Protein 7SAX (pdb70)

Radius of gyration: 29.43 Å; Cα contacts (8 Å, |Δi|>4): 1071; chains: 7; bounding box: 48×44×116 Å

Sequence (689 aa):
GKKETPRQRMIGILYLVLLGLVALNVSDSILDAFKNLGNSLNTSTQNTQAGIDNMFLAFRETKLKENPERAQPILQKAEQAQALVQQLTSKVGELTTLLEGEGGGLDEETGDVKYRSSTDISARLMINEGRAKELREVITKTKAELLTLTNNEINLTLEAEDPAPRGGIKKTWEQANFGDGIPLTAAITALEKINADAKNAESAVVKHIFGKMKETPRQRMIGILYLVLLGLVALNVSDSILDAFKNLGNSLNTSTQNTQAGIDNMFLAFRETKLKENPERAQPILQKAEQAQALVQQLTSKVGELTTLLEGEGGGLDEETGDVKYRSSTDISARLMINEGRAKELREVITKTKAELLTLTNNEINLTLEAEDPAPRGGIKKTWEQANFGDGIPLTAAITALEKINADAKNAESAVVKHIFGKMFGINTLINWGATVVIIGLMFKILHLKGGEWMIGVGLAVEALLFFIMGFMQAEQEPDWTRVKFKFGINTLINWGATVVIIGLMFKILHLKGGEWMIGVGLAVEALLFFIMGFMQAEKFGINTLINWGATVVIIGLMFKILHLKGGEWMIGVGLAVEALLFFIMGFMKFGINTLINWGATVVIIGLMFKILHLKGGEWMIGVGLAVEALLFFIMGFMFGINTLINWGATVVIIGLMFKILHLKGGEWMIGVGLAVEALLFFIMGFMQ

Solvent-accessible surface area: 30410 Å² total; per-residue (Å²): 52,120,150,71,68,49,50,50,38,0,8,20,7,0,0,6,0,0,8,0,4,14,4,19,46,29,16,72,8,20,3,25,23,0,60,61,2,10,77,6,0,62,42,1,10,111,38,5,46,50,17,0,69,77,40,12,118,54,11,107,101,95,87,31,116,125,25,55,146,135,0,93,81,25,17,99,69,0,84,80,0,44,52,23,0,101,93,0,26,59,32,1,36,95,2,38,91,56,0,68,63,61,0,37,46,133,36,149,119,23,52,7,10,93,89,24,19,22,6,8,7,1,2,14,7,0,47,55,92,25,61,0,122,83,0,51,92,29,3,68,82,1,31,46,64,0,44,106,27,22,105,90,56,114,2,124,46,3,76,4,112,65,47,60,80,44,19,64,11,146,22,53,19,27,36,11,20,0,0,23,3,2,0,1,6,3,0,25,4,8,0,33,30,6,29,1,12,0,27,5,0,0,3,40,0,0,135,41,0,22,61,110,26,250,76,53,17,13,35,41,0,18,23,9,0,3,0,2,2,0,0,8,0,0,15,32,24,9,8,1,10,2,31,19,0,66,55,3,8,68,5,0,58,36,1,10,108,38,5,44,49,21,1,61,88,43,13,95,56,9,91,87,74,73,24,145,122,44,58,139,129,0,93,73,18,18,120,64,0,83,92,0,41,46,21,0,95,97,0,31,45,43,4,31,108,3,26,94,63,0,80,63,65,0,34,49,131,41,161,76,33,42,5,18,109,124,18,30,27,34,80,15,0,21,103,9,0,51,115,104,21,67,0,113,86,0,53,101,38,4,65,103,5,42,52,66,0,43,109,40,17,124,114,35,127,4,127,22,2,78,9,115,60,36,52,90,58,79,76,116,174,62,58,14,20,50,15,20,0,0,43,35,2,7,0,3,4,0,24,4,9,0,34,18,6,27,1,17,0,28,4,1,1,9,39,0,0,133,37,2,23,56,107,51,191,52,66,65,12,68,8,4,78,4,0,13,57,7,0,57,1,1,26,51,18,2,15,18,61,135,12,3,50,138,40,8,0,66,3,4,39,30,0,4,84,0,14,82,29,37,0,60,57,33,4,64,87,66,96,87,194,110,204,168,177,97,102,117,50,44,49,4,87,14,22,65,8,1,11,57,1,0,61,0,0,36,53,36,26,55,94,84,198,35,1,90,177,28,0,13,62,2,0,47,65,1,6,106,13,9,91,62,14,2,119,102,159,85,178,215,117,44,47,62,8,82,0,4,75,3,0,10,60,0,0,64,1,0,29,50,31,3,43,80,75,164,12,4,43,155,38,0,6,72,0,0,39,45,0,2,103,6,0,80,50,12,2,102,118,214,118,41,85,95,7,75,23,6,71,3,0,10,46,0,0,47,0,0,27,59,11,7,42,47,76,112,19,0,5,142,44,0,4,60,0,0,41,43,5,4,109,6,19,94,64,61,4,93,178,182,50,58,87,12,86,3,27,69,6,3,15,49,1,1,58,0,0,26,58,30,2,35,51,90,200,42,3,76,170,28,0,13,61,1,0,49,61,0,7,107,9,0,91,68,11,1,100,118,225

Organism: NCBI:txid683125

Foldseek 3Di:
DDDDDPVVVVVVVVVVVVVVCVVDFDDPVVLVVLLVLLVVLVVVLVVLVVVLVVLLVCCVPPVCPVPVVVCVVLSVLLVVLVVLLVVLLVLLVVVLVVLQVVQDDQDPVDGHGHQQGVQPSLQCVPPVVPVVVVSQVSLVVSLVVLCVSPVPDDLPLRHQAWPDDDPNDTGHSSCVQRHGNQGSSSNSSSSSSNNSSSSVSSSVSSVVSSVVD/DDDPVVVVCVVCVVVVVVVVVVVDDPVVLVVLLVLLVVLLVVLVVLVVVVVVLLVCLVPPPCVPCVVVCVVLNVLLVVLVVLLVVLLVLLVVVLVVLQVVQDDADVVSGGGHQQFVQPSLQVPCVVVVSVVVSLVSLVVSLVVLCVSPVPDDQVQRDLQFDDDDPPDGDGSSCVQRNGRQGSSSNSSSSSSNSSSSSSSSSVSSVVSSVVD/DDVVVLVVVLVVLCVVLVVCCVVVHDPNVCSNVVSVVSVVVVVVVVVVVVPDDDDDPPVD/DDDDDLVVVLVVLVVQLVVLVVCVVVVHDRRVVSNVVSVVVNVVSVVVCVVDDDD/DCDLVVLVVVLVVQCVVLVVCCVVVHDPNPCSNVVSVVSVVVSVVVVVVD/DCDLVVLLVVLVVQLVVLVVCVVVVHDCSVVSVVVSVVSNVVSVVVVVVD/DDLVVLLVVLVVLLVVLVVCVVVVHDPSVVSNVVSVVSNVVSVVVCVPDD

Secondary structure (DSSP, 8-state):
-----HHHHHHHHHHHHHHHHHS----HHHHHHHHHHHHHHHHHHHHHHHHHHHHHHHIIIIIHHH-HHHHHHHHHHHHHHHHHHHHHHHHHHHHHHHHHHTTTSB-SSSSSBTTTT-SSSHIIIIIITTHHHHHHHHHHHHHHHHHHHH-SS--TTS---PPP--SS----HHHHHHSTT--HHHHHHHHHHHHHHHHHHHHHHHHHHHHH-/---HHHHHHHHHHHHHHHHHHHH--THHHHHHHHHHHHHHHHHHHHHHHHHHHHHHHHTTTTTT-HHHHHHHHHHHHHHHHHHHHHHHHHHHHHHHHHHTTTSB-TTTSSBTTTT-SSHHIIIIISS-HHHHHHHHHHHHHHHHHHHHSSS--SS---PPPPPBTTB---HHHHHSSTT--HHHHHHHHHHHHHHHHHHHHHHHHHHHHT-/--HHHHHHHHHHHHHHHHHHHHTT-TTHHHHHHHHHHHHHHHHHHHHHHTTBPP------/-B---HHHHHHHHHHHHHHHHHHHHTT-SSHHHHHHHHHHHHHHHHHHHTT----/---HHHHHHHHHHHHHHHHHHHHTT-TTHHHHHHHHHHHHHHHHHHGGG-/---HHHHHHHHHHHHHHHHHHHHTT-TTHHHHHHHHHHHHHHHHHHHT--/--HHHHHHHHHHHHHHHHHHHHTT-SSHHHHHHHHHHHHHHHHHHHTS--

Structure (mmCIF, N/CA/C/O backbone):
data_7SAX
#
_entry.id   7SAX
#
_cell.length_a   1.00
_cell.length_b   1.00
_cell.length_c   1.00
_cell.angle_alpha   90.00
_cell.angle_beta   90.00
_cell.angle_gamma   90.00
#
_symmetry.space_group_name_H-M   'P 1'
#
loop_
_entity.id
_entity.type
_entity.pdbx_description
1 polymer GldM
2 polymer GldL
#
loop_
_atom_site.group_PDB
_atom_site.id
_atom_site.type_symbol
_atom_site.label_atom_id
_atom_site.label_alt_id
_atom_site.label_comp_id
_atom_site.label_asym_id
_atom_site.label_entity_id
_atom_site.label_seq_id
_atom_site.pdbx_PDB_ins_code
_atom_site.Cartn_x
_atom_site.Cartn_y
_atom_site.Cartn_z
_atom_site.occupancy
_atom_site.B_iso_or_equiv
_atom_site.auth_seq_id
_atom_site.auth_comp_id
_atom_site.auth_asym_id
_atom_site.auth_atom_id
_atom_site.pdbx_PDB_model_num
ATOM 1 N N . GLY A 1 3 ? 117.015 106.986 132.670 1.00 96.41 3 GLY A N 1
ATOM 2 C CA . GLY A 1 3 ? 116.069 108.018 132.293 1.00 96.41 3 GLY A CA 1
ATOM 3 C C . GLY A 1 3 ? 114.649 107.506 132.171 1.00 96.41 3 GLY A C 1
ATOM 4 O O . GLY A 1 3 ? 114.265 106.556 132.851 1.00 96.41 3 GLY A O 1
ATOM 5 N N . LYS A 1 4 ? 113.867 108.141 131.302 1.00 96.67 4 LYS A N 1
ATOM 6 C CA . LYS A 1 4 ? 112.491 107.717 131.089 1.00 96.67 4 LYS A CA 1
ATOM 7 C C . LYS A 1 4 ? 112.452 106.324 130.474 1.00 96.67 4 LYS A C 1
ATOM 8 O O . LYS A 1 4 ? 113.271 105.980 129.618 1.00 96.67 4 LYS A O 1
ATOM 14 N N . LYS A 1 5 ? 111.489 105.522 130.913 1.00 90.20 5 LYS A N 1
ATOM 15 C CA . LYS A 1 5 ? 111.339 104.150 130.454 1.00 90.20 5 LYS A CA 1
ATOM 16 C C . LYS A 1 5 ? 110.196 104.067 129.454 1.00 90.20 5 LYS A C 1
ATOM 17 O O . LYS A 1 5 ? 109.105 104.586 129.709 1.00 90.20 5 LYS A O 1
ATOM 23 N N . GLU A 1 6 ? 110.449 103.420 128.320 1.00 75.64 6 GLU A N 1
ATOM 24 C CA . GLU A 1 6 ? 109.425 103.177 127.317 1.00 75.64 6 GLU A CA 1
ATOM 25 C C . GLU A 1 6 ? 109.376 101.694 126.994 1.00 75.64 6 GLU A C 1
ATOM 26 O O . GLU A 1 6 ? 110.411 101.026 126.939 1.00 75.64 6 GLU A O 1
ATOM 32 N N . THR A 1 7 ? 108.167 101.188 126.783 1.00 66.85 7 THR A N 1
ATOM 33 C CA . THR A 1 7 ? 107.982 99.778 126.499 1.00 66.85 7 THR A CA 1
ATOM 34 C C . THR A 1 7 ? 108.571 99.424 125.133 1.00 66.85 7 THR A C 1
ATOM 35 O O . THR A 1 7 ? 108.671 100.280 124.254 1.00 66.85 7 THR A O 1
ATOM 39 N N . PRO A 1 8 ? 108.977 98.166 124.935 1.00 62.38 8 PRO A N 1
ATOM 40 C CA . PRO A 1 8 ? 109.543 97.775 123.635 1.00 62.38 8 PRO A CA 1
ATOM 41 C C . PRO A 1 8 ? 108.608 98.034 122.470 1.00 62.38 8 PRO A C 1
ATOM 42 O O . PRO A 1 8 ? 109.062 98.351 121.363 1.00 62.38 8 PRO A O 1
ATOM 46 N N . ARG A 1 9 ? 107.304 97.894 122.701 1.00 59.31 9 ARG A N 1
ATOM 47 C CA . ARG A 1 9 ? 106.311 98.220 121.687 1.00 59.31 9 ARG A CA 1
ATOM 48 C C . ARG A 1 9 ? 106.521 99.642 121.182 1.00 59.31 9 ARG A C 1
ATOM 49 O O . ARG A 1 9 ? 106.702 99.871 119.981 1.00 59.31 9 ARG A O 1
ATOM 57 N N . GLN A 1 10 ? 106.570 100.606 122.107 1.00 61.18 10 GLN A N 1
ATOM 58 C CA . GLN A 1 10 ? 106.748 102.004 121.732 1.00 61.18 10 GLN A CA 1
ATOM 59 C C . GLN A 1 10 ? 108.144 102.266 121.199 1.00 61.18 10 GLN A C 1
ATOM 60 O O . GLN A 1 10 ? 108.332 103.118 120.327 1.00 61.18 10 GLN A O 1
ATOM 66 N N . ARG A 1 11 ? 109.136 101.551 121.716 1.00 57.90 11 ARG A N 1
ATOM 67 C CA . ARG A 1 11 ? 110.505 101.760 121.269 1.00 57.90 11 ARG A CA 1
ATOM 68 C C . ARG A 1 11 ? 110.651 101.417 119.795 1.00 57.90 11 ARG A C 1
ATOM 69 O O . ARG A 1 11 ? 111.234 102.180 119.011 1.00 57.90 11 ARG A O 1
ATOM 77 N N . MET A 1 12 ? 110.092 100.286 119.377 1.00 53.03 12 MET A N 1
ATOM 78 C CA . MET A 1 12 ? 110.244 99.976 117.968 1.00 53.03 12 MET A CA 1
ATOM 79 C C . MET A 1 12 ? 109.170 100.613 117.096 1.00 53.03 12 MET A C 1
ATOM 80 O O . MET A 1 12 ? 109.382 100.717 115.888 1.00 53.03 12 MET A O 1
ATOM 85 N N . ILE A 1 13 ? 108.067 101.113 117.661 1.00 50.73 13 ILE A N 1
ATOM 86 C CA . ILE A 1 13 ? 107.261 102.058 116.888 1.00 50.73 13 ILE A CA 1
ATOM 87 C C . ILE A 1 13 ? 108.057 103.315 116.589 1.00 50.73 13 ILE A C 1
ATOM 88 O O . ILE A 1 13 ? 107.978 103.857 115.486 1.00 50.73 13 ILE A O 1
ATOM 93 N N . GLY A 1 14 ? 108.832 103.805 117.554 1.00 49.18 14 GLY A N 1
ATOM 94 C CA . GLY A 1 14 ? 109.684 104.949 117.281 1.00 49.18 14 GLY A CA 1
ATOM 95 C C . GLY A 1 14 ? 110.722 104.660 116.215 1.00 49.18 14 GLY A C 1
ATOM 96 O O . GLY A 1 14 ? 110.949 105.477 115.315 1.00 49.18 14 GLY A O 1
ATOM 97 N N . ILE A 1 15 ? 111.360 103.493 116.294 1.00 48.26 15 ILE A N 1
ATOM 98 C CA . ILE A 1 15 ? 112.345 103.126 115.278 1.00 48.26 15 ILE A CA 1
ATOM 99 C C . ILE A 1 15 ? 111.693 103.043 113.903 1.00 48.26 15 ILE A C 1
ATOM 100 O O . ILE A 1 15 ? 112.200 103.602 112.923 1.00 48.26 15 ILE A O 1
ATOM 105 N N . LEU A 1 16 ? 110.559 102.345 113.806 1.00 44.47 16 LEU A N 1
ATOM 106 C CA . LEU A 1 16 ? 109.879 102.206 112.526 1.00 44.47 16 LEU A CA 1
ATOM 107 C C . LEU A 1 16 ? 109.351 103.539 112.028 1.00 44.47 16 LEU A C 1
ATOM 108 O O . LEU A 1 16 ? 109.252 103.754 110.821 1.00 44.47 16 LEU A O 1
ATOM 113 N N . TYR A 1 17 ? 109.022 104.452 112.935 1.00 44.24 17 TYR A N 1
ATOM 114 C CA . TYR A 1 17 ? 108.559 105.768 112.528 1.00 44.24 17 TYR A CA 1
ATOM 115 C C . TYR A 1 17 ? 109.693 106.562 111.900 1.00 44.24 17 TYR A C 1
ATOM 116 O O . TYR A 1 17 ? 109.504 107.232 110.880 1.00 44.24 17 TYR A O 1
ATOM 125 N N . LEU A 1 18 ? 110.884 106.485 112.493 1.00 42.80 18 LEU A N 1
ATOM 126 C CA . LEU A 1 18 ? 112.055 107.120 111.894 1.00 42.80 18 LEU A CA 1
ATOM 127 C C . LEU A 1 18 ? 112.403 106.493 110.550 1.00 42.80 18 LEU A C 1
ATOM 128 O O . LEU A 1 18 ? 112.839 107.190 109.630 1.00 42.80 18 LEU A O 1
ATOM 133 N N . VAL A 1 19 ? 112.239 105.177 110.422 1.00 40.11 19 VAL A N 1
ATOM 134 C CA . VAL A 1 19 ? 112.480 104.521 109.138 1.00 40.11 19 VAL A CA 1
ATOM 135 C C . VAL A 1 19 ? 111.467 104.976 108.094 1.00 40.11 19 VAL A C 1
ATOM 136 O O . VAL A 1 19 ? 111.821 105.230 106.940 1.00 40.11 19 VAL A O 1
ATOM 140 N N . LEU A 1 20 ? 110.192 105.078 108.477 1.00 40.24 20 LEU A N 1
ATOM 141 C CA . LEU A 1 20 ? 109.149 105.498 107.546 1.00 40.24 20 LEU A CA 1
ATOM 142 C C . LEU A 1 20 ? 109.296 106.955 107.149 1.00 40.24 20 LEU A C 1
ATOM 143 O O . LEU A 1 20 ? 108.882 107.338 106.052 1.00 40.24 20 LEU A O 1
ATOM 148 N N . LEU A 1 21 ? 109.851 107.786 108.026 1.00 39.74 21 LEU A N 1
ATOM 149 C CA . LEU A 1 21 ? 110.181 109.146 107.622 1.00 39.74 21 LEU A CA 1
ATOM 150 C C . LEU A 1 21 ? 111.220 109.143 106.514 1.00 39.74 21 LEU A C 1
ATOM 151 O O . LEU A 1 21 ? 111.150 109.954 105.587 1.00 39.74 21 LEU A O 1
ATOM 156 N N . GLY A 1 22 ? 112.198 108.245 106.600 1.00 37.16 22 GLY A N 1
ATOM 157 C CA . GLY A 1 22 ? 113.206 108.163 105.560 1.00 37.16 22 GLY A CA 1
ATOM 158 C C . GLY A 1 22 ? 112.639 107.731 104.225 1.00 37.16 22 GLY A C 1
ATOM 159 O O . GLY A 1 22 ? 113.031 108.248 103.181 1.00 37.16 22 GLY A O 1
ATOM 160 N N . LEU A 1 23 ? 111.711 106.779 104.239 1.00 35.27 23 LEU A N 1
ATOM 161 C CA . LEU A 1 23 ? 111.112 106.300 103.001 1.00 35.27 23 LEU A CA 1
ATOM 162 C C . LEU A 1 23 ? 110.204 107.329 102.346 1.00 35.27 23 LEU A C 1
ATOM 163 O O . LEU A 1 23 ? 109.824 107.144 101.189 1.00 35.27 23 LEU A O 1
ATOM 168 N N . VAL A 1 24 ? 109.824 108.387 103.059 1.00 36.65 24 VAL A N 1
ATOM 169 C CA . VAL A 1 24 ? 109.131 109.502 102.429 1.00 36.65 24 VAL A CA 1
ATOM 170 C C . VAL A 1 24 ? 110.060 110.214 101.462 1.00 36.65 24 VAL A C 1
ATOM 171 O O . VAL A 1 24 ? 109.628 110.704 100.414 1.00 36.65 24 VAL A O 1
ATOM 175 N N . ALA A 1 25 ? 111.345 110.269 101.782 1.00 39.91 25 ALA A N 1
ATOM 176 C CA . ALA A 1 25 ? 112.349 110.815 100.887 1.00 39.91 25 ALA A CA 1
ATOM 177 C C . ALA A 1 25 ? 112.776 109.837 99.806 1.00 39.91 25 ALA A C 1
ATOM 178 O O . ALA A 1 25 ? 113.562 110.210 98.936 1.00 39.91 25 ALA A O 1
ATOM 180 N N . LEU A 1 26 ? 112.301 108.599 99.844 1.00 39.84 26 LEU A N 1
ATOM 181 C CA . LEU A 1 26 ? 112.561 107.664 98.760 1.00 39.84 26 LEU A CA 1
ATOM 182 C C . LEU A 1 26 ? 111.864 108.137 97.499 1.00 39.84 26 LEU A C 1
ATOM 183 O O . LEU A 1 26 ? 110.645 108.325 97.490 1.00 39.84 26 LEU A O 1
ATOM 188 N N . ASN A 1 27 ? 112.629 108.320 96.432 1.00 42.78 27 ASN A N 1
ATOM 189 C CA . ASN A 1 27 ? 112.056 108.630 95.137 1.00 42.78 27 ASN A CA 1
ATOM 190 C C . ASN A 1 27 ? 112.835 107.892 94.059 1.00 42.78 27 ASN A C 1
ATOM 191 O O . ASN A 1 27 ? 113.886 107.308 94.315 1.00 42.78 27 ASN A O 1
ATOM 196 N N . VAL A 1 28 ? 112.280 107.900 92.847 1.00 43.21 28 VAL A N 1
ATOM 197 C CA . VAL A 1 28 ? 112.788 107.055 91.775 1.00 43.21 28 VAL A CA 1
ATOM 198 C C . VAL A 1 28 ? 114.237 107.403 91.475 1.00 43.21 28 VAL A C 1
ATOM 199 O O . VAL A 1 28 ? 114.653 108.563 91.570 1.00 43.21 28 VAL A O 1
ATOM 203 N N . SER A 1 29 ? 115.021 106.388 91.128 1.00 45.78 29 SER A N 1
ATOM 204 C CA . SER A 1 29 ? 116.445 106.582 90.917 1.00 45.78 29 SER A CA 1
ATOM 205 C C . SER A 1 29 ? 116.692 107.467 89.709 1.00 45.78 29 SER A C 1
ATOM 206 O O . SER A 1 29 ? 115.875 107.543 88.794 1.00 45.78 29 SER A O 1
ATOM 209 N N . ASP A 1 30 ? 117.837 108.150 89.716 1.00 52.87 30 ASP A N 1
ATOM 210 C CA . ASP A 1 30 ? 118.138 109.085 88.639 1.00 52.87 30 ASP A CA 1
ATOM 211 C C . ASP A 1 30 ? 118.258 108.369 87.307 1.00 52.87 30 ASP A C 1
ATOM 212 O O . ASP A 1 30 ? 117.919 108.929 86.260 1.00 52.87 30 ASP A O 1
ATOM 217 N N . SER A 1 31 ? 118.760 107.136 87.323 1.00 48.40 31 SER A N 1
ATOM 218 C CA . SER A 1 31 ? 118.919 106.391 86.081 1.00 48.40 31 SER A CA 1
ATOM 219 C C . SER A 1 31 ? 117.572 106.065 85.453 1.00 48.40 31 SER A C 1
ATOM 220 O O . SER A 1 31 ? 117.424 106.107 84.229 1.00 48.40 31 SER A O 1
ATOM 223 N N . ILE A 1 32 ? 116.570 105.752 86.274 1.00 43.49 32 ILE A N 1
ATOM 224 C CA . ILE A 1 32 ? 115.245 105.454 85.741 1.00 43.49 32 ILE A CA 1
ATOM 225 C C . ILE A 1 32 ? 114.611 106.698 85.134 1.00 43.49 32 ILE A C 1
ATOM 226 O O . ILE A 1 32 ? 113.956 106.629 84.090 1.00 43.49 32 ILE A O 1
ATOM 231 N N . LEU A 1 33 ? 114.780 107.853 85.774 1.00 43.96 33 LEU A N 1
ATOM 232 C CA . LEU A 1 33 ? 114.235 109.078 85.205 1.00 43.96 33 LEU A CA 1
ATOM 233 C C . LEU A 1 33 ? 114.958 109.453 83.922 1.00 43.96 33 LEU A C 1
ATOM 234 O O . LEU A 1 33 ? 114.343 109.967 82.980 1.00 43.96 33 LEU A O 1
ATOM 239 N N . ASP A 1 34 ? 116.266 109.204 83.862 1.00 48.86 34 ASP A N 1
ATOM 240 C CA . ASP A 1 34 ? 116.985 109.369 82.605 1.00 48.86 34 ASP A CA 1
ATOM 241 C C . ASP A 1 34 ? 116.445 108.443 81.531 1.00 48.86 34 ASP A C 1
ATOM 242 O O . ASP A 1 34 ? 116.336 108.841 80.369 1.00 48.86 34 ASP A O 1
ATOM 247 N N . ALA A 1 35 ? 116.120 107.206 81.899 1.00 42.43 35 ALA A N 1
ATOM 248 C CA . ALA A 1 35 ? 115.532 106.274 80.949 1.00 42.43 35 ALA A CA 1
ATOM 249 C C . ALA A 1 35 ? 114.205 106.791 80.426 1.00 42.43 35 ALA A C 1
ATOM 250 O O . ALA A 1 35 ? 113.928 106.701 79.229 1.00 42.43 35 ALA A O 1
ATOM 252 N N . PHE A 1 36 ? 113.371 107.335 81.311 1.00 37.80 36 PHE A N 1
ATOM 253 C CA . PHE A 1 36 ? 112.091 107.890 80.882 1.00 37.80 36 PHE A CA 1
ATOM 254 C C . PHE A 1 36 ? 112.284 109.062 79.932 1.00 37.80 36 PHE A C 1
ATOM 255 O O . PHE A 1 36 ? 111.604 109.156 78.904 1.00 37.80 36 PHE A O 1
ATOM 263 N N . LYS A 1 37 ? 113.207 109.965 80.253 1.00 43.70 37 LYS A N 1
ATOM 264 C CA . LYS A 1 37 ? 113.459 111.100 79.371 1.00 43.70 37 LYS A CA 1
ATOM 265 C C . LYS A 1 37 ? 113.961 110.643 78.011 1.00 43.70 37 LYS A C 1
ATOM 266 O O . LYS A 1 37 ? 113.549 111.177 76.976 1.00 43.70 37 LYS A O 1
ATOM 272 N N . ASN A 1 38 ? 114.852 109.652 77.992 1.00 44.00 38 ASN A N 1
ATOM 273 C CA . ASN A 1 38 ? 115.390 109.160 76.729 1.00 44.00 38 ASN A CA 1
ATOM 274 C C . ASN A 1 38 ? 114.323 108.464 75.897 1.00 44.00 38 ASN A C 1
ATOM 275 O O . ASN A 1 38 ? 114.278 108.626 74.673 1.00 44.00 38 ASN A O 1
ATOM 280 N N . LEU A 1 39 ? 113.460 107.679 76.541 1.00 40.74 39 LEU A N 1
ATOM 281 C CA . LEU A 1 39 ? 112.356 107.060 75.823 1.00 40.74 39 LEU A CA 1
ATOM 282 C C . LEU A 1 39 ? 111.423 108.111 75.247 1.00 40.74 39 LEU A C 1
ATOM 283 O O . LEU A 1 39 ? 110.921 107.957 74.132 1.00 40.74 39 LEU A O 1
ATOM 288 N N . GLY A 1 40 ? 111.169 109.182 75.994 1.00 41.70 40 GLY A N 1
ATOM 289 C CA . GLY A 1 40 ? 110.357 110.261 75.459 1.00 41.70 40 GLY A CA 1
ATOM 290 C C . GLY A 1 40 ? 110.984 110.919 74.247 1.00 41.70 40 GLY A C 1
ATOM 291 O O . GLY A 1 40 ? 110.297 111.228 73.273 1.00 41.70 40 GLY A O 1
ATOM 292 N N . ASN A 1 41 ? 112.297 111.146 74.290 1.00 43.39 41 ASN A N 1
ATOM 293 C CA . ASN A 1 41 ? 112.979 111.721 73.133 1.00 43.39 41 ASN A CA 1
ATOM 294 C C . ASN A 1 41 ? 112.892 110.804 71.919 1.00 43.39 41 ASN A C 1
ATOM 295 O O . ASN A 1 41 ? 112.626 111.260 70.797 1.00 43.39 41 ASN A O 1
ATOM 300 N N . SER A 1 42 ? 113.112 109.504 72.124 1.00 45.11 42 SER A N 1
ATOM 301 C CA . SER A 1 42 ? 113.028 108.556 71.019 1.00 45.11 42 SER A CA 1
ATOM 302 C C . SER A 1 42 ? 111.615 108.475 70.462 1.00 45.11 42 SER A C 1
ATOM 303 O O . SER A 1 42 ? 111.425 108.381 69.245 1.00 45.11 42 SER A O 1
ATOM 306 N N . LEU A 1 43 ? 110.611 108.497 71.337 1.00 44.62 43 LEU A N 1
ATOM 307 C CA . LEU A 1 43 ? 109.229 108.488 70.881 1.00 44.62 43 LEU A CA 1
ATOM 308 C C . LEU A 1 43 ? 108.913 109.730 70.075 1.00 44.62 43 LEU A C 1
ATOM 309 O O . LEU A 1 43 ? 108.210 109.655 69.067 1.00 44.62 43 LEU A O 1
ATOM 314 N N . ASN A 1 44 ? 109.413 110.886 70.507 1.00 48.14 44 ASN A N 1
ATOM 315 C CA . ASN A 1 44 ? 109.175 112.113 69.757 1.00 48.14 44 ASN A CA 1
ATOM 316 C C . ASN A 1 44 ? 109.780 112.027 68.364 1.00 48.14 44 ASN A C 1
ATOM 317 O O . ASN A 1 44 ? 109.135 112.382 67.370 1.00 48.14 44 ASN A O 1
ATOM 322 N N . THR A 1 45 ? 111.019 111.545 68.268 1.00 49.85 45 THR A N 1
ATOM 323 C CA . THR A 1 45 ? 111.658 111.451 66.959 1.00 49.85 45 THR A CA 1
ATOM 324 C C . THR A 1 45 ? 110.952 110.442 66.060 1.00 49.85 45 THR A C 1
ATOM 325 O O . THR A 1 45 ? 110.738 110.700 64.867 1.00 49.85 45 THR A O 1
ATOM 329 N N . SER A 1 46 ? 110.574 109.288 66.612 1.00 53.01 46 SER A N 1
ATOM 330 C CA . SER A 1 46 ? 109.862 108.296 65.817 1.00 53.01 46 SER A CA 1
ATOM 331 C C . SER A 1 46 ? 108.495 108.802 65.393 1.00 53.01 46 SER A C 1
ATOM 332 O O . SER A 1 46 ? 108.021 108.468 64.306 1.00 53.01 46 SER A O 1
ATOM 335 N N . THR A 1 47 ? 107.849 109.606 66.236 1.00 52.42 47 THR A N 1
ATOM 336 C CA . THR A 1 47 ? 106.569 110.199 65.879 1.00 52.42 47 THR A CA 1
ATOM 337 C C . THR A 1 47 ? 106.728 111.209 64.755 1.00 52.42 47 THR A C 1
ATOM 338 O O . THR A 1 47 ? 105.859 111.319 63.887 1.00 52.42 47 THR A O 1
ATOM 342 N N . GLN A 1 48 ? 107.826 111.962 64.755 1.00 55.88 48 GLN A N 1
ATOM 343 C CA . GLN A 1 48 ? 108.093 112.845 63.624 1.00 55.88 48 GLN A CA 1
ATOM 344 C C . GLN A 1 48 ? 108.300 112.045 62.349 1.00 55.88 48 GLN A C 1
ATOM 345 O O . GLN A 1 48 ? 107.833 112.441 61.275 1.00 55.88 48 GLN A O 1
ATOM 351 N N . ASN A 1 49 ? 108.996 110.912 62.445 1.00 57.66 49 ASN A N 1
ATOM 352 C CA . ASN A 1 49 ? 109.151 110.048 61.275 1.00 57.66 49 ASN A CA 1
ATOM 353 C C . ASN A 1 49 ? 107.807 109.507 60.798 1.00 57.66 49 ASN A C 1
ATOM 354 O O . ASN A 1 49 ? 107.552 109.426 59.592 1.00 57.66 49 ASN A O 1
ATOM 359 N N . THR A 1 50 ? 106.938 109.119 61.734 1.00 59.38 50 THR A N 1
ATOM 360 C CA . THR A 1 50 ? 105.607 108.641 61.373 1.00 59.38 50 THR A CA 1
ATOM 361 C C . THR A 1 50 ? 104.795 109.727 60.687 1.00 59.38 50 THR A C 1
ATOM 362 O O . THR A 1 50 ? 104.102 109.466 59.699 1.00 59.38 50 THR A O 1
ATOM 366 N N . GLN A 1 51 ? 104.845 110.948 61.214 1.00 65.33 51 GLN A N 1
ATOM 367 C CA . GLN A 1 51 ? 104.117 112.048 60.596 1.00 65.33 51 GLN A CA 1
ATOM 368 C C . GLN A 1 51 ? 104.648 112.330 59.202 1.00 65.33 51 GLN A C 1
ATOM 369 O O . GLN A 1 51 ? 103.874 112.613 58.281 1.00 65.33 51 GLN A O 1
ATOM 375 N N . ALA A 1 52 ? 105.967 112.254 59.023 1.00 66.02 52 ALA A N 1
ATOM 376 C CA . ALA A 1 52 ? 106.535 112.413 57.690 1.00 66.02 52 ALA A CA 1
ATOM 377 C C . ALA A 1 52 ? 106.054 111.314 56.755 1.00 66.02 52 ALA A C 1
ATOM 378 O O . ALA A 1 52 ? 105.772 111.567 55.580 1.00 66.02 52 ALA A O 1
ATOM 380 N N . GLY A 1 53 ? 105.956 110.086 57.258 1.00 69.06 53 GLY A N 1
ATOM 381 C CA . GLY A 1 53 ? 105.427 109.006 56.442 1.00 69.06 53 GLY A CA 1
ATOM 382 C C . GLY A 1 53 ? 103.986 109.240 56.032 1.00 69.06 53 GLY A C 1
ATOM 383 O O . GLY A 1 53 ? 103.602 108.968 54.894 1.00 69.06 53 GLY A O 1
ATOM 384 N N . ILE A 1 54 ? 103.170 109.747 56.956 1.00 69.73 54 ILE A N 1
ATOM 385 C CA . ILE A 1 54 ? 101.777 110.049 56.632 1.00 69.73 54 ILE A CA 1
ATOM 386 C C . ILE A 1 54 ? 101.701 111.138 55.571 1.00 69.73 54 ILE A C 1
ATOM 387 O O . ILE A 1 54 ? 100.903 111.055 54.627 1.00 69.73 54 ILE A O 1
ATOM 392 N N . ASP A 1 55 ? 102.515 112.184 55.716 1.00 74.37 55 ASP A N 1
ATOM 393 C CA . ASP A 1 55 ? 102.540 113.235 54.705 1.00 74.37 55 ASP A CA 1
ATOM 394 C C . ASP A 1 55 ? 102.969 112.685 53.355 1.00 74.37 55 ASP A C 1
ATOM 395 O O . ASP A 1 55 ? 102.451 113.102 52.314 1.00 74.37 55 ASP A O 1
ATOM 400 N N . ASN A 1 56 ? 103.923 111.756 53.351 1.00 78.18 56 ASN A N 1
ATOM 401 C CA . ASN A 1 56 ? 104.349 111.148 52.097 1.00 78.18 56 ASN A CA 1
ATOM 402 C C . ASN A 1 56 ? 103.231 110.326 51.472 1.00 78.18 56 ASN A C 1
ATOM 403 O O . ASN A 1 56 ? 103.054 110.346 50.251 1.00 78.18 56 ASN A O 1
ATOM 408 N N . MET A 1 57 ? 102.470 109.595 52.289 1.00 80.60 57 MET A N 1
ATOM 409 C CA . MET A 1 57 ? 101.318 108.869 51.759 1.00 80.60 57 MET A CA 1
ATOM 410 C C . MET A 1 57 ? 100.317 109.826 51.131 1.00 80.60 57 MET A C 1
ATOM 411 O O . MET A 1 57 ? 99.808 109.579 50.032 1.00 80.60 57 MET A O 1
ATOM 416 N N . PHE A 1 58 ? 100.024 110.929 51.820 1.00 84.37 58 PHE A N 1
ATOM 417 C CA . PHE A 1 58 ? 99.079 111.904 51.285 1.00 84.37 58 PHE A CA 1
ATOM 418 C C . PHE A 1 58 ? 99.576 112.476 49.968 1.00 84.37 58 PHE A C 1
ATOM 419 O O . PHE A 1 58 ? 98.817 112.588 49.000 1.00 84.37 58 PHE A O 1
ATOM 427 N N . LEU A 1 59 ? 100.856 112.842 49.914 1.00 90.50 59 LEU A N 1
ATOM 428 C CA . LEU A 1 59 ? 101.403 113.444 48.706 1.00 90.50 59 LEU A CA 1
ATOM 429 C C . LEU A 1 59 ? 101.404 112.452 47.553 1.00 90.50 59 LEU A C 1
ATOM 430 O O . LEU A 1 59 ? 101.090 112.817 46.416 1.00 90.50 59 LEU A O 1
ATOM 435 N N . ALA A 1 60 ? 101.751 111.193 47.821 1.00 95.20 60 ALA A N 1
ATOM 436 C CA . ALA A 1 60 ? 101.753 110.190 46.764 1.00 95.20 60 ALA A CA 1
ATOM 437 C C . ALA A 1 60 ? 100.346 109.922 46.250 1.00 95.20 60 ALA A C 1
ATOM 438 O O . ALA A 1 60 ? 100.133 109.824 45.037 1.00 95.20 60 ALA A O 1
ATOM 440 N N . PHE A 1 61 ? 99.371 109.801 47.153 1.00 98.74 61 PHE A N 1
ATOM 441 C CA . PHE A 1 61 ? 98.003 109.532 46.725 1.00 98.74 61 PHE A CA 1
ATOM 442 C C . PHE A 1 61 ? 97.441 110.684 45.906 1.00 98.74 61 PHE A C 1
ATOM 443 O O . PHE A 1 61 ? 96.875 110.476 44.827 1.00 98.74 61 PHE A O 1
ATOM 451 N N . ARG A 1 62 ? 97.587 111.911 46.404 1.00 101.10 62 ARG A N 1
ATOM 452 C CA . ARG A 1 62 ? 96.986 113.055 45.737 1.00 101.10 62 ARG A CA 1
ATOM 453 C C . ARG A 1 62 ? 97.744 113.471 44.486 1.00 101.10 62 ARG A C 1
ATOM 454 O O . ARG A 1 62 ? 97.269 114.351 43.762 1.00 101.10 62 ARG A O 1
ATOM 462 N N . GLU A 1 63 ? 98.902 112.868 44.215 1.00 107.30 63 GLU A N 1
ATOM 463 C CA . GLU A 1 63 ? 99.672 113.193 43.026 1.00 107.30 63 GLU A CA 1
ATOM 464 C C . GLU A 1 63 ? 99.747 112.048 42.026 1.00 107.30 63 GLU A C 1
ATOM 465 O O . GLU A 1 63 ? 100.007 112.297 40.845 1.00 107.30 63 GLU A O 1
ATOM 471 N N . THR A 1 64 ? 99.491 110.811 42.453 1.00 109.73 64 THR A N 1
ATOM 472 C CA . THR A 1 64 ? 99.583 109.654 41.573 1.00 109.73 64 THR A CA 1
ATOM 473 C C . THR A 1 64 ? 98.224 109.024 41.296 1.00 109.73 64 THR A C 1
ATOM 474 O O . THR A 1 64 ? 97.821 108.911 40.136 1.00 109.73 64 THR A O 1
ATOM 478 N N . LYS A 1 65 ? 97.498 108.615 42.334 1.00 110.81 65 LYS A N 1
ATOM 479 C CA . LYS A 1 65 ? 96.278 107.844 42.137 1.00 110.81 65 LYS A CA 1
ATOM 480 C C . LYS A 1 65 ? 95.035 108.709 42.001 1.00 110.81 65 LYS A C 1
ATOM 481 O O . LYS A 1 65 ? 94.020 108.231 41.486 1.00 110.81 65 LYS A O 1
ATOM 487 N N . LEU A 1 66 ? 95.087 109.963 42.446 1.00 113.10 66 LEU A N 1
ATOM 488 C CA . LEU A 1 66 ? 93.937 110.846 42.299 1.00 113.10 66 LEU A CA 1
ATOM 489 C C . LEU A 1 66 ? 93.787 111.364 40.876 1.00 113.10 66 LEU A C 1
ATOM 490 O O . LEU A 1 66 ? 92.659 111.566 40.414 1.00 113.10 66 LEU A O 1
ATOM 495 N N . LYS A 1 67 ? 94.898 111.584 40.171 1.00 116.18 67 LYS A N 1
ATOM 496 C CA . LYS A 1 67 ? 94.832 112.247 38.873 1.00 116.18 67 LYS A CA 1
ATOM 497 C C . LYS A 1 67 ? 94.047 111.428 37.856 1.00 116.18 67 LYS A C 1
ATOM 498 O O . LYS A 1 67 ? 93.260 111.982 37.079 1.00 116.18 67 LYS A O 1
ATOM 504 N N . GLU A 1 68 ? 94.242 110.110 37.843 1.00 119.21 68 GLU A N 1
ATOM 505 C CA . GLU A 1 68 ? 93.671 109.299 36.774 1.00 119.21 68 GLU A CA 1
ATOM 506 C C . GLU A 1 68 ? 92.172 109.063 36.942 1.00 119.21 68 GLU A C 1
ATOM 507 O O . GLU A 1 68 ? 91.453 109.001 35.939 1.00 119.21 68 GLU A O 1
ATOM 513 N N . ASN A 1 69 ? 91.677 108.931 38.171 1.00 119.21 69 ASN A N 1
ATOM 514 C CA . ASN A 1 69 ? 90.237 108.821 38.427 1.00 119.21 69 ASN A CA 1
ATOM 515 C C . ASN A 1 69 ? 89.851 109.724 39.592 1.00 119.21 69 ASN A C 1
ATOM 516 O O . ASN A 1 69 ? 89.544 109.254 40.694 1.00 119.21 69 ASN A O 1
ATOM 521 N N . PRO A 1 70 ? 89.845 111.041 39.376 1.00 118.50 70 PRO A N 1
ATOM 522 C CA . PRO A 1 70 ? 89.465 111.954 40.467 1.00 118.50 70 PRO A CA 1
ATOM 523 C C . PRO A 1 70 ? 88.053 111.731 40.975 1.00 118.50 70 PRO A C 1
ATOM 524 O O . PRO A 1 70 ? 87.776 112.005 42.149 1.00 118.50 70 PRO A O 1
ATOM 528 N N . GLU A 1 71 ? 87.147 111.248 40.123 1.00 118.64 71 GLU A N 1
ATOM 529 C CA . GLU A 1 71 ? 85.784 110.981 40.569 1.00 118.64 71 GLU A CA 1
ATOM 530 C C . GLU A 1 71 ? 85.753 109.876 41.617 1.00 118.64 71 GLU A C 1
ATOM 531 O O . GLU A 1 71 ? 85.040 109.982 42.622 1.00 118.64 71 GLU A O 1
ATOM 537 N N . ARG A 1 72 ? 86.519 108.807 41.401 1.00 116.47 72 ARG A N 1
ATOM 538 C CA . ARG A 1 72 ? 86.541 107.691 42.335 1.00 116.47 72 ARG A CA 1
ATOM 539 C C . ARG A 1 72 ? 87.482 107.918 43.510 1.00 116.47 72 ARG A C 1
ATOM 540 O O . ARG A 1 72 ? 87.392 107.193 44.507 1.00 116.47 72 ARG A O 1
ATOM 548 N N . ALA A 1 73 ? 88.367 108.907 43.425 1.00 111.89 73 ALA A N 1
ATOM 549 C CA . ALA A 1 73 ? 89.381 109.118 44.448 1.00 111.89 73 ALA A CA 1
ATOM 550 C C . ALA A 1 73 ? 89.051 110.249 45.407 1.00 111.89 73 ALA A C 1
ATOM 551 O O . ALA A 1 73 ? 89.484 110.206 46.563 1.00 111.89 73 ALA A O 1
ATOM 553 N N . GLN A 1 74 ? 88.303 111.256 44.959 1.00 107.77 74 GLN A N 1
ATOM 554 C CA . GLN A 1 74 ? 88.018 112.406 45.816 1.00 107.77 74 GLN A CA 1
ATOM 555 C C . GLN A 1 74 ? 87.303 112.027 47.107 1.00 107.77 74 GLN A C 1
ATOM 556 O O . GLN A 1 74 ? 87.714 112.515 48.175 1.00 107.77 74 GLN A O 1
ATOM 562 N N . PRO A 1 75 ? 86.246 111.205 47.102 1.00 105.94 75 PRO A N 1
ATOM 563 C CA . PRO A 1 75 ? 85.669 110.791 48.391 1.00 105.94 75 PRO A CA 1
ATOM 564 C C . PRO A 1 75 ? 86.652 110.042 49.271 1.00 105.94 75 PRO A C 1
ATOM 565 O O . PRO A 1 75 ? 86.629 110.201 50.497 1.00 105.94 75 PRO A O 1
ATOM 569 N N . ILE A 1 76 ? 87.530 109.235 48.674 1.00 101.53 76 ILE A N 1
ATOM 570 C CA . ILE A 1 76 ? 88.510 108.492 49.460 1.00 101.53 76 ILE A CA 1
ATOM 571 C C . ILE A 1 76 ? 89.462 109.454 50.156 1.00 101.53 76 ILE A C 1
ATOM 572 O O . ILE A 1 76 ? 89.766 109.309 51.347 1.00 101.53 76 ILE A O 1
ATOM 577 N N . LEU A 1 77 ? 89.939 110.461 49.425 1.00 101.05 77 LEU A N 1
ATOM 578 C CA . LEU A 1 77 ? 90.842 111.434 50.028 1.00 101.05 77 LEU A CA 1
ATOM 579 C C . LEU A 1 77 ? 90.126 112.261 51.083 1.00 101.05 77 LEU A C 1
ATOM 580 O O . LEU A 1 77 ? 90.722 112.621 52.101 1.00 101.05 77 LEU A O 1
ATOM 585 N N . GLN A 1 78 ? 88.854 112.590 50.855 1.00 98.22 78 GLN A N 1
ATOM 586 C CA . GLN A 1 78 ? 88.115 113.337 51.867 1.00 98.22 78 GLN A CA 1
ATOM 587 C C . GLN A 1 78 ? 87.965 112.517 53.140 1.00 98.22 78 GLN A C 1
ATOM 588 O O . GLN A 1 78 ? 88.101 113.046 54.249 1.00 98.22 78 GLN A O 1
ATOM 594 N N . LYS A 1 79 ? 87.684 111.222 53.001 1.00 92.69 79 LYS A N 1
ATOM 595 C CA . LYS A 1 79 ? 87.599 110.357 54.171 1.00 92.69 79 LYS A CA 1
ATOM 596 C C . LYS A 1 79 ? 88.939 110.271 54.884 1.00 92.69 79 LYS A C 1
ATOM 597 O O . LYS A 1 79 ? 88.997 110.281 56.119 1.00 92.69 79 LYS A O 1
ATOM 603 N N . ALA A 1 80 ? 90.030 110.181 54.121 1.00 89.02 80 ALA A N 1
ATOM 604 C CA . ALA A 1 80 ? 91.354 110.136 54.732 1.00 89.02 80 ALA A CA 1
ATOM 605 C C . ALA A 1 80 ? 91.653 111.419 55.493 1.00 89.02 80 ALA A C 1
ATOM 606 O O . ALA A 1 80 ? 92.202 111.381 56.600 1.00 89.02 80 ALA A O 1
ATOM 608 N N . GLU A 1 81 ? 91.303 112.565 54.912 1.00 88.49 81 GLU A N 1
ATOM 609 C CA . GLU A 1 81 ? 91.504 113.837 55.595 1.00 88.49 81 GLU A CA 1
ATOM 610 C C . GLU A 1 81 ? 90.662 113.916 56.859 1.00 88.49 81 GLU A C 1
ATOM 611 O O . GLU A 1 81 ? 91.109 114.447 57.880 1.00 88.49 81 GLU A O 1
ATOM 617 N N . GLN A 1 82 ? 89.435 113.396 56.808 1.00 84.33 82 GLN A N 1
ATOM 618 C CA . GLN A 1 82 ? 88.610 113.348 58.009 1.00 84.33 82 GLN A CA 1
ATOM 619 C C . GLN A 1 82 ? 89.258 112.485 59.079 1.00 84.33 82 GLN A C 1
ATOM 620 O O . GLN A 1 82 ? 89.211 112.817 60.268 1.00 84.33 82 GLN A O 1
ATOM 626 N N . ALA A 1 83 ? 89.868 111.369 58.678 1.00 79.52 83 ALA A N 1
ATOM 627 C CA . ALA A 1 83 ? 90.641 110.574 59.626 1.00 79.52 83 ALA A CA 1
ATOM 628 C C . ALA A 1 83 ? 91.824 111.358 60.169 1.00 79.52 83 ALA A C 1
ATOM 629 O O . ALA A 1 83 ? 92.196 111.194 61.334 1.00 79.52 83 ALA A O 1
ATOM 631 N N . GLN A 1 84 ? 92.430 112.205 59.339 1.00 77.81 84 GLN A N 1
ATOM 632 C CA . GLN A 1 84 ? 93.519 113.054 59.796 1.00 77.81 84 GLN A CA 1
ATOM 633 C C . GLN A 1 84 ? 93.037 114.162 60.717 1.00 77.81 84 GLN A C 1
ATOM 634 O O . GLN A 1 84 ? 93.836 114.697 61.491 1.00 77.81 84 GLN A O 1
ATOM 640 N N . ALA A 1 85 ? 91.758 114.526 60.645 1.00 72.75 85 ALA A N 1
ATOM 641 C CA . ALA A 1 85 ? 91.236 115.579 61.505 1.00 72.75 85 ALA A CA 1
ATOM 642 C C . ALA A 1 85 ? 90.753 115.038 62.841 1.00 72.75 85 ALA A C 1
ATOM 643 O O . ALA A 1 85 ? 90.779 115.761 63.840 1.00 72.75 85 ALA A O 1
ATOM 645 N N . LEU A 1 86 ? 90.300 113.785 62.879 1.00 70.67 86 LEU A N 1
ATOM 646 C CA . LEU A 1 86 ? 89.880 113.197 64.145 1.00 70.67 86 LEU A CA 1
ATOM 647 C C . LEU A 1 86 ? 91.050 113.088 65.105 1.00 70.67 86 LEU A C 1
ATOM 648 O O . LEU A 1 86 ? 90.905 113.340 66.304 1.00 70.67 86 LEU A O 1
ATOM 653 N N . VAL A 1 87 ? 92.218 112.702 64.594 1.00 67.08 87 VAL A N 1
ATOM 654 C CA . VAL A 1 87 ? 93.380 112.506 65.445 1.00 67.08 87 VAL A CA 1
ATOM 655 C C . VAL A 1 87 ? 94.024 113.825 65.844 1.00 67.08 87 VAL A C 1
ATOM 656 O O . VAL A 1 87 ? 94.674 113.894 66.892 1.00 67.08 87 VAL A O 1
ATOM 660 N N . GLN A 1 88 ? 93.852 114.882 65.048 1.00 65.58 88 GLN A N 1
ATOM 661 C CA . GLN A 1 88 ? 94.349 116.193 65.450 1.00 65.58 88 GLN A CA 1
ATOM 662 C C . GLN A 1 88 ? 93.640 116.687 66.702 1.00 65.58 88 GLN A C 1
ATOM 663 O O . GLN A 1 88 ? 94.215 117.458 67.476 1.00 65.58 88 GLN A O 1
ATOM 669 N N . GLN A 1 89 ? 92.400 116.254 66.920 1.00 65.84 89 GLN A N 1
ATOM 670 C CA . GLN A 1 89 ? 91.723 116.565 68.172 1.00 65.84 89 GLN A CA 1
ATOM 671 C C . GLN A 1 89 ? 92.443 115.933 69.354 1.00 65.84 89 GLN A C 1
ATOM 672 O O . GLN A 1 89 ? 92.581 116.555 70.411 1.00 65.84 89 GLN A O 1
ATOM 678 N N . LEU A 1 90 ? 92.901 114.691 69.197 1.00 58.32 90 LEU A N 1
ATOM 679 C CA . LEU A 1 90 ? 93.664 114.052 70.261 1.00 58.32 90 LEU A CA 1
ATOM 680 C C . LEU A 1 90 ? 95.071 114.622 70.345 1.00 58.32 90 LEU A C 1
ATOM 681 O O . LEU A 1 90 ? 95.591 114.841 71.442 1.00 58.32 90 LEU A O 1
ATOM 686 N N . THR A 1 91 ? 95.702 114.868 69.197 1.00 59.48 91 THR A N 1
ATOM 687 C CA . THR A 1 91 ? 97.063 115.392 69.194 1.00 59.48 91 THR A CA 1
ATOM 688 C C . THR A 1 91 ? 97.129 116.770 69.837 1.00 59.48 91 THR A C 1
ATOM 689 O O . THR A 1 91 ? 98.037 117.050 70.627 1.00 59.48 91 THR A O 1
ATOM 693 N N . SER A 1 92 ? 96.171 117.641 69.522 1.00 60.53 92 SER A N 1
ATOM 694 C CA . SER A 1 92 ? 96.166 118.976 70.107 1.00 60.53 92 SER A CA 1
ATOM 695 C C . SER A 1 92 ? 95.780 118.948 71.578 1.00 60.53 92 SER A C 1
ATOM 696 O O . SER A 1 92 ? 96.235 119.796 72.349 1.00 60.53 92 SER A O 1
ATOM 699 N N . LYS A 1 93 ? 94.935 118.000 71.982 1.00 57.10 93 LYS A N 1
ATOM 700 C CA . LYS A 1 93 ? 94.640 117.835 73.401 1.00 57.10 93 LYS A CA 1
ATOM 701 C C . LYS A 1 93 ? 95.868 117.374 74.169 1.00 57.10 93 LYS A C 1
ATOM 702 O O . LYS A 1 93 ? 96.117 117.841 75.284 1.00 57.10 93 LYS A O 1
ATOM 708 N N . VAL A 1 94 ? 96.637 116.445 73.600 1.00 54.20 94 VAL A N 1
ATOM 709 C CA . VAL A 1 94 ? 97.846 115.977 74.269 1.00 54.20 94 VAL A CA 1
ATOM 710 C C . VAL A 1 94 ? 98.890 117.081 74.329 1.00 54.20 94 VAL A C 1
ATOM 711 O O . VAL A 1 94 ? 99.641 117.180 75.305 1.00 54.20 94 VAL A O 1
ATOM 715 N N . GLY A 1 95 ? 98.960 117.926 73.299 1.00 56.03 95 GLY A N 1
ATOM 716 C CA . GLY A 1 95 ? 99.923 119.016 73.313 1.00 56.03 95 GLY A CA 1
ATOM 717 C C . GLY A 1 95 ? 99.671 120.017 74.424 1.00 56.03 95 GLY A C 1
ATOM 718 O O . GLY A 1 95 ? 100.608 120.493 75.069 1.00 56.03 95 GLY A O 1
ATOM 719 N N . GLU A 1 96 ? 98.403 120.353 74.661 1.00 58.36 96 GLU A N 1
ATOM 720 C CA . GLU A 1 96 ? 98.086 121.291 75.730 1.00 58.36 96 GLU A CA 1
ATOM 721 C C . GLU A 1 96 ? 98.401 120.696 77.096 1.00 58.36 96 GLU A C 1
ATOM 722 O O . GLU A 1 96 ? 98.908 121.393 77.978 1.00 58.36 96 GLU A O 1
ATOM 728 N N . LEU A 1 97 ? 98.139 119.403 77.285 1.00 52.15 97 LEU A N 1
ATOM 729 C CA . LEU A 1 97 ? 98.502 118.762 78.542 1.00 52.15 97 LEU A CA 1
ATOM 730 C C . LEU A 1 97 ? 100.010 118.677 78.694 1.00 52.15 97 LEU A C 1
ATOM 731 O O . LEU A 1 97 ? 100.538 118.829 79.801 1.00 52.15 97 LEU A O 1
ATOM 736 N N . THR A 1 98 ? 100.720 118.425 77.595 1.00 52.41 98 THR A N 1
ATOM 737 C CA . THR A 1 98 ? 102.174 118.386 77.653 1.00 52.41 98 THR A CA 1
ATOM 738 C C . THR A 1 98 ? 102.735 119.729 78.089 1.00 52.41 98 THR A C 1
ATOM 739 O O . THR A 1 98 ? 103.592 119.794 78.975 1.00 52.41 98 THR A O 1
ATOM 743 N N . THR A 1 99 ? 102.254 120.819 77.485 1.00 53.26 99 THR A N 1
ATOM 744 C CA . THR A 1 99 ? 102.761 122.128 77.877 1.00 53.26 99 THR A CA 1
ATOM 745 C C . THR A 1 99 ? 102.320 122.497 79.287 1.00 53.26 99 THR A C 1
ATOM 746 O O . THR A 1 99 ? 103.044 123.204 79.992 1.00 53.26 99 THR A O 1
ATOM 750 N N . LEU A 1 100 ? 101.160 122.009 79.728 1.00 51.18 100 LEU A N 1
ATOM 751 C CA . LEU A 1 100 ? 100.739 122.245 81.102 1.00 51.18 100 LEU A CA 1
ATOM 752 C C . LEU A 1 100 ? 101.660 121.545 82.089 1.00 51.18 100 LEU A C 1
ATOM 753 O O . LEU A 1 100 ? 101.993 122.100 83.140 1.00 51.18 100 LEU A O 1
ATOM 758 N N . LEU A 1 101 ? 102.069 120.315 81.777 1.00 49.45 101 LEU A N 1
ATOM 759 C CA . LEU A 1 101 ? 102.950 119.583 82.682 1.00 49.45 101 LEU A CA 1
ATOM 760 C C . LEU A 1 101 ? 104.362 120.150 82.661 1.00 49.45 101 LEU A C 1
ATOM 761 O O . LEU A 1 101 ? 105.036 120.185 83.694 1.00 49.45 101 LEU A O 1
ATOM 766 N N . GLU A 1 102 ? 104.833 120.588 81.492 1.00 53.86 102 GLU A N 1
ATOM 767 C CA . GLU A 1 102 ? 106.129 121.258 81.422 1.00 53.86 102 GLU A CA 1
ATOM 768 C C . GLU A 1 102 ? 106.117 122.572 82.193 1.00 53.86 102 GLU A C 1
ATOM 769 O O . GLU A 1 102 ? 107.090 122.901 82.878 1.00 53.86 102 GLU A O 1
ATOM 775 N N . GLY A 1 103 ? 105.035 123.344 82.079 1.00 53.51 103 GLY A N 1
ATOM 776 C CA . GLY A 1 103 ? 104.967 124.617 82.776 1.00 53.51 103 GLY A CA 1
ATOM 777 C C . GLY A 1 103 ? 104.987 124.462 84.283 1.00 53.51 103 GLY A C 1
ATOM 778 O O . GLY A 1 103 ? 105.691 125.193 84.981 1.00 53.51 103 GLY A O 1
ATOM 779 N N . GLU A 1 104 ? 104.220 123.512 84.805 1.00 54.10 104 GLU A N 1
ATOM 780 C CA . GLU A 1 104 ? 104.342 123.164 86.212 1.00 54.10 104 GLU A CA 1
ATOM 781 C C . GLU A 1 104 ? 105.594 122.362 86.490 1.00 54.10 104 GLU A C 1
ATOM 782 O O . GLU A 1 104 ? 105.857 122.033 87.649 1.00 54.10 104 GLU A O 1
ATOM 788 N N . GLY A 1 105 ? 106.358 122.034 85.449 1.00 55.31 105 GLY A N 1
ATOM 789 C CA . GLY A 1 105 ? 107.590 121.298 85.654 1.00 55.31 105 GLY A CA 1
ATOM 790 C C . GLY A 1 105 ? 108.571 122.047 86.528 1.00 55.31 105 GLY A C 1
ATOM 791 O O . GLY A 1 105 ? 109.098 121.500 87.492 1.00 55.31 105 GLY A O 1
ATOM 792 N N . GLY A 1 106 ? 108.810 123.316 86.220 1.00 61.43 106 GLY A N 1
ATOM 793 C CA . GLY A 1 106 ? 109.704 124.110 87.037 1.00 61.43 106 GLY A CA 1
ATOM 794 C C . GLY A 1 106 ? 110.965 124.540 86.321 1.00 61.43 106 GLY A C 1
ATOM 795 O O . GLY A 1 106 ? 112.012 124.722 86.948 1.00 61.43 106 GLY A O 1
ATOM 796 N N . GLY A 1 107 ? 110.881 124.700 85.012 1.00 66.66 107 GLY A N 1
ATOM 797 C CA . GLY A 1 107 ? 112.030 125.162 84.253 1.00 66.66 107 GLY A CA 1
ATOM 798 C C . GLY A 1 107 ? 112.908 124.023 83.781 1.00 66.66 107 GLY A C 1
ATOM 799 O O . GLY A 1 107 ? 113.032 122.982 84.421 1.00 66.66 107 GLY A O 1
ATOM 800 N N . LEU A 1 108 ? 113.548 124.241 82.637 1.00 71.10 108 LEU A N 1
ATOM 801 C CA . LEU A 1 108 ? 114.406 123.238 82.013 1.00 71.10 108 LEU A CA 1
ATOM 802 C C . LEU A 1 108 ? 115.763 123.256 82.699 1.00 71.10 108 LEU A C 1
ATOM 803 O O . LEU A 1 108 ? 116.589 124.133 82.444 1.00 71.10 108 LEU A O 1
ATOM 808 N N . ASP A 1 109 ? 115.997 122.287 83.577 1.00 77.45 109 ASP A N 1
ATOM 809 C CA . ASP A 1 109 ? 117.286 122.183 84.242 1.00 77.45 109 ASP A CA 1
ATOM 810 C C . ASP A 1 109 ? 118.382 121.921 83.217 1.00 77.45 109 ASP A C 1
ATOM 811 O O . ASP A 1 109 ? 118.220 121.096 82.316 1.00 77.45 109 ASP A O 1
ATOM 816 N N . GLU A 1 110 ? 119.499 122.636 83.349 1.00 81.33 110 GLU A N 1
ATOM 817 C CA . GLU A 1 110 ? 120.561 122.520 82.357 1.00 81.33 110 GLU A CA 1
ATOM 818 C C . GLU A 1 110 ? 121.473 121.333 82.624 1.00 81.33 110 GLU A C 1
ATOM 819 O O . GLU A 1 110 ? 122.073 120.801 81.684 1.00 81.33 110 GLU A O 1
ATOM 825 N N . GLU A 1 111 ? 121.598 120.908 83.883 1.00 79.84 111 GLU A N 1
ATOM 826 C CA . GLU A 1 111 ? 122.473 119.784 84.198 1.00 79.84 111 GLU A CA 1
ATOM 827 C C . GLU A 1 111 ? 121.995 118.516 83.506 1.00 79.84 111 GLU A C 1
ATOM 828 O O . GLU A 1 111 ? 122.790 117.773 82.921 1.00 79.84 111 GLU A O 1
ATOM 834 N N . THR A 1 112 ? 120.696 118.252 83.567 1.00 73.12 112 THR A N 1
ATOM 835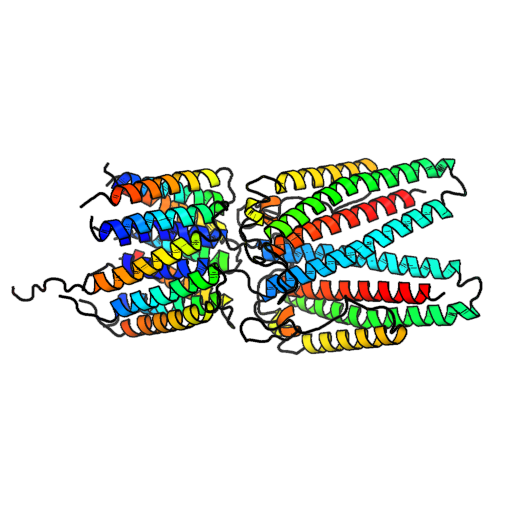 C CA . THR A 1 112 ? 120.071 117.220 82.760 1.00 73.12 112 THR A CA 1
ATOM 836 C C . THR A 1 112 ? 119.430 117.879 81.541 1.00 73.12 112 THR A C 1
ATOM 837 O O . THR A 1 112 ? 119.641 119.062 81.267 1.00 73.12 112 T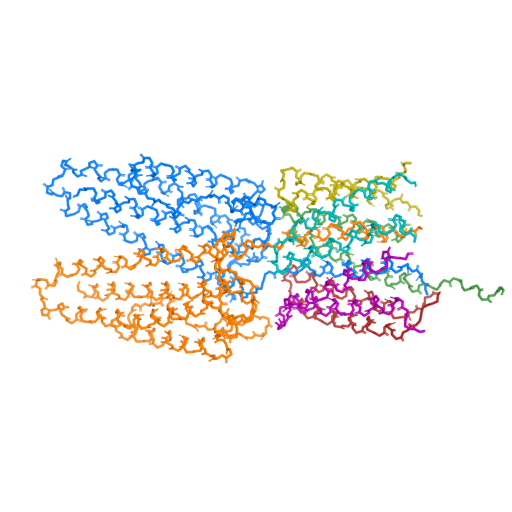HR A O 1
ATOM 841 N N . GLY A 1 113 ? 118.646 117.118 80.788 1.00 67.26 113 GLY A N 1
ATOM 842 C CA . GLY A 1 113 ? 117.941 117.654 79.648 1.00 67.26 113 GLY A CA 1
ATOM 843 C C . GLY A 1 113 ? 116.476 117.934 79.866 1.00 67.26 113 GLY A C 1
ATOM 844 O O . GLY A 1 113 ? 115.781 118.285 78.909 1.00 67.26 113 GLY A O 1
ATOM 845 N N . ASP A 1 114 ? 115.977 117.795 81.092 1.00 64.61 114 ASP A N 1
ATOM 846 C CA . ASP A 1 114 ? 114.545 117.903 81.335 1.00 64.61 114 ASP A CA 1
ATOM 847 C C . ASP A 1 114 ? 114.232 118.892 82.446 1.00 64.61 114 ASP A C 1
ATOM 848 O O . ASP A 1 114 ? 115.106 119.641 82.887 1.00 64.61 114 ASP A O 1
ATOM 853 N N . VAL A 1 115 ? 112.983 118.894 82.907 1.00 59.39 115 VAL A N 1
ATOM 854 C CA . VAL A 1 115 ? 112.551 119.890 83.868 1.00 59.39 115 VAL A CA 1
ATOM 855 C C . VAL A 1 115 ? 113.135 119.596 85.244 1.00 59.39 115 VAL A C 1
ATOM 856 O O . VAL A 1 115 ? 113.544 118.476 85.560 1.00 59.39 115 VAL A O 1
ATOM 860 N N . LYS A 1 116 ? 113.186 120.633 86.070 1.00 58.03 116 LYS A N 1
ATOM 861 C CA . LYS A 1 116 ? 113.331 120.416 87.495 1.00 58.03 116 LYS A CA 1
ATOM 862 C C . LYS A 1 116 ? 112.036 119.814 88.027 1.00 58.03 116 LYS A C 1
ATOM 863 O O . LYS A 1 116 ? 111.015 119.789 87.341 1.00 58.03 116 LYS A O 1
ATOM 869 N N . TYR A 1 117 ? 112.078 119.305 89.253 1.00 53.18 117 TYR A N 1
ATOM 870 C CA . TYR A 1 117 ? 110.954 118.546 89.800 1.00 53.18 117 TYR A CA 1
ATOM 871 C C . TYR A 1 117 ? 110.524 117.438 88.851 1.00 53.18 117 TYR A C 1
ATOM 872 O O . TYR A 1 117 ? 109.350 117.086 88.779 1.00 53.18 117 TYR A O 1
ATOM 881 N N . ARG A 1 118 ? 111.481 116.879 88.115 1.00 49.71 118 ARG A N 1
ATOM 882 C CA . ARG A 1 118 ? 111.203 115.793 87.191 1.00 49.71 118 ARG A CA 1
ATOM 883 C C . ARG A 1 118 ? 110.895 114.489 87.898 1.00 49.71 118 ARG A C 1
ATOM 884 O O . ARG A 1 118 ? 110.498 113.530 87.237 1.00 49.71 118 ARG A O 1
ATOM 892 N N . SER A 1 119 ? 111.093 114.418 89.202 1.00 44.11 119 SER A N 1
ATOM 893 C CA . SER A 1 119 ? 110.823 113.221 89.978 1.00 44.11 119 SER A CA 1
ATOM 894 C C . SER A 1 119 ? 109.767 113.496 91.031 1.00 44.11 119 SER A C 1
ATOM 895 O O . SER A 1 119 ? 109.818 112.961 92.136 1.00 44.11 119 SER A O 1
ATOM 898 N N . SER A 1 120 ? 108.789 114.336 90.692 1.00 42.53 120 SER A N 1
ATOM 899 C CA . SER A 1 120 ? 107.908 114.890 91.711 1.00 42.53 120 SER A CA 1
ATOM 900 C C . SER A 1 120 ? 106.976 113.836 92.293 1.00 42.53 120 SER A C 1
ATOM 901 O O . SER A 1 120 ? 106.871 113.697 93.516 1.00 42.53 120 SER A O 1
ATOM 904 N N . THR A 1 121 ? 106.305 113.075 91.437 1.00 41.33 121 THR A N 1
ATOM 905 C CA . THR A 1 121 ? 105.257 112.128 91.810 1.00 41.33 121 THR A CA 1
ATOM 906 C C . THR A 1 121 ? 104.066 112.793 92.478 1.00 41.33 121 THR A C 1
ATOM 907 O O . THR A 1 121 ? 103.259 112.107 93.112 1.00 41.33 121 THR A O 1
ATOM 911 N N . ASP A 1 122 ? 103.940 114.111 92.382 1.00 43.84 122 ASP A N 1
ATOM 912 C CA . ASP A 1 122 ? 102.740 114.777 92.859 1.00 43.84 122 ASP A CA 1
ATOM 913 C C . ASP A 1 122 ? 102.296 115.930 91.980 1.00 43.84 122 ASP A C 1
ATOM 914 O O . ASP A 1 122 ? 101.307 116.579 92.316 1.00 43.84 122 ASP A O 1
ATOM 919 N N . ILE A 1 123 ? 102.981 116.210 90.876 1.00 40.00 123 ILE A N 1
ATOM 920 C CA . ILE A 1 123 ? 102.511 117.242 89.963 1.00 40.00 123 ILE A CA 1
ATOM 921 C C . ILE A 1 123 ? 101.457 116.682 89.027 1.00 40.00 123 ILE A C 1
ATOM 922 O O . ILE A 1 123 ? 100.361 117.235 88.904 1.00 40.00 123 ILE A O 1
ATOM 927 N N . SER A 1 124 ? 101.764 115.576 88.355 1.00 40.45 124 SER A N 1
ATOM 928 C CA . SER A 1 124 ? 100.789 114.969 87.464 1.00 40.45 124 SER A CA 1
ATOM 929 C C . SER A 1 124 ? 99.693 114.244 88.219 1.00 40.45 124 SER A C 1
ATOM 930 O O . SER A 1 124 ? 98.628 113.995 87.653 1.00 40.45 124 SER A O 1
ATOM 933 N N . ALA A 1 125 ? 99.922 113.892 89.478 1.00 41.29 125 ALA A N 1
ATOM 934 C CA . ALA A 1 125 ? 98.883 113.215 90.235 1.00 41.29 125 ALA A CA 1
ATOM 935 C C . ALA A 1 125 ? 97.788 114.165 90.672 1.00 41.29 125 ALA A C 1
ATOM 936 O O . ALA A 1 125 ? 96.711 113.707 91.055 1.00 41.29 125 ALA A O 1
ATOM 938 N N . ARG A 1 126 ? 98.041 115.472 90.646 1.00 43.77 126 ARG A N 1
ATOM 939 C CA . ARG A 1 126 ? 97.020 116.456 90.958 1.00 43.77 126 ARG A CA 1
ATOM 940 C C . ARG A 1 126 ? 96.627 117.310 89.776 1.00 43.77 126 ARG A C 1
ATOM 941 O O . ARG A 1 126 ? 95.561 117.922 89.810 1.00 43.77 126 ARG A O 1
ATOM 949 N N . LEU A 1 127 ? 97.457 117.388 88.756 1.00 44.26 127 LEU A N 1
ATOM 950 C CA . LEU A 1 127 ? 97.106 118.167 87.587 1.00 44.26 127 LEU A CA 1
ATOM 951 C C . LEU A 1 127 ? 96.303 117.357 86.584 1.00 44.26 127 LEU A C 1
ATOM 952 O O . LEU A 1 127 ? 95.714 117.939 85.672 1.00 44.26 127 LEU A O 1
ATOM 957 N N . MET A 1 128 ? 96.243 116.040 86.753 1.00 43.06 128 MET A N 1
ATOM 958 C CA . MET A 1 128 ? 95.541 115.148 85.846 1.00 43.06 128 MET A CA 1
ATOM 959 C C . MET A 1 128 ? 94.454 114.323 86.511 1.00 43.06 128 MET A C 1
ATOM 960 O O . MET A 1 128 ? 93.451 114.030 85.864 1.00 43.06 128 MET A O 1
ATOM 965 N N . ILE A 1 129 ? 94.620 113.927 87.766 1.00 41.26 129 ILE A N 1
ATOM 966 C CA . ILE A 1 129 ? 93.603 113.169 88.486 1.00 41.26 129 ILE A CA 1
ATOM 967 C C . ILE A 1 129 ? 92.762 114.057 89.386 1.00 41.26 129 ILE A C 1
ATOM 968 O O . ILE A 1 129 ? 91.535 114.028 89.315 1.00 41.26 129 ILE A O 1
ATOM 973 N N . ASN A 1 130 ? 93.396 114.854 90.245 1.00 42.18 130 ASN A N 1
ATOM 974 C CA . ASN A 1 130 ? 92.627 115.708 91.144 1.00 42.18 130 ASN A CA 1
ATOM 975 C C . ASN A 1 130 ? 91.749 116.668 90.364 1.00 42.18 130 ASN A C 1
ATOM 976 O O . ASN A 1 130 ? 90.574 116.858 90.694 1.00 42.18 130 ASN A O 1
ATOM 981 N N . GLU A 1 131 ? 92.293 117.271 89.319 1.00 48.60 131 GLU A N 1
ATOM 982 C CA . GLU A 1 131 ? 91.548 118.196 88.486 1.00 48.60 131 GLU A CA 1
ATOM 983 C C . GLU A 1 131 ? 90.910 117.515 87.287 1.00 48.60 131 GLU A C 1
ATOM 984 O O . GLU A 1 131 ? 90.358 118.198 86.421 1.00 48.60 131 GLU A O 1
ATOM 990 N N . GLY A 1 132 ? 90.982 116.192 87.218 1.00 48.58 132 GLY A N 1
ATOM 991 C CA . GLY A 1 132 ? 90.208 115.429 86.255 1.00 48.58 132 GLY A CA 1
ATOM 992 C C . GLY A 1 132 ? 90.547 115.676 84.804 1.00 48.58 132 GLY A C 1
ATOM 993 O O . GLY A 1 132 ? 89.651 115.653 83.952 1.00 48.58 132 GLY A O 1
ATOM 994 N N . ARG A 1 133 ? 91.819 115.902 84.495 1.00 47.61 133 ARG A N 1
ATOM 995 C CA . ARG A 1 133 ? 92.233 116.045 83.106 1.00 47.61 133 ARG A CA 1
ATOM 996 C C . ARG A 1 133 ? 92.547 114.711 82.454 1.00 47.61 133 ARG A C 1
ATOM 997 O O . ARG A 1 133 ? 92.385 114.568 81.237 1.00 47.61 133 ARG A O 1
ATOM 1005 N N . ALA A 1 134 ? 92.989 113.730 83.242 1.00 48.88 134 ALA A N 1
ATOM 1006 C CA . ALA A 1 134 ? 93.257 112.405 82.702 1.00 48.88 134 ALA A CA 1
ATOM 1007 C C . ALA A 1 134 ? 91.977 111.724 82.253 1.00 48.88 134 ALA A C 1
ATOM 1008 O O . ALA A 1 134 ? 91.971 111.011 81.247 1.00 48.88 134 ALA A O 1
ATOM 1010 N N . LYS A 1 135 ? 90.881 111.925 82.984 1.00 52.71 135 LYS A N 1
ATOM 1011 C CA . LYS A 1 135 ? 89.611 111.337 82.573 1.00 52.71 135 LYS A CA 1
ATOM 1012 C C . LYS A 1 135 ? 89.097 111.972 81.288 1.00 52.71 135 LYS A C 1
ATOM 1013 O O . LYS A 1 135 ? 88.568 111.277 80.415 1.00 52.71 135 LYS A O 1
ATOM 1019 N N . GLU A 1 136 ? 89.251 113.289 81.147 1.00 53.34 136 GLU A N 1
ATOM 1020 C CA . GLU A 1 136 ? 88.902 113.939 79.889 1.00 53.34 136 GLU A CA 1
ATOM 1021 C C . GLU A 1 136 ? 89.754 113.409 78.748 1.00 53.34 136 GLU A C 1
ATOM 1022 O O . GLU A 1 136 ? 89.250 113.151 77.647 1.00 53.34 136 GLU A O 1
ATOM 1028 N N . LEU A 1 137 ? 91.053 113.246 78.993 1.00 49.36 137 LEU A N 1
ATOM 1029 C CA . LEU A 1 137 ? 91.940 112.724 77.963 1.00 49.36 137 LEU A CA 1
ATOM 1030 C C . LEU A 1 137 ? 91.545 111.314 77.562 1.00 49.36 137 LEU A C 1
ATOM 1031 O O . LEU A 1 137 ? 91.563 110.972 76.378 1.00 49.36 137 LEU A O 1
ATOM 1036 N N . ARG A 1 138 ? 91.191 110.479 78.535 1.00 48.23 138 ARG A N 1
ATOM 1037 C CA . ARG A 1 138 ? 90.775 109.116 78.231 1.00 48.23 138 ARG A CA 1
ATOM 1038 C C . ARG A 1 138 ? 89.472 109.099 77.450 1.00 48.23 138 ARG A C 1
ATOM 1039 O O . ARG A 1 138 ? 89.293 108.272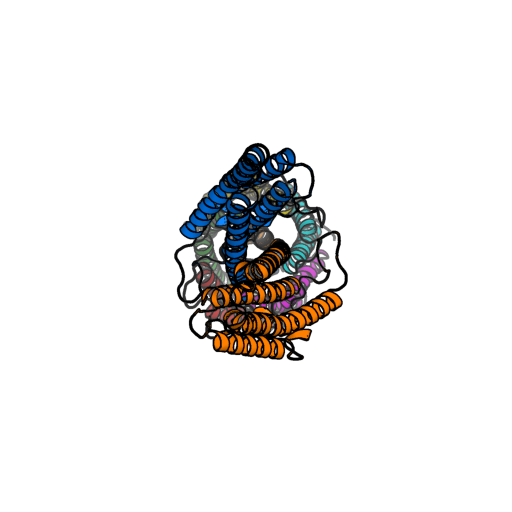 76.551 1.00 48.23 138 ARG A O 1
ATOM 1047 N N . GLU A 1 139 ? 88.550 110.003 77.777 1.00 55.30 139 GLU A N 1
ATOM 1048 C CA . GLU A 1 139 ? 87.325 110.107 76.995 1.00 55.30 139 GLU A CA 1
ATOM 1049 C C . GLU A 1 139 ? 87.629 110.485 75.554 1.00 55.30 139 GLU A C 1
ATOM 1050 O O . GLU A 1 139 ? 87.039 109.927 74.623 1.00 55.30 139 GLU A O 1
ATOM 1056 N N . VAL A 1 140 ? 88.556 111.421 75.348 1.00 53.90 140 VAL A N 1
ATOM 1057 C CA . VAL A 1 140 ? 88.924 111.802 73.986 1.00 53.90 140 VAL A CA 1
ATOM 1058 C C . VAL A 1 140 ? 89.594 110.641 73.262 1.00 53.90 140 VAL A C 1
ATOM 1059 O O . VAL A 1 140 ? 89.350 110.413 72.072 1.00 53.90 140 VAL A O 1
ATOM 1063 N N . ILE A 1 141 ? 90.454 109.897 73.959 1.00 52.85 141 ILE A N 1
ATOM 1064 C CA . ILE A 1 141 ? 91.139 108.766 73.338 1.00 52.85 141 ILE A CA 1
ATOM 1065 C C . ILE A 1 141 ? 90.129 107.720 72.896 1.00 52.85 141 ILE A C 1
ATOM 1066 O O . ILE A 1 141 ? 90.189 107.204 71.775 1.00 52.85 141 ILE A O 1
ATOM 1071 N N . THR A 1 142 ? 89.186 107.389 73.775 1.00 57.14 142 THR A N 1
ATOM 1072 C CA . THR A 1 142 ? 88.175 106.398 73.435 1.00 57.14 142 THR A CA 1
ATOM 1073 C C . THR A 1 142 ? 87.286 106.883 72.299 1.00 57.14 142 THR A C 1
ATOM 1074 O O . THR A 1 142 ? 86.952 106.112 71.393 1.00 57.14 142 THR A O 1
ATOM 1078 N N . LYS A 1 143 ? 86.900 108.160 72.322 1.00 61.74 143 LYS A N 1
ATOM 1079 C CA . LYS A 1 143 ? 86.045 108.690 71.269 1.00 61.74 143 LYS A CA 1
ATOM 1080 C C . LYS A 1 143 ? 86.746 108.663 69.919 1.00 61.74 143 LYS A C 1
ATOM 1081 O O . LYS A 1 143 ? 86.139 108.294 68.908 1.00 61.74 143 LYS A O 1
ATOM 1087 N N . THR A 1 144 ? 88.023 109.048 69.875 1.00 63.26 144 THR A N 1
ATOM 1088 C CA . THR A 1 144 ? 88.727 109.034 68.598 1.00 63.26 144 THR A CA 1
ATOM 1089 C C . THR A 1 144 ? 89.019 107.613 68.134 1.00 63.26 144 THR A C 1
ATOM 1090 O O . THR A 1 144 ? 88.999 107.347 66.930 1.00 63.26 144 THR A O 1
ATOM 1094 N N . LYS A 1 145 ? 89.255 106.683 69.061 1.00 65.92 145 LYS A N 1
ATOM 1095 C CA . LYS A 1 145 ? 89.376 105.281 68.681 1.00 65.92 145 LYS A CA 1
ATOM 1096 C C . LYS A 1 145 ? 88.092 104.783 68.039 1.00 65.92 145 LYS A C 1
ATOM 1097 O O . LYS A 1 145 ? 88.118 104.136 66.985 1.00 65.92 145 LYS A O 1
ATOM 1103 N N . ALA A 1 146 ? 86.951 105.095 68.654 1.00 69.17 146 ALA A N 1
ATOM 1104 C CA . ALA A 1 146 ? 85.674 104.662 68.101 1.00 69.17 146 ALA A CA 1
ATOM 1105 C C . ALA A 1 146 ? 85.417 105.290 66.741 1.00 69.17 146 ALA A C 1
ATOM 1106 O O . ALA A 1 146 ? 84.997 104.605 65.804 1.00 69.17 146 ALA A O 1
ATOM 1108 N N . GLU A 1 147 ? 85.672 106.589 66.605 1.00 71.10 147 GLU A N 1
ATOM 1109 C CA . GLU A 1 147 ? 85.386 107.264 65.349 1.00 71.10 147 GLU A CA 1
ATOM 1110 C C . GLU A 1 147 ? 86.361 106.891 64.245 1.00 71.10 147 GLU A C 1
ATOM 1111 O O . GLU A 1 147 ? 86.027 107.045 63.068 1.00 71.10 147 GLU A O 1
ATOM 1117 N N . LEU A 1 148 ? 87.559 106.419 64.590 1.00 72.69 148 LEU A N 1
ATOM 1118 C CA . LEU A 1 148 ? 88.437 105.852 63.576 1.00 72.69 148 LEU A CA 1
ATOM 1119 C C . LEU A 1 148 ? 87.984 104.453 63.186 1.00 72.69 148 LEU A C 1
ATOM 1120 O O . LEU A 1 148 ? 88.073 104.069 62.016 1.00 72.69 148 LEU A O 1
ATOM 1125 N N . LEU A 1 149 ? 87.504 103.670 64.156 1.00 75.23 149 LEU A N 1
ATOM 1126 C CA . LEU A 1 149 ? 86.987 102.344 63.839 1.00 75.23 149 LEU A CA 1
ATOM 1127 C C . LEU A 1 149 ? 85.715 102.435 63.006 1.00 75.23 149 LEU A C 1
ATOM 1128 O O . LEU A 1 149 ? 85.617 101.825 61.937 1.00 75.23 149 LEU A O 1
ATOM 1133 N N . THR A 1 150 ? 84.737 103.219 63.464 1.00 78.92 150 THR A N 1
ATOM 1134 C CA . THR A 1 150 ? 83.487 103.342 62.721 1.00 78.92 150 THR A CA 1
ATOM 1135 C C . THR A 1 150 ? 83.683 104.007 61.373 1.00 78.92 150 THR A C 1
ATOM 1136 O O . THR A 1 150 ? 82.776 103.955 60.537 1.00 78.92 150 THR A O 1
ATOM 1140 N N . LEU A 1 151 ? 84.828 104.644 61.150 1.00 80.73 151 LEU A N 1
ATOM 1141 C CA . LEU A 1 151 ? 85.134 105.184 59.836 1.00 80.73 151 LEU A CA 1
ATOM 1142 C C . LEU A 1 151 ? 85.551 104.088 58.865 1.00 80.73 151 LEU A C 1
ATOM 1143 O O . LEU A 1 151 ? 85.312 104.213 57.660 1.00 80.73 151 LEU A O 1
ATOM 1148 N N . THR A 1 152 ? 86.193 103.026 59.356 1.00 82.31 152 THR A N 1
ATOM 1149 C CA . THR A 1 152 ? 86.506 101.866 58.527 1.00 82.31 152 THR A CA 1
ATOM 1150 C C . THR A 1 152 ? 85.899 100.578 59.071 1.00 82.31 152 THR A C 1
ATOM 1151 O O . THR A 1 152 ? 85.113 99.930 58.372 1.00 82.31 152 THR A O 1
ATOM 1155 N N . ASN A 1 153 ? 86.222 100.203 60.310 1.00 85.26 153 ASN A N 1
ATOM 1156 C CA . ASN A 1 153 ? 85.845 98.909 60.886 1.00 85.26 153 ASN A CA 1
ATOM 1157 C C . ASN A 1 153 ? 86.262 97.752 59.985 1.00 85.26 153 ASN A C 1
ATOM 1158 O O . ASN A 1 153 ? 85.493 96.823 59.733 1.00 85.26 153 ASN A O 1
ATOM 1163 N N . ASN A 1 154 ? 87.500 97.811 59.496 1.00 85.57 154 ASN A N 1
ATOM 1164 C CA . ASN A 1 154 ? 88.064 96.747 58.676 1.00 85.57 154 ASN A CA 1
ATOM 1165 C C . ASN A 1 154 ? 89.464 96.354 59.127 1.00 85.57 154 ASN A C 1
ATOM 1166 O O . ASN A 1 154 ? 90.174 95.673 58.378 1.00 85.57 154 ASN A O 1
ATOM 1171 N N . GLU A 1 155 ? 89.877 96.765 60.321 1.00 84.13 155 GLU A N 1
ATOM 1172 C CA . GLU A 1 155 ? 91.203 96.463 60.841 1.00 84.13 155 GLU A CA 1
ATOM 1173 C C . GLU A 1 155 ? 91.207 96.745 62.334 1.00 84.13 155 GLU A C 1
ATOM 1174 O O . GLU A 1 155 ? 90.183 97.099 62.924 1.00 84.13 155 GLU A O 1
ATOM 1180 N N . ILE A 1 156 ? 92.379 96.603 62.940 1.00 81.24 156 ILE A N 1
ATOM 1181 C CA . ILE A 1 156 ? 92.561 96.828 64.365 1.00 81.24 156 ILE A CA 1
ATOM 1182 C C . ILE A 1 156 ? 93.470 98.034 64.552 1.00 81.24 156 ILE A C 1
ATOM 1183 O O . ILE A 1 156 ? 94.485 98.173 63.859 1.00 81.24 156 ILE A O 1
ATOM 1188 N N . ASN A 1 157 ? 93.081 98.922 65.461 1.00 74.27 157 ASN A N 1
ATOM 1189 C CA . ASN A 1 157 ? 93.873 100.080 65.853 1.00 74.27 157 ASN A CA 1
ATOM 1190 C C . ASN A 1 157 ? 94.396 99.892 67.269 1.00 74.27 157 ASN A C 1
ATOM 1191 O O . ASN A 1 157 ? 94.470 100.835 68.055 1.00 74.27 157 ASN A O 1
ATOM 1196 N N . LEU A 1 158 ? 94.778 98.652 67.590 1.00 77.53 158 LEU A N 1
ATOM 1197 C CA . LEU A 1 158 ? 95.074 98.244 68.960 1.00 77.53 158 LEU A CA 1
ATOM 1198 C C . LEU A 1 158 ? 96.099 99.140 69.635 1.00 77.53 158 LEU A C 1
ATOM 1199 O O . LEU A 1 158 ? 96.230 99.102 70.863 1.00 77.53 158 LEU A O 1
ATOM 1204 N N . THR A 1 159 ? 96.842 99.931 68.865 1.00 69.88 159 THR A N 1
ATOM 1205 C CA . THR A 1 159 ? 97.762 100.883 69.469 1.00 69.88 159 THR A CA 1
ATOM 1206 C C . THR A 1 159 ? 97.011 101.917 70.297 1.00 69.88 159 THR A C 1
ATOM 1207 O O . THR A 1 159 ? 97.404 102.226 71.428 1.00 69.88 159 THR A O 1
ATOM 1211 N N . LEU A 1 160 ? 95.908 102.438 69.761 1.00 64.11 160 LEU A N 1
ATOM 1212 C CA . LEU A 1 160 ? 95.199 103.568 70.356 1.00 64.11 160 LEU A CA 1
ATOM 1213 C C . LEU A 1 160 ? 94.050 103.040 71.207 1.00 64.11 160 LEU A C 1
ATOM 1214 O O . LEU A 1 160 ? 92.905 102.961 70.776 1.00 64.11 160 LEU A O 1
ATOM 1219 N N . GLU A 1 161 ? 94.365 102.684 72.446 1.00 64.62 161 GLU A N 1
ATOM 1220 C CA . GLU A 1 161 ? 93.345 102.156 73.343 1.00 64.62 161 GLU A CA 1
ATOM 1221 C C . GLU A 1 161 ? 93.717 102.465 74.784 1.00 64.62 161 GLU A C 1
ATOM 1222 O O . GLU A 1 161 ? 94.768 102.043 75.272 1.00 64.62 161 GLU A O 1
ATOM 1228 N N . ALA A 1 162 ? 92.875 103.261 75.435 1.00 54.48 162 ALA A N 1
ATOM 1229 C CA . ALA A 1 162 ? 93.083 103.676 76.817 1.00 54.48 162 ALA A CA 1
ATOM 1230 C C . ALA A 1 162 ? 92.208 102.841 77.749 1.00 54.48 162 ALA A C 1
ATOM 1231 O O . ALA A 1 162 ? 91.210 103.301 78.297 1.00 54.48 162 ALA A O 1
ATOM 1233 N N . GLU A 1 163 ? 92.605 101.587 77.925 1.00 59.43 163 GLU A N 1
ATOM 1234 C CA . GLU A 1 163 ? 91.870 100.653 78.761 1.00 59.43 163 GLU A CA 1
ATOM 1235 C C . GLU A 1 163 ? 92.631 100.385 80.050 1.00 59.43 163 GLU A C 1
ATOM 1236 O O . GLU A 1 163 ? 93.856 100.502 80.104 1.00 59.43 163 GLU A O 1
ATOM 1242 N N . ASP A 1 164 ? 91.890 100.015 81.088 1.00 52.34 164 ASP A N 1
ATOM 1243 C CA . ASP A 1 164 ? 92.495 99.757 82.380 1.00 52.34 164 ASP A CA 1
ATOM 1244 C C . ASP A 1 164 ? 93.443 98.565 82.293 1.00 52.34 164 ASP A C 1
ATOM 1245 O O . ASP A 1 164 ? 93.199 97.623 81.537 1.00 52.34 164 ASP A O 1
ATOM 1250 N N . PRO A 1 165 ? 94.537 98.585 83.050 1.00 52.24 165 PRO A N 1
ATOM 1251 C CA . PRO A 1 165 ? 95.383 97.394 83.136 1.00 52.24 165 PRO A CA 1
ATOM 1252 C C . PRO A 1 165 ? 94.627 96.248 83.787 1.00 52.24 165 PRO A C 1
ATOM 1253 O O . PRO A 1 165 ? 93.729 96.454 84.604 1.00 52.24 165 PRO A O 1
ATOM 1257 N N . ALA A 1 166 ? 94.994 95.032 83.405 1.00 56.85 166 ALA A N 1
ATOM 1258 C CA . ALA A 1 166 ? 94.302 93.862 83.917 1.00 56.85 166 ALA A CA 1
ATOM 1259 C C . ALA A 1 166 ? 94.454 93.791 85.433 1.00 56.85 166 ALA A C 1
ATOM 1260 O O . ALA A 1 166 ? 95.521 94.115 85.966 1.00 56.85 166 ALA A O 1
ATOM 1262 N N . PRO A 1 167 ? 93.419 93.386 86.153 1.00 56.18 167 PRO A N 1
ATOM 1263 C CA . PRO A 1 167 ? 93.501 93.374 87.616 1.00 56.18 167 PRO A CA 1
ATOM 1264 C C . PRO A 1 167 ? 94.437 92.302 88.138 1.00 56.18 167 PRO A C 1
ATOM 1265 O O . PRO A 1 167 ? 94.138 91.110 88.041 1.00 56.18 167 PRO A O 1
ATOM 1269 N N . ARG A 1 168 ? 95.571 92.709 88.697 1.00 60.18 168 ARG A N 1
ATOM 1270 C CA . ARG A 1 168 ? 96.543 91.777 89.244 1.00 60.18 168 ARG A CA 1
ATOM 1271 C C . ARG A 1 168 ? 96.712 92.039 90.730 1.00 60.18 168 ARG A C 1
ATOM 1272 O O . ARG A 1 168 ? 96.846 93.191 91.152 1.00 60.18 168 ARG A O 1
ATOM 1280 N N . GLY A 1 169 ? 96.696 90.969 91.515 1.00 56.85 169 GLY A N 1
ATOM 1281 C CA . GLY A 1 169 ? 96.887 91.060 92.942 1.00 56.85 169 GLY A CA 1
ATOM 1282 C C . GLY A 1 169 ? 95.647 91.371 93.742 1.00 56.85 169 GLY A C 1
ATOM 1283 O O . GLY A 1 169 ? 95.754 91.570 94.956 1.00 56.85 169 GLY A O 1
ATOM 1284 N N . GLY A 1 170 ? 94.477 91.408 93.116 1.00 51.44 170 GLY A N 1
ATOM 1285 C CA . GLY A 1 170 ? 93.266 91.766 93.822 1.00 51.44 170 GLY A CA 1
ATOM 1286 C C . GLY A 1 170 ? 92.955 93.242 93.853 1.00 51.44 170 GLY A C 1
ATOM 1287 O O . GLY A 1 170 ? 92.185 93.678 94.713 1.00 51.44 170 GLY A O 1
ATOM 1288 N N . ILE A 1 171 ? 93.541 94.028 92.955 1.00 48.93 171 ILE A N 1
ATOM 1289 C CA . ILE A 1 171 ? 93.272 95.453 92.844 1.00 48.93 171 ILE A CA 1
ATOM 1290 C C . ILE A 1 171 ? 92.946 95.749 91.392 1.00 48.93 171 ILE A C 1
ATOM 1291 O O . ILE A 1 171 ? 93.346 95.012 90.488 1.00 48.93 171 ILE A O 1
ATOM 1296 N N . LYS A 1 172 ? 92.218 96.833 91.167 1.00 47.58 172 LYS A N 1
ATOM 1297 C CA . LYS A 1 172 ? 91.798 97.230 89.827 1.00 47.58 172 LYS A CA 1
ATOM 1298 C C . LYS A 1 172 ? 92.251 98.661 89.581 1.00 47.58 172 LYS A C 1
ATOM 1299 O O . LYS A 1 172 ? 91.526 99.611 89.884 1.00 47.58 172 LYS A O 1
ATOM 1305 N N . LYS A 1 173 ? 93.444 98.808 89.024 1.00 44.68 173 LYS A N 1
ATOM 1306 C CA . LYS A 1 173 ? 93.975 100.118 88.696 1.00 44.68 173 LYS A CA 1
ATOM 1307 C C . LYS A 1 173 ? 93.314 100.645 87.433 1.00 44.68 173 LYS A C 1
ATOM 1308 O O . LYS A 1 173 ? 93.153 99.918 86.452 1.00 44.68 173 LYS A O 1
ATOM 1314 N N . THR A 1 174 ? 92.928 101.912 87.459 1.00 43.39 174 THR A N 1
ATOM 1315 C CA . THR A 1 174 ? 92.352 102.545 86.287 1.00 43.39 174 THR A CA 1
ATOM 1316 C C . THR A 1 174 ? 93.454 103.066 85.371 1.00 43.39 174 THR A C 1
ATOM 1317 O O . THR A 1 174 ? 94.618 103.168 85.752 1.00 43.39 174 THR A O 1
ATOM 1321 N N . TRP A 1 175 ? 93.078 103.374 84.131 1.00 42.92 175 TRP A N 1
ATOM 1322 C CA . TRP A 1 175 ? 94.054 103.872 83.169 1.00 42.92 175 TRP A CA 1
ATOM 1323 C C . TRP A 1 175 ? 94.631 105.207 83.607 1.00 42.92 175 TRP A C 1
ATOM 1324 O O . TRP A 1 175 ? 95.835 105.443 83.477 1.00 42.92 175 TRP A O 1
ATOM 1335 N N . GLU A 1 176 ? 93.785 106.100 84.114 1.00 43.23 176 GLU A N 1
ATOM 1336 C CA . GLU A 1 176 ? 94.270 107.393 84.573 1.00 43.23 176 GLU A CA 1
ATOM 1337 C C . GLU A 1 176 ? 95.199 107.234 85.760 1.00 43.23 176 GLU A C 1
ATOM 1338 O O . GLU A 1 176 ? 96.184 107.963 85.889 1.00 43.23 176 GLU A O 1
ATOM 1344 N N . GLN A 1 177 ? 94.895 106.292 86.640 1.00 40.56 177 GLN A N 1
ATOM 1345 C CA . GLN A 1 177 ? 95.688 106.120 87.843 1.00 40.56 177 GLN A CA 1
ATOM 1346 C C . GLN A 1 177 ? 96.995 105.402 87.548 1.00 40.56 177 GLN A C 1
ATOM 1347 O O . GLN A 1 177 ? 98.004 105.664 88.206 1.00 40.56 177 GLN A O 1
ATOM 1353 N N . ALA A 1 178 ? 97.004 104.505 86.567 1.00 38.91 178 ALA A N 1
ATOM 1354 C CA . ALA A 1 178 ? 98.209 103.772 86.207 1.00 38.91 178 ALA A CA 1
ATOM 1355 C C . ALA A 1 178 ? 99.151 104.563 85.319 1.00 38.91 178 ALA A C 1
ATOM 1356 O O . ALA A 1 178 ? 100.296 104.148 85.136 1.00 38.91 178 ALA A O 1
ATOM 1358 N N . ASN A 1 179 ? 98.702 105.679 84.759 1.00 36.58 179 ASN A N 1
ATOM 1359 C CA . ASN A 1 179 ? 99.504 106.467 83.841 1.00 36.58 179 ASN A CA 1
ATOM 1360 C C . ASN A 1 179 ? 99.930 107.807 84.397 1.00 36.58 179 ASN A C 1
ATOM 1361 O O . ASN A 1 179 ? 100.996 108.293 84.032 1.00 36.58 179 ASN A O 1
ATOM 1366 N N . PHE A 1 180 ? 99.129 108.419 85.261 1.00 37.31 180 PHE A N 1
ATOM 1367 C CA . PHE A 1 180 ? 99.447 109.733 85.787 1.00 37.31 180 PHE A CA 1
ATOM 1368 C C . PHE A 1 180 ? 99.305 109.841 87.291 1.00 37.31 180 PHE A C 1
ATOM 1369 O O . PHE A 1 180 ? 99.490 110.933 87.826 1.00 37.31 180 PHE A O 1
ATOM 1377 N N . GLY A 1 181 ? 99.008 108.756 87.987 1.00 39.29 181 GLY A N 1
ATOM 1378 C CA . GLY A 1 181 ? 98.571 108.858 89.361 1.00 39.29 181 GLY A CA 1
ATOM 1379 C C . GLY A 1 181 ? 99.643 108.843 90.423 1.00 39.29 181 GLY A C 1
ATOM 1380 O O . GLY A 1 181 ? 100.620 109.589 90.344 1.00 39.29 181 GLY A O 1
ATOM 1381 N N . ASP A 1 182 ? 99.457 108.009 91.438 1.00 41.24 182 ASP A N 1
ATOM 1382 C CA . ASP A 1 182 ? 100.360 107.985 92.577 1.00 41.24 182 ASP A CA 1
ATOM 1383 C C . ASP A 1 182 ? 101.606 107.183 92.245 1.00 41.24 182 ASP A C 1
ATOM 1384 O O . ASP A 1 182 ? 101.517 106.069 91.725 1.00 41.24 182 ASP A O 1
ATOM 1389 N N . GLY A 1 183 ? 102.764 107.745 92.559 1.00 39.83 183 GLY A N 1
ATOM 1390 C CA . GLY A 1 183 ? 104.022 107.089 92.307 1.00 39.83 183 GLY A CA 1
ATOM 1391 C C . GLY A 1 183 ? 104.608 107.328 90.939 1.00 39.83 183 GLY A C 1
ATOM 1392 O O . GLY A 1 183 ? 105.714 106.851 90.668 1.00 39.83 183 GLY A O 1
ATOM 1393 N N . ILE A 1 184 ? 103.913 108.046 90.070 1.00 36.27 184 ILE A N 1
ATOM 1394 C CA . ILE A 1 184 ? 104.385 108.313 88.717 1.00 36.27 184 ILE A CA 1
ATOM 1395 C C . ILE A 1 184 ? 105.127 109.645 88.740 1.00 36.27 184 ILE A C 1
ATOM 1396 O O . ILE A 1 184 ? 104.504 110.676 89.022 1.00 36.27 184 ILE A O 1
ATOM 1401 N N . PRO A 1 185 ? 106.427 109.671 88.461 1.00 34.90 185 PRO A N 1
ATOM 1402 C CA . PRO A 1 185 ? 107.142 110.944 88.420 1.00 34.90 185 PRO A CA 1
ATOM 1403 C C . PRO A 1 185 ? 106.659 111.802 87.269 1.00 34.90 185 PRO A C 1
ATOM 1404 O O . PRO A 1 185 ? 105.993 111.339 86.346 1.00 34.90 185 PRO A O 1
ATOM 1408 N N . LEU A 1 186 ? 107.008 113.082 87.336 1.00 35.66 186 LEU A N 1
ATOM 1409 C CA . LEU A 1 186 ? 106.568 114.008 86.305 1.00 35.66 186 LEU A CA 1
ATOM 1410 C C . LEU A 1 186 ? 107.142 113.636 84.948 1.00 35.66 186 LEU A C 1
ATOM 1411 O O . LEU A 1 186 ? 106.463 113.763 83.924 1.00 35.66 186 LEU A O 1
ATOM 1416 N N . THR A 1 187 ? 108.390 113.177 84.913 1.00 34.82 187 THR A N 1
ATOM 1417 C CA . THR A 1 187 ? 108.977 112.787 83.637 1.00 34.82 187 THR A CA 1
ATOM 1418 C C . THR A 1 187 ? 108.303 111.545 83.066 1.00 34.82 187 THR A C 1
ATOM 1419 O O . THR A 1 187 ? 108.120 111.447 81.850 1.00 34.82 187 THR A O 1
ATOM 1423 N N . ALA A 1 188 ? 107.886 110.613 83.925 1.00 34.74 188 ALA A N 1
ATOM 1424 C CA . ALA A 1 188 ? 107.121 109.462 83.462 1.00 34.74 188 ALA A CA 1
ATOM 1425 C C . ALA A 1 188 ? 105.782 109.888 82.880 1.00 34.74 188 ALA A C 1
ATOM 1426 O O . ALA A 1 188 ? 105.318 109.310 81.897 1.00 34.74 188 ALA A O 1
ATOM 1428 N N . ALA A 1 189 ? 105.146 110.901 83.470 1.00 33.58 189 ALA A N 1
ATOM 1429 C CA . ALA A 1 189 ? 103.858 111.366 82.968 1.00 33.58 189 ALA A CA 1
ATOM 1430 C C . ALA A 1 189 ? 104.000 112.105 81.644 1.00 33.58 189 ALA A C 1
ATOM 1431 O O . ALA A 1 189 ? 103.166 111.951 80.744 1.00 33.58 189 ALA A O 1
ATOM 1433 N N . ILE A 1 190 ? 105.046 112.917 81.501 1.00 35.50 190 ILE A N 1
ATOM 1434 C CA . ILE A 1 190 ? 105.295 113.567 80.219 1.00 35.50 190 ILE A CA 1
ATOM 1435 C C . ILE A 1 190 ? 105.616 112.530 79.154 1.00 35.50 190 ILE A C 1
ATOM 1436 O O . ILE A 1 190 ? 105.203 112.656 77.996 1.00 35.50 190 ILE A O 1
ATOM 1441 N N . THR A 1 191 ? 106.336 111.473 79.532 1.00 35.97 191 THR A N 1
ATOM 1442 C CA . THR A 1 191 ? 106.584 110.381 78.600 1.00 35.97 191 THR A CA 1
ATOM 1443 C C . THR A 1 191 ? 105.307 109.627 78.264 1.00 35.97 191 THR A C 1
ATOM 1444 O O . THR A 1 191 ? 105.164 109.132 77.148 1.00 35.97 191 THR A O 1
ATOM 1448 N N . ALA A 1 192 ? 104.379 109.515 79.212 1.00 36.40 192 ALA A N 1
ATOM 1449 C CA . ALA A 1 192 ? 103.091 108.895 78.927 1.00 36.40 192 ALA A CA 1
ATOM 1450 C C . ALA A 1 192 ? 102.300 109.708 77.919 1.00 36.40 192 ALA A C 1
ATOM 1451 O O . ALA A 1 192 ? 101.644 109.151 77.034 1.00 36.40 192 ALA A O 1
ATOM 1453 N N . LEU A 1 193 ? 102.328 111.029 78.047 1.00 38.76 193 LEU A N 1
ATOM 1454 C CA . LEU A 1 193 ? 101.663 111.857 77.047 1.00 38.76 193 LEU A CA 1
ATOM 1455 C C . LEU A 1 193 ? 102.343 111.730 75.693 1.00 38.76 193 LEU A C 1
ATOM 1456 O O . LEU A 1 193 ? 101.674 111.692 74.656 1.00 38.76 193 LEU A O 1
ATOM 1461 N N . GLU A 1 194 ? 103.672 111.647 75.681 1.00 43.52 194 GLU A N 1
ATOM 1462 C CA . GLU A 1 194 ? 104.386 111.422 74.427 1.00 43.52 194 GLU A CA 1
ATOM 1463 C C . GLU A 1 194 ? 104.025 110.073 73.816 1.00 43.52 194 GLU A C 1
ATOM 1464 O O . GLU A 1 194 ? 103.925 109.941 72.592 1.00 43.52 194 GLU A O 1
ATOM 1470 N N . LYS A 1 195 ? 103.838 109.059 74.657 1.00 42.85 195 LYS A N 1
ATOM 1471 C CA . LYS A 1 195 ? 103.423 107.741 74.194 1.00 42.85 195 LYS A CA 1
ATOM 1472 C C . LYS A 1 195 ? 102.023 107.772 73.607 1.00 42.85 195 LYS A C 1
ATOM 1473 O O . LYS A 1 195 ? 101.756 107.119 72.596 1.00 42.85 195 LYS A O 1
ATOM 1479 N N . ILE A 1 196 ? 101.110 108.509 74.239 1.00 44.06 196 ILE A N 1
ATOM 1480 C CA . ILE A 1 196 ? 99.765 108.660 73.691 1.00 44.06 196 ILE A CA 1
ATOM 1481 C C . ILE A 1 196 ? 99.822 109.355 72.344 1.00 44.06 196 ILE A C 1
ATOM 1482 O O . ILE A 1 196 ? 99.103 108.992 71.410 1.00 44.06 196 ILE A O 1
ATOM 1487 N N . ASN A 1 197 ? 100.666 110.373 72.224 1.00 49.14 197 ASN A N 1
ATOM 1488 C CA . ASN A 1 197 ? 100.802 111.061 70.946 1.00 49.14 197 ASN A CA 1
ATOM 1489 C C . ASN A 1 197 ? 101.361 110.137 69.872 1.00 49.14 197 ASN A C 1
ATOM 1490 O O . ASN A 1 197 ? 100.908 110.163 68.720 1.00 49.14 197 ASN A O 1
ATOM 1495 N N . ALA A 1 198 ? 102.346 109.314 70.228 1.00 49.91 198 ALA A N 1
ATOM 1496 C CA . ALA A 1 198 ? 102.881 108.344 69.280 1.00 49.91 198 ALA A CA 1
ATOM 1497 C C . ALA A 1 198 ? 101.823 107.339 68.864 1.00 49.91 198 ALA A C 1
ATOM 1498 O O . ALA A 1 198 ? 101.726 106.984 67.687 1.00 49.91 198 ALA A O 1
ATOM 1500 N N . ASP A 1 199 ? 101.026 106.860 69.820 1.00 54.69 199 ASP A N 1
ATOM 1501 C CA . ASP A 1 199 ? 99.963 105.912 69.509 1.00 54.69 199 ASP A CA 1
ATOM 1502 C C . ASP A 1 199 ? 98.926 106.533 68.588 1.00 54.69 199 ASP A C 1
ATOM 1503 O O . ASP A 1 199 ? 98.429 105.877 67.668 1.00 54.69 199 ASP A O 1
ATOM 1508 N N . ALA A 1 200 ? 98.579 107.795 68.832 1.00 54.13 200 ALA A N 1
ATOM 1509 C CA . ALA A 1 200 ? 97.637 108.487 67.964 1.00 54.13 200 ALA A CA 1
ATOM 1510 C C . ALA A 1 200 ? 98.177 108.604 66.550 1.00 54.13 200 ALA A C 1
ATOM 1511 O O . ALA A 1 200 ? 97.452 108.358 65.582 1.00 54.13 200 ALA A O 1
ATOM 1513 N N . LYS A 1 201 ? 99.449 108.979 66.406 1.00 56.95 201 LYS A N 1
ATOM 1514 C CA . LYS A 1 201 ? 100.019 109.087 65.066 1.00 56.95 201 LYS A CA 1
ATOM 1515 C C . LYS A 1 201 ? 100.108 107.728 64.385 1.00 56.95 201 LYS A C 1
ATOM 1516 O O . LYS A 1 201 ? 99.888 107.621 63.177 1.00 56.95 201 LYS A O 1
ATOM 1522 N N . ASN A 1 202 ? 100.431 106.677 65.137 1.00 57.84 202 ASN A N 1
ATOM 1523 C CA . ASN A 1 202 ? 100.471 105.337 64.562 1.00 57.84 202 ASN A CA 1
ATOM 1524 C C . ASN A 1 202 ? 99.098 104.901 64.078 1.00 57.84 202 ASN A C 1
ATOM 1525 O O . ASN A 1 202 ? 98.967 104.326 62.992 1.00 57.84 202 ASN A O 1
ATOM 1530 N N . ALA A 1 203 ? 98.061 105.148 64.882 1.00 61.04 203 ALA A N 1
ATOM 1531 C CA . ALA A 1 203 ? 96.706 104.797 64.478 1.00 61.04 203 ALA A CA 1
ATOM 1532 C C . ALA A 1 203 ? 96.275 105.588 63.256 1.00 61.04 203 ALA A C 1
ATOM 1533 O O . ALA A 1 203 ? 95.651 105.039 62.345 1.00 61.04 203 ALA A O 1
ATOM 1535 N N . GLU A 1 204 ? 96.599 106.879 63.216 1.00 65.09 204 GLU A N 1
ATOM 1536 C CA . GLU A 1 204 ? 96.272 107.676 62.040 1.00 65.09 204 GLU A CA 1
ATOM 1537 C C . GLU A 1 204 ? 97.000 107.163 60.808 1.00 65.09 204 GLU A C 1
ATOM 1538 O O . GLU A 1 204 ? 96.429 107.124 59.716 1.00 65.09 204 GLU A O 1
ATOM 1544 N N . SER A 1 205 ? 98.262 106.766 60.963 1.00 66.15 205 SER A N 1
ATOM 1545 C CA . SER A 1 205 ? 99.013 106.217 59.841 1.00 66.15 205 SER A CA 1
ATOM 1546 C C . SER A 1 205 ? 98.382 104.930 59.335 1.00 66.15 205 SER A C 1
ATOM 1547 O O . SER A 1 205 ? 98.226 104.736 58.125 1.00 66.15 205 SER A O 1
ATOM 1550 N N . ALA A 1 206 ? 98.009 104.037 60.251 1.00 69.89 206 ALA A N 1
ATOM 1551 C CA . ALA A 1 206 ? 97.382 102.785 59.842 1.00 69.89 206 ALA A CA 1
ATOM 1552 C C . ALA A 1 206 ? 96.063 103.041 59.131 1.00 69.89 206 ALA A C 1
ATOM 1553 O O . ALA A 1 206 ? 95.783 102.439 58.087 1.00 69.89 206 ALA A O 1
ATOM 1555 N N . VAL A 1 207 ? 95.249 103.946 59.671 1.00 71.51 207 VAL A N 1
ATOM 1556 C CA . VAL A 1 207 ? 93.948 104.232 59.078 1.00 71.51 207 VAL A CA 1
ATOM 1557 C C . VAL A 1 207 ? 94.115 104.846 57.697 1.00 71.51 207 VAL A C 1
ATOM 1558 O O . VAL A 1 207 ? 93.422 104.470 56.748 1.00 71.51 207 VAL A O 1
ATOM 1562 N N . VAL A 1 208 ? 95.035 105.801 57.562 1.00 75.13 208 VAL A N 1
ATOM 1563 C CA . VAL A 1 208 ? 95.246 106.453 56.274 1.00 75.13 208 VAL A CA 1
ATOM 1564 C C . VAL A 1 208 ? 95.767 105.455 55.252 1.00 75.13 208 VAL A C 1
ATOM 1565 O O . VAL A 1 208 ? 95.332 105.444 54.093 1.00 75.13 208 VAL A O 1
ATOM 1569 N N . LYS A 1 209 ? 96.708 104.602 55.661 1.00 77.03 209 LYS A N 1
ATOM 1570 C CA . LYS A 1 209 ? 97.236 103.598 54.749 1.00 77.03 209 LYS A CA 1
ATOM 1571 C C . LYS A 1 209 ? 96.139 102.655 54.285 1.00 77.03 209 LYS A C 1
ATOM 1572 O O . LYS A 1 209 ? 96.044 102.340 53.096 1.00 77.03 209 LYS A O 1
ATOM 1578 N N . HIS A 1 210 ? 95.284 102.217 55.206 1.00 83.32 210 HIS A N 1
ATOM 1579 C CA . HIS A 1 210 ? 94.195 101.316 54.851 1.00 83.32 210 HIS A CA 1
ATOM 1580 C C . HIS A 1 210 ? 93.206 101.992 53.905 1.00 83.32 210 HIS A C 1
ATOM 1581 O O . HIS A 1 210 ? 92.772 101.399 52.907 1.00 83.32 210 HIS A O 1
ATOM 1588 N N . ILE A 1 211 ? 92.850 103.244 54.199 1.00 84.67 211 ILE A N 1
ATOM 1589 C CA . ILE A 1 211 ? 91.896 103.968 53.365 1.00 84.67 211 ILE A CA 1
ATOM 1590 C C . ILE A 1 211 ? 92.440 104.121 51.954 1.00 84.67 211 ILE A C 1
ATOM 1591 O O . ILE A 1 211 ? 91.737 103.877 50.968 1.00 84.67 211 ILE A O 1
ATOM 1596 N N . PHE A 1 212 ? 93.704 104.524 51.834 1.00 88.47 212 PHE A N 1
ATOM 1597 C CA . PHE A 1 212 ? 94.297 104.638 50.510 1.00 88.47 212 PHE A CA 1
ATOM 1598 C C . PHE A 1 212 ? 94.448 103.274 49.855 1.00 88.47 212 PHE A C 1
ATOM 1599 O O . PHE A 1 212 ? 94.461 103.176 48.624 1.00 88.47 212 PHE A O 1
ATOM 1607 N N . GLY A 1 213 ? 94.556 102.213 50.657 1.00 91.48 213 GLY A N 1
ATOM 1608 C CA . GLY A 1 213 ? 94.644 100.874 50.112 1.00 91.48 213 GLY A CA 1
ATOM 1609 C C . GLY A 1 213 ? 93.333 100.309 49.626 1.00 91.48 213 GLY A C 1
ATOM 1610 O O . GLY A 1 213 ? 93.337 99.304 48.910 1.00 91.48 213 GLY A O 1
ATOM 1611 N N . LYS A 1 214 ? 92.208 100.919 50.012 1.00 94.09 214 LYS A N 1
ATOM 1612 C CA . LYS A 1 214 ? 90.935 100.551 49.395 1.00 94.09 214 LYS A CA 1
ATOM 1613 C C . LYS A 1 214 ? 91.014 100.599 47.875 1.00 94.09 214 LYS A C 1
ATOM 1614 O O . LYS A 1 214 ? 90.643 99.636 47.194 1.00 94.09 214 LYS A O 1
ATOM 1620 N N . MET A 1 215 ? 91.499 101.701 47.321 1.00 105.96 215 MET A N 1
ATOM 1621 C CA . MET A 1 215 ? 91.479 101.850 45.875 1.00 105.96 215 MET A CA 1
ATOM 1622 C C . MET A 1 215 ? 92.887 101.887 45.301 1.00 105.96 215 MET A C 1
ATOM 1623 O O . MET A 1 215 ? 93.203 101.158 44.361 1.00 105.96 215 MET A O 1
ATOM 1628 N N . LYS B 1 5 ? 99.829 104.674 130.219 1.00 77.21 5 LYS B N 1
ATOM 1629 C CA . LYS B 1 5 ? 99.726 106.054 129.759 1.00 77.21 5 LYS B CA 1
ATOM 1630 C C . LYS B 1 5 ? 100.902 106.395 128.855 1.00 77.21 5 LYS B C 1
ATOM 1631 O O . LYS B 1 5 ? 102.009 105.903 129.057 1.00 77.21 5 LYS B O 1
ATOM 1637 N N . GLU B 1 6 ? 100.663 107.238 127.857 1.00 70.24 6 GLU B N 1
ATOM 1638 C CA . GLU B 1 6 ? 101.689 107.608 126.900 1.00 70.24 6 GLU B CA 1
ATOM 1639 C C . GLU B 1 6 ? 101.802 109.121 126.796 1.00 70.24 6 GLU B C 1
ATOM 1640 O O . GLU B 1 6 ? 100.815 109.847 126.929 1.00 70.24 6 GLU B O 1
ATOM 1646 N N . THR B 1 7 ? 103.023 109.581 126.552 1.00 65.71 7 THR B N 1
ATOM 1647 C CA . THR B 1 7 ? 103.284 110.992 126.365 1.00 65.71 7 THR B CA 1
ATOM 1648 C C . THR B 1 7 ? 102.659 111.462 125.053 1.00 65.71 7 THR B C 1
ATOM 1649 O O . THR B 1 7 ? 102.346 110.648 124.184 1.00 65.71 7 THR B O 1
ATOM 1653 N N . PRO B 1 8 ? 102.439 112.769 124.894 1.00 62.64 8 PRO B N 1
ATOM 1654 C CA . PRO B 1 8 ? 101.858 113.257 123.633 1.00 62.64 8 PRO B CA 1
ATOM 1655 C C . PRO B 1 8 ? 102.682 112.904 122.420 1.00 62.64 8 PRO B C 1
ATOM 1656 O O . PRO B 1 8 ? 102.124 112.663 121.341 1.00 62.64 8 PRO B O 1
ATOM 1660 N N . ARG B 1 9 ? 104.004 112.868 122.566 1.00 58.42 9 ARG B N 1
ATOM 1661 C CA . ARG B 1 9 ? 104.860 112.454 121.466 1.00 58.42 9 ARG B CA 1
ATOM 1662 C C . ARG B 1 9 ? 104.574 111.016 121.061 1.00 58.42 9 ARG B C 1
ATOM 1663 O O . ARG B 1 9 ? 104.598 110.683 119.872 1.00 58.42 9 ARG B O 1
ATOM 1671 N N . GLN B 1 10 ? 104.277 110.153 122.031 1.00 60.74 10 GLN B N 1
ATOM 1672 C CA . GLN B 1 10 ? 103.993 108.764 121.702 1.00 60.74 10 GLN B CA 1
ATOM 1673 C C . GLN B 1 10 ? 102.638 108.603 121.027 1.00 60.74 10 GLN B C 1
ATOM 1674 O O . GLN B 1 10 ? 102.492 107.751 120.150 1.00 60.74 10 GLN B O 1
ATOM 1680 N N . ARG B 1 11 ? 101.629 109.390 121.410 1.00 60.70 11 ARG B N 1
ATOM 1681 C CA . ARG B 1 11 ? 100.382 109.356 120.647 1.00 60.70 11 ARG B CA 1
ATOM 1682 C C . ARG B 1 11 ? 100.592 109.853 119.229 1.00 60.70 11 ARG B C 1
ATOM 1683 O O . ARG B 1 11 ? 100.069 109.266 118.273 1.00 60.70 11 ARG B O 1
ATOM 1691 N N . MET B 1 12 ? 101.348 110.938 119.072 1.00 53.35 12 MET B N 1
ATOM 1692 C CA . MET B 1 12 ? 101.668 111.416 117.735 1.00 53.35 12 MET B CA 1
ATOM 1693 C C . MET B 1 12 ? 102.313 110.317 116.905 1.00 53.35 12 MET B C 1
ATOM 1694 O O . MET B 1 12 ? 101.916 110.072 115.764 1.00 53.35 12 MET B O 1
ATOM 1699 N N . ILE B 1 13 ? 103.313 109.640 117.468 1.00 51.59 13 ILE B N 1
ATOM 1700 C CA . ILE B 1 13 ? 104.029 108.613 116.720 1.00 51.59 13 ILE B CA 1
ATOM 1701 C C . ILE B 1 13 ? 103.112 107.438 116.412 1.00 51.59 13 ILE B C 1
ATOM 1702 O O . ILE B 1 13 ? 103.054 106.958 115.274 1.00 51.59 13 ILE B O 1
ATOM 1707 N N . GLY B 1 14 ? 102.374 106.965 117.413 1.00 49.26 14 GLY B N 1
ATOM 1708 C CA . GLY B 1 14 ? 101.525 105.804 117.269 1.00 49.26 14 GLY B CA 1
ATOM 1709 C C . GLY B 1 14 ? 100.329 106.013 116.381 1.00 49.26 14 GLY B C 1
ATOM 1710 O O . GLY B 1 14 ? 99.709 105.027 115.973 1.00 49.26 14 GLY B O 1
ATOM 1711 N N . ILE B 1 15 ? 99.979 107.257 116.079 1.00 48.34 15 ILE B N 1
ATOM 1712 C CA . ILE B 1 15 ? 98.958 107.538 115.084 1.00 48.34 15 ILE B CA 1
ATOM 1713 C C . ILE B 1 15 ? 99.562 107.813 113.715 1.00 48.34 15 ILE B C 1
ATOM 1714 O O . ILE B 1 15 ? 99.058 107.322 112.707 1.00 48.34 15 ILE B O 1
ATOM 1719 N N . LEU B 1 16 ? 100.652 108.572 113.659 1.00 44.94 16 LEU B N 1
ATOM 1720 C CA . LEU B 1 16 ? 101.210 109.009 112.392 1.00 44.94 16 LEU B CA 1
ATOM 1721 C C . LEU B 1 16 ? 102.064 107.960 111.708 1.00 44.94 16 LEU B C 1
ATOM 1722 O O . LEU B 1 16 ? 102.384 108.141 110.534 1.00 44.94 16 LEU B O 1
ATOM 1727 N N . TYR B 1 17 ? 102.467 106.887 112.389 1.00 44.50 17 TYR B N 1
ATOM 1728 C CA . TYR B 1 17 ? 103.273 105.903 111.680 1.00 44.50 17 TYR B CA 1
ATOM 1729 C C . TYR B 1 17 ? 102.452 105.176 110.627 1.00 44.50 17 TYR B C 1
ATOM 1730 O O . TYR B 1 17 ? 102.967 104.863 109.551 1.00 44.50 17 TYR B O 1
ATOM 1739 N N . LEU B 1 18 ? 101.166 104.956 110.883 1.00 41.85 18 LEU B N 1
ATOM 1740 C CA . LEU B 1 18 ? 100.306 104.361 109.870 1.00 41.85 18 LEU B CA 1
ATOM 1741 C C . LEU B 1 18 ? 100.005 105.327 108.734 1.00 41.85 18 LEU B C 1
ATOM 1742 O O . LEU B 1 18 ? 99.911 104.902 107.582 1.00 41.85 18 LEU B O 1
ATOM 1747 N N . VAL B 1 19 ? 99.872 106.620 109.023 1.00 37.51 19 VAL B N 1
ATOM 1748 C CA . VAL B 1 19 ? 99.691 107.596 107.954 1.00 37.51 19 VAL B CA 1
ATOM 1749 C C . VAL B 1 19 ? 100.942 107.683 107.094 1.00 37.51 19 VAL B C 1
ATOM 1750 O O . VAL B 1 19 ? 100.861 107.777 105.866 1.00 37.51 19 VAL B O 1
ATOM 1754 N N . LEU B 1 20 ? 102.118 107.662 107.720 1.00 38.12 20 LEU B N 1
ATOM 1755 C CA . LEU B 1 20 ? 103.367 107.676 106.967 1.00 38.12 20 LEU B CA 1
ATOM 1756 C C . LEU B 1 20 ? 103.520 106.421 106.130 1.00 38.12 20 LEU B C 1
ATOM 1757 O O . LEU B 1 20 ? 104.000 106.484 104.997 1.00 38.12 20 LEU B O 1
ATOM 1762 N N . LEU B 1 21 ? 103.155 105.267 106.682 1.00 38.68 21 LEU B N 1
ATOM 1763 C CA . LEU B 1 21 ? 103.226 104.039 105.908 1.00 38.68 21 LEU B CA 1
ATOM 1764 C C . LEU B 1 21 ? 102.270 104.091 104.732 1.00 38.68 21 LEU B C 1
ATOM 1765 O O . LEU B 1 21 ? 102.599 103.623 103.642 1.00 38.68 21 LEU B O 1
ATOM 1770 N N . GLY B 1 22 ? 101.076 104.640 104.932 1.00 37.97 22 GLY B N 1
ATOM 1771 C CA . GLY B 1 22 ? 100.167 104.814 103.816 1.00 37.97 22 GLY B CA 1
ATOM 1772 C C . GLY B 1 22 ? 100.728 105.733 102.752 1.00 37.97 22 GLY B C 1
ATOM 1773 O O . GLY B 1 22 ? 100.605 105.462 101.561 1.00 37.97 22 GLY B O 1
ATOM 1774 N N . LEU B 1 23 ? 101.364 106.826 103.168 1.00 37.82 23 LEU B N 1
ATOM 1775 C CA . LEU B 1 23 ? 101.983 107.741 102.214 1.00 37.82 23 LEU B CA 1
ATOM 1776 C C . LEU B 1 23 ? 103.098 107.061 101.425 1.00 37.82 23 LEU B C 1
ATOM 1777 O O . LEU B 1 23 ? 103.188 107.213 100.200 1.00 37.82 23 LEU B O 1
ATOM 1782 N N . VAL B 1 24 ? 103.950 106.294 102.107 1.00 37.03 24 VAL B N 1
ATOM 1783 C CA . VAL B 1 24 ? 105.031 105.584 101.431 1.00 37.03 24 VAL B CA 1
ATOM 1784 C C . VAL B 1 24 ? 104.474 104.539 100.478 1.00 37.03 24 VAL B C 1
ATOM 1785 O O . VAL B 1 24 ? 104.936 104.408 99.341 1.00 37.03 24 VAL B O 1
ATOM 1789 N N . ALA B 1 25 ? 103.476 103.777 100.923 1.00 35.66 25 ALA B N 1
ATOM 1790 C CA . ALA B 1 25 ? 102.891 102.751 100.071 1.00 35.66 25 ALA B CA 1
ATOM 1791 C C . ALA B 1 25 ? 102.245 103.362 98.843 1.00 35.66 25 ALA B C 1
ATOM 1792 O O . ALA B 1 25 ? 102.365 102.827 97.740 1.00 35.66 25 ALA B O 1
ATOM 1794 N N . LEU B 1 26 ? 101.553 104.483 99.010 1.00 37.65 26 LEU B N 1
ATOM 1795 C CA . LEU B 1 26 ? 100.951 105.146 97.866 1.00 37.65 26 LEU B CA 1
ATOM 1796 C C . LEU B 1 26 ? 102.000 105.688 96.916 1.00 37.65 26 LEU B C 1
ATOM 1797 O O . LEU B 1 26 ? 101.773 105.723 95.706 1.00 37.65 26 LEU B O 1
ATOM 1802 N N . ASN B 1 27 ? 103.149 106.106 97.436 1.00 42.32 27 ASN B N 1
ATOM 1803 C CA . ASN B 1 27 ? 104.135 106.794 96.615 1.00 42.32 27 ASN B CA 1
ATOM 1804 C C . ASN B 1 27 ? 104.991 105.857 95.773 1.00 42.32 27 ASN B C 1
ATOM 1805 O O . ASN B 1 27 ? 105.776 106.337 94.954 1.00 42.32 27 ASN B O 1
ATOM 1810 N N . VAL B 1 28 ? 104.883 104.546 95.951 1.00 41.17 28 VAL B N 1
ATOM 1811 C CA . VAL B 1 28 ? 105.622 103.578 95.149 1.00 41.17 28 VAL B CA 1
ATOM 1812 C C . VAL B 1 28 ? 104.614 102.765 94.352 1.00 41.17 28 VAL B C 1
ATOM 1813 O O . VAL B 1 28 ? 103.633 102.261 94.908 1.00 41.17 28 VAL B O 1
ATOM 1817 N N . SER B 1 29 ? 104.832 102.661 93.051 1.00 46.08 29 SER B N 1
ATOM 1818 C CA . SER B 1 29 ? 103.867 102.008 92.188 1.00 46.08 29 SER B CA 1
ATOM 1819 C C . SER B 1 29 ? 104.562 101.056 91.233 1.00 46.08 29 SER B C 1
ATOM 1820 O O . SER B 1 29 ? 105.679 101.305 90.780 1.00 46.08 29 SER B O 1
ATOM 1823 N N . ASP B 1 30 ? 103.872 99.960 90.928 1.00 48.50 30 ASP B N 1
ATOM 1824 C CA . ASP B 1 30 ? 104.290 99.065 89.864 1.00 48.50 30 ASP B CA 1
ATOM 1825 C C . ASP B 1 30 ? 104.109 99.689 88.496 1.00 48.50 30 ASP B C 1
ATOM 1826 O O . ASP B 1 30 ? 104.593 99.131 87.510 1.00 48.50 30 ASP B O 1
ATOM 1831 N N . SER B 1 31 ? 103.414 100.819 88.414 1.00 44.27 31 SER B N 1
ATOM 1832 C CA . SER B 1 31 ? 103.135 101.464 87.145 1.00 44.27 31 SER B CA 1
ATOM 1833 C C . SER B 1 31 ? 104.384 101.982 86.457 1.00 44.27 31 SER B C 1
ATOM 1834 O O . SER B 1 31 ? 104.316 102.324 85.276 1.00 44.27 31 SER B O 1
ATOM 1837 N N . ILE B 1 32 ? 105.510 102.069 87.163 1.00 42.91 32 ILE B N 1
ATOM 1838 C CA . ILE B 1 32 ? 106.768 102.401 86.505 1.00 42.91 32 ILE B CA 1
ATOM 1839 C C . ILE B 1 32 ? 107.134 101.317 85.501 1.00 42.91 32 ILE B C 1
ATOM 1840 O O . ILE B 1 32 ? 107.502 101.602 84.357 1.00 42.91 32 ILE B O 1
ATOM 1845 N N . LEU B 1 33 ? 107.020 100.056 85.911 1.00 44.90 33 LEU B N 1
ATOM 1846 C CA . LEU B 1 33 ? 107.366 98.946 85.034 1.00 44.90 33 LEU B CA 1
ATOM 1847 C C . LEU B 1 33 ? 106.320 98.753 83.951 1.00 44.90 33 LEU B C 1
ATOM 1848 O O . LEU B 1 33 ? 106.649 98.396 82.813 1.00 44.90 33 LEU B O 1
ATOM 1853 N N . ASP B 1 34 ? 105.052 98.973 84.284 1.00 47.44 34 ASP B N 1
ATOM 1854 C CA . ASP B 1 34 ? 104.022 98.967 83.257 1.00 47.44 34 ASP B CA 1
ATOM 1855 C C . ASP B 1 34 ? 104.288 100.052 82.229 1.00 47.44 34 ASP B C 1
ATOM 1856 O O . ASP B 1 34 ? 104.095 99.844 81.027 1.00 47.44 34 ASP B O 1
ATOM 1861 N N . ALA B 1 35 ? 104.739 101.218 82.687 1.00 42.41 35 ALA B N 1
ATOM 1862 C CA . ALA B 1 35 ? 105.094 102.288 81.767 1.00 42.41 35 ALA B CA 1
ATOM 1863 C C . ALA B 1 35 ? 106.258 101.886 80.884 1.00 42.41 35 ALA B C 1
ATOM 1864 O O . ALA B 1 35 ? 106.260 102.181 79.689 1.00 42.41 35 ALA B O 1
ATOM 1866 N N . PHE B 1 36 ? 107.264 101.220 81.450 1.00 39.33 36 PHE B N 1
ATOM 1867 C CA . PHE B 1 36 ? 108.399 100.788 80.640 1.00 39.33 36 PHE B CA 1
ATOM 1868 C C . PHE B 1 36 ? 107.967 99.798 79.568 1.00 39.33 36 PHE B C 1
ATOM 1869 O O . PHE B 1 36 ? 108.392 99.897 78.413 1.00 39.33 36 PHE B O 1
ATOM 1877 N N . LYS B 1 37 ? 107.103 98.849 79.922 1.00 44.34 37 LYS B N 1
ATOM 1878 C CA . LYS B 1 37 ? 106.622 97.890 78.930 1.00 44.34 37 LYS B CA 1
ATOM 1879 C C . LYS B 1 37 ? 105.791 98.567 77.846 1.00 44.34 37 LYS B C 1
ATOM 1880 O O . LYS B 1 37 ? 105.937 98.255 76.658 1.00 44.34 37 LYS B O 1
ATOM 1886 N N . ASN B 1 38 ? 104.906 99.487 78.230 1.00 43.82 38 ASN B N 1
ATOM 1887 C CA . ASN B 1 38 ? 104.078 100.168 77.241 1.00 43.82 38 ASN B CA 1
ATOM 1888 C C . ASN B 1 38 ? 104.918 101.051 76.330 1.00 43.82 38 ASN B C 1
ATOM 1889 O O . ASN B 1 38 ? 104.651 101.147 75.127 1.00 43.82 38 ASN B O 1
ATOM 1894 N N . LEU B 1 39 ? 105.933 101.711 76.885 1.00 40.87 39 LEU B N 1
ATOM 1895 C CA . LEU B 1 39 ? 106.843 102.497 76.067 1.00 40.87 39 LEU B CA 1
ATOM 1896 C C . LEU B 1 39 ? 107.611 101.612 75.104 1.00 40.87 39 LEU B C 1
ATOM 1897 O O . LEU B 1 39 ? 107.857 102.001 73.962 1.00 40.87 39 LEU B O 1
ATOM 1902 N N . GLY B 1 40 ? 108.007 100.421 75.547 1.00 44.24 40 GLY B N 1
ATOM 1903 C CA . GLY B 1 40 ? 108.640 99.487 74.634 1.00 44.24 40 GLY B CA 1
ATOM 1904 C C . GLY B 1 40 ? 107.733 99.093 73.485 1.00 44.24 40 GLY B C 1
ATOM 1905 O O . GLY B 1 40 ? 108.160 99.051 72.329 1.00 44.24 40 GLY B O 1
ATOM 1906 N N . ASN B 1 41 ? 106.466 98.811 73.784 1.00 45.04 41 ASN B N 1
ATOM 1907 C CA . ASN B 1 41 ? 105.528 98.458 72.721 1.00 45.04 41 ASN B CA 1
ATOM 1908 C C . ASN B 1 41 ? 105.343 99.608 71.738 1.00 45.04 41 ASN B C 1
ATOM 1909 O O . ASN B 1 41 ? 105.337 99.400 70.517 1.00 45.04 41 ASN B O 1
ATOM 1914 N N . SER B 1 42 ? 105.184 100.829 72.249 1.00 45.71 42 SER B N 1
ATOM 1915 C CA . SER B 1 42 ? 105.006 101.979 71.368 1.00 45.71 42 SER B CA 1
ATOM 1916 C C . SER B 1 42 ? 106.248 102.234 70.527 1.00 45.71 42 SER B C 1
ATOM 1917 O O . SER B 1 42 ? 106.141 102.578 69.345 1.00 45.71 42 SER B O 1
ATOM 1920 N N . LEU B 1 43 ? 107.432 102.081 71.119 1.00 46.35 43 LEU B N 1
ATOM 1921 C CA . LEU B 1 43 ? 108.665 102.245 70.361 1.00 46.35 43 LEU B CA 1
ATOM 1922 C C . LEU B 1 43 ? 108.762 101.212 69.256 1.00 46.35 43 LEU B C 1
ATOM 1923 O O . LEU B 1 43 ? 109.185 101.527 68.141 1.00 46.35 43 LEU B O 1
ATOM 1928 N N . ASN B 1 44 ? 108.373 99.971 69.544 1.00 51.46 44 ASN B N 1
ATOM 1929 C CA . ASN B 1 44 ? 108.407 98.935 68.518 1.00 51.46 44 ASN B CA 1
ATOM 1930 C C . ASN B 1 44 ? 107.454 99.254 67.375 1.00 51.46 44 ASN B C 1
ATOM 1931 O O . ASN B 1 44 ? 107.805 99.089 66.201 1.00 51.46 44 ASN B O 1
ATOM 1936 N N . THR B 1 45 ? 106.243 99.711 67.695 1.00 51.21 45 THR B N 1
ATOM 1937 C CA . THR B 1 45 ? 105.295 100.052 66.637 1.00 51.21 45 THR B CA 1
ATOM 1938 C C . THR B 1 45 ? 105.793 101.220 65.794 1.00 51.21 45 THR B C 1
ATOM 1939 O O . THR B 1 45 ? 105.692 101.196 64.561 1.00 51.21 45 THR B O 1
ATOM 1943 N N . SER B 1 46 ? 106.332 102.253 66.440 1.00 53.31 46 SER B N 1
ATOM 1944 C CA . SER B 1 46 ? 106.843 103.393 65.691 1.00 53.31 46 SER B CA 1
ATOM 1945 C C . SER B 1 46 ? 108.058 103.012 64.861 1.00 53.31 46 SER B C 1
ATOM 1946 O O . SER B 1 46 ? 108.272 103.576 63.786 1.00 53.31 46 SER B O 1
ATOM 1949 N N . THR B 1 47 ? 108.859 102.061 65.339 1.00 54.68 47 THR B N 1
ATOM 1950 C CA . THR B 1 47 ? 109.981 101.563 64.554 1.00 54.68 47 THR B CA 1
ATOM 1951 C C . THR B 1 47 ? 109.499 100.798 63.331 1.00 54.68 47 THR B C 1
ATOM 1952 O O . THR B 1 47 ? 110.098 100.893 62.256 1.00 54.68 47 THR B O 1
ATOM 1956 N N . GLN B 1 48 ? 108.421 100.030 63.476 1.00 55.75 48 GLN B N 1
ATOM 1957 C CA . GLN B 1 48 ? 107.825 99.384 62.313 1.00 55.75 48 GLN B CA 1
ATOM 1958 C C . GLN B 1 48 ? 107.355 100.417 61.300 1.00 55.75 48 GLN B C 1
ATOM 1959 O O . GLN B 1 48 ? 107.561 100.256 60.091 1.00 55.75 48 GLN B O 1
ATOM 1965 N N . ASN B 1 49 ? 106.730 101.493 61.777 1.00 57.71 49 ASN B N 1
ATOM 1966 C CA . ASN B 1 49 ? 106.313 102.563 60.873 1.00 57.71 49 ASN B CA 1
ATOM 1967 C C . ASN B 1 49 ? 107.510 103.214 60.187 1.00 57.71 49 ASN B C 1
ATOM 1968 O O . ASN B 1 49 ? 107.452 103.535 58.996 1.00 57.71 49 ASN B O 1
ATOM 1973 N N . THR B 1 50 ? 108.599 103.431 60.927 1.00 61.06 50 THR B N 1
ATOM 1974 C CA . THR B 1 50 ? 109.790 104.036 60.338 1.00 61.06 50 THR B CA 1
ATOM 1975 C C . THR B 1 50 ? 110.409 103.129 59.284 1.00 61.06 50 THR B C 1
ATOM 1976 O O . THR B 1 50 ? 110.858 103.600 58.235 1.00 61.06 50 THR B O 1
ATOM 1980 N N . GLN B 1 51 ? 110.457 101.826 59.553 1.00 68.11 51 GLN B N 1
ATOM 1981 C CA . GLN B 1 51 ? 110.961 100.887 58.560 1.00 68.11 51 GLN B CA 1
ATOM 1982 C C . GLN B 1 51 ? 110.085 100.889 57.318 1.00 68.11 51 GLN B C 1
ATOM 1983 O O . GLN B 1 51 ? 110.590 100.814 56.191 1.00 68.11 51 GLN B O 1
ATOM 1989 N N . ALA B 1 52 ? 108.766 100.977 57.501 1.00 70.16 52 ALA B N 1
ATOM 1990 C CA . ALA B 1 52 ? 107.876 101.087 56.352 1.00 70.16 52 ALA B CA 1
ATOM 1991 C C . ALA B 1 52 ? 108.160 102.355 55.565 1.00 70.16 52 ALA B C 1
ATOM 1992 O O . ALA B 1 52 ? 108.127 102.351 54.331 1.00 70.16 52 ALA B O 1
ATOM 1994 N N . GLY B 1 53 ? 108.438 103.452 56.264 1.00 74.13 53 GLY B N 1
ATOM 1995 C CA . GLY B 1 53 ? 108.786 104.686 55.579 1.00 74.13 53 GLY B CA 1
ATOM 1996 C C . GLY B 1 53 ? 110.076 104.574 54.791 1.00 74.13 53 GLY B C 1
ATOM 1997 O O . GLY B 1 53 ? 110.183 105.094 53.680 1.00 74.13 53 GLY B O 1
ATOM 1998 N N . ILE B 1 54 ? 111.077 103.900 55.358 1.00 75.70 54 ILE B N 1
ATOM 1999 C CA . ILE B 1 54 ? 112.332 103.690 54.640 1.00 75.70 54 ILE B CA 1
ATOM 2000 C C . ILE B 1 54 ? 112.093 102.851 53.393 1.00 75.70 54 ILE B C 1
ATOM 2001 O O . ILE B 1 54 ? 112.628 103.140 52.314 1.00 75.70 54 ILE B O 1
ATOM 2006 N N . ASP B 1 55 ? 111.289 101.796 53.521 1.00 79.61 55 ASP B N 1
ATOM 2007 C CA . ASP B 1 55 ? 110.969 100.972 52.362 1.00 79.61 55 ASP B CA 1
ATOM 2008 C C . ASP B 1 55 ? 110.244 101.781 51.295 1.00 79.61 55 ASP B C 1
ATOM 2009 O O . ASP B 1 55 ? 110.515 101.631 50.099 1.00 79.61 55 ASP B O 1
ATOM 2014 N N . ASN B 1 56 ? 109.313 102.638 51.708 1.00 82.46 56 ASN B N 1
ATOM 2015 C CA . ASN B 1 56 ? 108.622 103.493 50.751 1.00 82.46 56 ASN B CA 1
ATOM 2016 C C . ASN B 1 56 ? 109.590 104.449 50.074 1.00 82.46 56 ASN B C 1
ATOM 2017 O O . ASN B 1 56 ? 109.456 104.733 48.882 1.00 82.46 56 ASN B O 1
ATOM 2022 N N . MET B 1 57 ? 110.568 104.963 50.822 1.00 87.47 57 MET B N 1
ATOM 2023 C CA . MET B 1 57 ? 111.599 105.803 50.220 1.00 87.47 57 MET B CA 1
ATOM 2024 C C . MET B 1 57 ? 112.364 105.040 49.150 1.00 87.47 57 MET B C 1
ATOM 2025 O O . MET B 1 57 ? 112.625 105.567 48.061 1.00 87.47 57 MET B O 1
ATOM 2030 N N . PHE B 1 58 ? 112.739 103.798 49.451 1.00 91.22 58 PHE B N 1
ATOM 2031 C CA . PHE B 1 58 ? 113.489 102.999 48.489 1.00 91.22 58 PHE B CA 1
ATOM 2032 C C . PHE B 1 58 ? 112.663 102.730 47.238 1.00 91.22 58 PHE B C 1
ATOM 2033 O O . PHE B 1 58 ? 113.157 102.867 46.114 1.00 91.22 58 PHE B O 1
ATOM 2041 N N . LEU B 1 59 ? 111.395 102.351 47.413 1.00 96.79 59 LEU B N 1
ATOM 2042 C CA . LEU B 1 59 ? 110.534 102.113 46.257 1.00 96.79 59 LEU B CA 1
ATOM 2043 C C . LEU B 1 59 ? 110.317 103.384 45.450 1.00 96.79 59 LEU B C 1
ATOM 2044 O O . LEU B 1 59 ? 110.303 103.345 44.215 1.00 96.79 59 LEU B O 1
ATOM 2049 N N . ALA B 1 60 ? 110.141 104.521 46.123 1.00 100.07 60 ALA B N 1
ATOM 2050 C CA . ALA B 1 60 ? 109.961 105.780 45.412 1.00 100.07 60 ALA B CA 1
ATOM 2051 C C . ALA B 1 60 ? 111.186 106.107 44.574 1.00 100.07 60 ALA B C 1
ATOM 2052 O O . ALA B 1 60 ? 111.079 106.361 43.370 1.00 100.07 60 ALA B O 1
ATOM 2054 N N . PHE B 1 61 ? 112.367 106.077 45.190 1.00 104.92 61 PHE B N 1
ATOM 2055 C CA . PHE B 1 61 ? 113.588 106.384 44.456 1.00 104.92 61 PHE B CA 1
ATOM 2056 C C . PHE B 1 61 ? 113.846 105.376 43.346 1.00 104.92 61 PHE B C 1
ATOM 2057 O O . PHE B 1 61 ? 114.450 105.717 42.324 1.00 104.92 61 PHE B O 1
ATOM 2065 N N . ARG B 1 62 ? 113.399 104.133 43.530 1.00 106.51 62 ARG B N 1
ATOM 2066 C CA . ARG B 1 62 ? 113.720 103.074 42.583 1.00 106.51 62 ARG B CA 1
ATOM 2067 C C . ARG B 1 62 ? 113.043 103.281 41.234 1.00 106.51 62 ARG B C 1
ATOM 2068 O O . ARG B 1 62 ? 113.564 102.826 40.210 1.00 106.51 62 ARG B O 1
ATOM 2076 N N . GLU B 1 63 ? 111.894 103.953 41.201 1.00 109.58 63 GLU B N 1
ATOM 2077 C CA . GLU B 1 63 ? 111.180 104.170 39.945 1.00 109.58 63 GLU B CA 1
ATOM 2078 C C . GLU B 1 63 ? 110.677 105.603 39.838 1.00 109.58 63 GLU B C 1
ATOM 2079 O O . GLU B 1 63 ? 109.592 105.860 39.308 1.00 109.58 63 GLU B O 1
ATOM 2085 N N . THR B 1 64 ? 111.458 106.557 40.337 1.00 112.95 64 THR B N 1
ATOM 2086 C CA . THR B 1 64 ? 111.198 107.972 40.098 1.00 112.95 64 THR B CA 1
ATOM 2087 C C . THR B 1 64 ? 112.342 108.644 39.361 1.00 112.95 64 THR B C 1
ATOM 2088 O O . THR B 1 64 ? 112.108 109.377 38.393 1.00 112.95 64 THR B O 1
ATOM 2092 N N . LYS B 1 65 ? 113.578 108.417 39.795 1.00 113.93 65 LYS B N 1
ATOM 2093 C CA . LYS B 1 65 ? 114.736 108.973 39.116 1.00 113.93 65 LYS B CA 1
ATOM 2094 C C . LYS B 1 65 ? 115.824 107.947 38.847 1.00 113.93 65 LYS B C 1
ATOM 2095 O O . LYS B 1 65 ? 116.787 108.269 38.145 1.00 113.93 65 LYS B O 1
ATOM 2101 N N . LEU B 1 66 ? 115.713 106.730 39.382 1.00 114.82 66 LEU B N 1
ATOM 2102 C CA . LEU B 1 66 ? 116.646 105.677 39.000 1.00 114.82 66 LEU B CA 1
ATOM 2103 C C . LEU B 1 66 ? 116.446 105.276 37.546 1.00 114.82 66 LEU B C 1
ATOM 2104 O O . LEU B 1 66 ? 117.418 105.028 36.824 1.00 114.82 66 LEU B O 1
ATOM 2109 N N . LYS B 1 67 ? 115.192 105.217 37.097 1.00 116.94 67 LYS B N 1
ATOM 2110 C CA . LYS B 1 67 ? 114.888 104.812 35.732 1.00 116.94 67 LYS B CA 1
ATOM 2111 C C . LYS B 1 67 ? 115.260 105.866 34.698 1.00 116.94 67 LYS B C 1
ATOM 2112 O O . LYS B 1 67 ? 115.242 105.564 33.501 1.00 116.94 67 LYS B O 1
ATOM 2118 N N . GLU B 1 68 ? 115.591 107.085 35.122 1.00 118.72 68 GLU B N 1
ATOM 2119 C CA . GLU B 1 68 ? 115.902 108.165 34.191 1.00 118.72 68 GLU B CA 1
ATOM 2120 C C . GLU B 1 68 ? 117.401 108.271 33.926 1.00 118.72 68 GLU B C 1
ATOM 2121 O O . GLU B 1 68 ? 117.844 108.189 32.776 1.00 118.72 68 GLU B O 1
ATOM 2127 N N . ASN B 1 69 ? 118.191 108.452 34.981 1.00 118.95 69 ASN B N 1
ATOM 2128 C CA . ASN B 1 69 ? 119.642 108.606 34.876 1.00 118.95 69 ASN B CA 1
ATOM 2129 C C . ASN B 1 69 ? 120.324 107.628 35.824 1.00 118.95 69 ASN B C 1
ATOM 2130 O O . ASN B 1 69 ? 120.841 108.017 36.880 1.00 118.95 69 ASN B O 1
ATOM 2135 N N . PRO B 1 70 ? 120.354 106.341 35.469 1.00 118.07 70 PRO B N 1
ATOM 2136 C CA . PRO B 1 70 ? 121.014 105.359 36.343 1.00 118.07 70 PRO B CA 1
ATOM 2137 C C . PRO B 1 70 ? 122.482 105.657 36.581 1.00 118.07 70 PRO B C 1
ATOM 2138 O O . PRO B 1 70 ? 122.995 105.352 37.664 1.00 118.07 70 PRO B O 1
ATOM 2142 N N . GLU B 1 71 ? 123.172 106.260 35.610 1.00 119.76 71 GLU B N 1
ATOM 2143 C CA . GLU B 1 71 ? 124.576 106.606 35.802 1.00 119.76 71 GLU B CA 1
ATOM 2144 C C . GLU B 1 71 ? 124.777 107.563 36.970 1.00 119.76 71 GLU B C 1
ATOM 2145 O O . GLU B 1 71 ? 125.884 107.637 37.514 1.00 119.76 71 GLU B O 1
ATOM 2151 N N . ARG B 1 72 ? 123.737 108.293 37.365 1.00 116.72 72 ARG B N 1
ATOM 2152 C CA . ARG B 1 72 ? 123.784 109.160 38.533 1.00 116.72 72 ARG B CA 1
ATOM 2153 C C . ARG B 1 72 ? 123.197 108.513 39.779 1.00 116.72 72 ARG B C 1
ATOM 2154 O O . ARG B 1 72 ? 123.625 108.837 40.891 1.00 116.72 72 ARG B O 1
ATOM 2162 N N . ALA B 1 73 ? 122.244 107.595 39.619 1.00 114.88 73 ALA B N 1
ATOM 2163 C CA . ALA B 1 73 ? 121.536 107.021 40.756 1.00 114.88 73 ALA B CA 1
ATOM 2164 C C . ALA B 1 73 ? 122.222 105.797 41.345 1.00 114.88 73 ALA B C 1
ATOM 2165 O O . ALA B 1 73 ? 122.087 105.549 42.548 1.00 114.88 73 ALA B O 1
ATOM 2167 N N . GLN B 1 74 ? 122.943 105.022 40.531 1.00 114.36 74 GLN B N 1
ATOM 2168 C CA . GLN B 1 74 ? 123.610 103.828 41.049 1.00 114.36 74 GLN B CA 1
ATOM 2169 C C . GLN B 1 74 ? 124.559 104.124 42.201 1.00 114.36 74 GLN B C 1
ATOM 2170 O O . GLN B 1 74 ? 124.526 103.382 43.196 1.00 114.36 74 GLN B O 1
ATOM 2176 N N . PRO B 1 75 ? 125.429 105.139 42.146 1.00 111.97 75 PRO B N 1
ATOM 2177 C CA . PRO B 1 75 ? 126.201 105.466 43.356 1.00 111.97 75 PRO B CA 1
ATOM 2178 C C . PRO B 1 75 ? 125.326 105.855 44.534 1.00 111.97 75 PRO B C 1
ATOM 2179 O O . PRO B 1 75 ? 125.608 105.454 45.670 1.00 111.97 75 PRO B O 1
ATOM 2183 N N . ILE B 1 76 ? 124.251 106.606 44.292 1.00 107.15 76 ILE B N 1
ATOM 2184 C CA . ILE B 1 76 ? 123.371 107.024 45.379 1.00 107.15 76 ILE B CA 1
ATOM 2185 C C . ILE B 1 76 ? 122.666 105.819 45.984 1.00 107.15 76 ILE B C 1
ATOM 2186 O O . ILE B 1 76 ? 122.589 105.671 47.210 1.00 107.15 76 ILE B O 1
ATOM 2191 N N . LEU B 1 77 ? 122.142 104.938 45.131 1.00 107.10 77 LEU B N 1
ATOM 2192 C CA . LEU B 1 77 ? 121.477 103.739 45.624 1.00 107.10 77 LEU B CA 1
ATOM 2193 C C . LEU B 1 77 ? 122.453 102.838 46.365 1.00 107.10 77 LEU B C 1
ATOM 2194 O O . LEU B 1 77 ? 122.106 102.244 47.391 1.00 107.10 77 LEU B O 1
ATOM 2199 N N . GLN B 1 78 ? 123.679 102.720 45.856 1.00 105.18 78 GLN B N 1
ATOM 2200 C CA . GLN B 1 78 ? 124.683 101.901 46.521 1.00 105.18 78 GLN B CA 1
ATOM 2201 C C . GLN B 1 78 ? 125.023 102.459 47.894 1.00 105.18 78 GLN B C 1
ATOM 2202 O O . GLN B 1 78 ? 125.152 101.705 48.864 1.00 105.18 78 GLN B O 1
ATOM 2208 N N . LYS B 1 79 ? 125.170 103.780 47.997 1.00 99.75 79 LYS B N 1
ATOM 2209 C CA . LYS B 1 79 ? 125.454 104.394 49.288 1.00 99.75 79 LYS B CA 1
ATOM 2210 C C . LYS B 1 79 ? 124.298 104.190 50.259 1.00 99.75 79 LYS B C 1
ATOM 2211 O O . LYS B 1 79 ? 124.512 103.908 51.445 1.00 99.75 79 LYS B O 1
ATOM 2217 N N . ALA B 1 80 ? 123.064 104.330 49.773 1.00 96.59 80 ALA B N 1
ATOM 2218 C CA . ALA B 1 80 ? 121.908 104.105 50.632 1.00 96.59 80 ALA B CA 1
ATOM 2219 C C . ALA B 1 80 ? 121.864 102.666 51.123 1.00 96.59 80 ALA B C 1
ATOM 2220 O O . ALA B 1 80 ? 121.591 102.410 52.302 1.00 96.59 80 ALA B O 1
ATOM 2222 N N . GLU B 1 81 ? 122.139 101.712 50.234 1.00 95.93 81 GLU B N 1
ATOM 2223 C CA . GLU B 1 81 ? 122.141 100.311 50.631 1.00 95.93 81 GLU B CA 1
ATOM 2224 C C . GLU B 1 81 ? 123.255 100.029 51.630 1.00 95.93 81 GLU B C 1
ATOM 2225 O O . GLU B 1 81 ? 123.084 99.228 52.556 1.00 95.93 81 GLU B O 1
ATOM 2231 N N . GLN B 1 82 ? 124.407 100.676 51.455 1.00 92.79 82 GLN B N 1
ATOM 2232 C CA . GLN B 1 82 ? 125.501 100.512 52.404 1.00 92.79 82 GLN B CA 1
ATOM 2233 C C . GLN B 1 82 ? 125.116 101.034 53.780 1.00 92.79 82 GLN B C 1
ATOM 2234 O O . GLN B 1 82 ? 125.414 100.404 54.801 1.00 92.79 82 GLN B O 1
ATOM 2240 N N . ALA B 1 83 ? 124.461 102.195 53.829 1.00 87.22 83 ALA B N 1
ATOM 2241 C CA . ALA B 1 83 ? 123.982 102.709 55.110 1.00 87.22 83 ALA B CA 1
ATOM 2242 C C . ALA B 1 83 ? 122.966 101.761 55.728 1.00 87.22 83 ALA B C 1
ATOM 2243 O O . ALA B 1 83 ? 122.971 101.531 56.945 1.00 87.22 83 ALA B O 1
ATOM 2245 N N . GLN B 1 84 ? 122.088 101.197 54.899 1.00 85.70 84 GLN B N 1
ATOM 2246 C CA . GLN B 1 84 ? 121.121 100.227 55.392 1.00 85.70 84 GLN B CA 1
ATOM 2247 C C . GLN B 1 84 ? 121.817 99.024 56.015 1.00 85.70 84 GLN B C 1
ATOM 2248 O O . GLN B 1 84 ? 121.422 98.560 57.088 1.00 85.70 84 GLN B O 1
ATOM 2254 N N . ALA B 1 85 ? 122.866 98.516 55.364 1.00 84.38 85 ALA B N 1
ATOM 2255 C CA . ALA B 1 85 ? 123.591 97.364 55.897 1.00 84.38 85 ALA B CA 1
ATOM 2256 C C . ALA B 1 85 ? 124.329 97.711 57.186 1.00 84.38 85 ALA B C 1
ATOM 2257 O O . ALA B 1 85 ? 124.340 96.918 58.140 1.00 84.38 85 ALA B O 1
ATOM 2259 N N . LEU B 1 86 ? 124.960 98.886 57.229 1.00 81.53 86 LEU B N 1
ATOM 2260 C CA . LEU B 1 86 ? 125.644 99.317 58.443 1.00 81.53 86 LEU B CA 1
ATOM 2261 C C . LEU B 1 86 ? 124.682 99.381 59.615 1.00 81.53 86 LEU B C 1
ATOM 2262 O O . LEU B 1 86 ? 124.995 98.915 60.715 1.00 81.53 86 LEU B O 1
ATOM 2267 N N . VAL B 1 87 ? 123.502 99.959 59.400 1.00 78.13 87 VAL B N 1
ATOM 2268 C CA . VAL B 1 87 ? 122.532 100.009 60.485 1.00 78.13 87 VAL B CA 1
ATOM 2269 C C . VAL B 1 87 ? 122.020 98.616 60.813 1.00 78.13 87 VAL B C 1
ATOM 2270 O O . VAL B 1 87 ? 121.762 98.306 61.981 1.00 78.13 87 VAL B O 1
ATOM 2274 N N . GLN B 1 88 ? 121.873 97.752 59.805 1.00 79.40 88 GLN B N 1
ATOM 2275 C CA . GLN B 1 88 ? 121.350 96.415 60.052 1.00 79.40 88 GLN B CA 1
ATOM 2276 C C . GLN B 1 88 ? 122.297 95.601 60.917 1.00 79.40 88 GLN B C 1
ATOM 2277 O O . GLN B 1 88 ? 121.856 94.707 61.642 1.00 79.40 88 GLN B O 1
ATOM 2283 N N . GLN B 1 89 ? 123.597 95.878 60.845 1.00 78.59 89 GLN B N 1
ATOM 2284 C CA . GLN B 1 89 ? 124.528 95.213 61.756 1.00 78.59 89 GLN B CA 1
ATOM 2285 C C . GLN B 1 89 ? 124.151 95.480 63.210 1.00 78.59 89 GLN B C 1
ATOM 2286 O O . GLN B 1 89 ? 123.994 94.548 64.011 1.00 78.59 89 GLN B O 1
ATOM 2292 N N . LEU B 1 90 ? 123.967 96.755 63.558 1.00 72.88 90 LEU B N 1
ATOM 2293 C CA . LEU B 1 90 ? 123.553 97.113 64.910 1.00 72.88 90 LEU B CA 1
ATOM 2294 C C . LEU B 1 90 ? 122.168 96.571 65.226 1.00 72.88 90 LEU B C 1
ATOM 2295 O O . LEU B 1 90 ? 121.891 96.176 66.364 1.00 72.88 90 LEU B O 1
ATOM 2300 N N . THR B 1 91 ? 121.281 96.558 64.232 1.00 72.57 91 THR B N 1
ATOM 2301 C CA . THR B 1 91 ? 119.931 96.053 64.452 1.00 72.57 91 THR B CA 1
ATOM 2302 C C . THR B 1 91 ? 119.947 94.573 64.815 1.00 72.57 91 THR B C 1
ATOM 2303 O O . THR B 1 91 ? 119.259 94.146 65.748 1.00 72.57 91 THR B O 1
ATOM 2307 N N . SER B 1 92 ? 120.749 93.781 64.106 1.00 73.44 92 SER B N 1
ATOM 2308 C CA . SER B 1 92 ? 120.881 92.365 64.429 1.00 73.44 92 SER B CA 1
ATOM 2309 C C . SER B 1 92 ? 121.532 92.165 65.789 1.00 73.44 92 SER B C 1
ATOM 2310 O O . SER B 1 92 ? 121.142 91.266 66.543 1.00 73.44 92 SER B O 1
ATOM 2313 N N . LYS B 1 93 ? 122.538 92.981 66.116 1.00 71.15 93 LYS B N 1
ATOM 2314 C CA . LYS B 1 93 ? 123.168 92.866 67.427 1.00 71.15 93 LYS B CA 1
ATOM 2315 C C . LYS B 1 93 ? 122.157 93.121 68.541 1.00 71.15 93 LYS B C 1
ATOM 2316 O O . LYS B 1 93 ? 122.083 92.369 69.524 1.00 71.15 93 LYS B O 1
ATOM 2322 N N . VAL B 1 94 ? 121.348 94.168 68.388 1.00 67.28 94 VAL B N 1
ATOM 2323 C CA . VAL B 1 94 ? 120.348 94.492 69.397 1.00 67.28 94 VAL B CA 1
ATOM 2324 C C . VAL B 1 94 ? 119.279 93.413 69.454 1.00 67.28 94 VAL B C 1
ATOM 2325 O O . VAL B 1 94 ? 118.756 93.101 70.527 1.00 67.28 94 VAL B O 1
ATOM 2329 N N . GLY B 1 95 ? 118.928 92.829 68.309 1.00 69.50 95 GLY B N 1
ATOM 2330 C CA . GLY B 1 95 ? 117.974 91.733 68.322 1.00 69.50 95 GLY B CA 1
ATOM 2331 C C . GLY B 1 95 ? 118.486 90.527 69.085 1.00 69.50 95 GLY B C 1
ATOM 2332 O O . GLY B 1 95 ? 117.748 89.906 69.856 1.00 69.50 95 GLY B O 1
ATOM 2333 N N . GLU B 1 96 ? 119.759 90.183 68.884 1.00 71.86 96 GLU B N 1
ATOM 2334 C CA . GLU B 1 96 ? 120.360 89.095 69.648 1.00 71.86 96 GLU B CA 1
ATOM 2335 C C . GLU B 1 96 ? 120.315 89.394 71.137 1.00 71.86 96 GLU B C 1
ATOM 2336 O O . GLU B 1 96 ? 119.950 88.533 71.946 1.00 71.86 96 GLU B O 1
ATOM 2342 N N . LEU B 1 97 ? 120.673 90.621 71.516 1.00 67.17 97 LEU B N 1
ATOM 2343 C CA . LEU B 1 97 ? 120.657 90.985 72.930 1.00 67.17 97 LEU B CA 1
ATOM 2344 C C . LEU B 1 97 ? 119.247 90.937 73.504 1.00 67.17 97 LEU B C 1
ATOM 2345 O O . LEU B 1 97 ? 119.047 90.515 74.649 1.00 67.17 97 LEU B O 1
ATOM 2350 N N . THR B 1 98 ? 118.257 91.381 72.731 1.00 65.74 98 THR B N 1
ATOM 2351 C CA . THR B 1 98 ? 116.879 91.365 73.206 1.00 65.74 98 THR B CA 1
ATOM 2352 C C . THR B 1 98 ? 116.383 89.945 73.414 1.00 65.74 98 THR B C 1
ATOM 2353 O O . THR B 1 98 ? 115.728 89.655 74.421 1.00 65.74 98 THR B O 1
ATOM 2357 N N . THR B 1 99 ? 116.679 89.045 72.473 1.00 68.41 99 THR B N 1
ATOM 2358 C CA . THR B 1 99 ? 116.293 87.650 72.658 1.00 68.41 99 THR B CA 1
ATOM 2359 C C . THR B 1 99 ? 116.998 87.046 73.861 1.00 68.41 99 THR B C 1
ATOM 2360 O O . THR B 1 99 ? 116.408 86.254 74.601 1.00 68.41 99 THR B O 1
ATOM 2364 N N . LEU B 1 100 ? 118.264 87.405 74.070 1.00 67.67 100 LEU B N 1
ATOM 2365 C CA . LEU B 1 100 ? 118.998 86.897 75.223 1.00 67.67 100 LEU B CA 1
ATOM 2366 C C . LEU B 1 100 ? 118.365 87.349 76.530 1.00 67.67 100 LEU B C 1
ATOM 2367 O O . LEU B 1 100 ? 118.220 86.559 77.467 1.00 67.67 100 LEU B O 1
ATOM 2372 N N . LEU B 1 101 ? 117.993 88.626 76.618 1.00 64.98 101 LEU B N 1
ATOM 2373 C CA . LEU B 1 101 ? 117.435 89.136 77.866 1.00 64.98 101 LEU B CA 1
ATOM 2374 C C . LEU B 1 101 ? 116.013 88.645 78.092 1.00 64.98 101 LEU B C 1
ATOM 2375 O O . LEU B 1 101 ? 115.612 88.431 79.239 1.00 64.98 101 LEU B O 1
ATOM 2380 N N . GLU B 1 102 ? 115.238 88.464 77.023 1.00 68.16 102 GLU B N 1
ATOM 2381 C CA . GLU B 1 102 ? 113.890 87.930 77.176 1.00 68.16 102 GLU B CA 1
ATOM 2382 C C . GLU B 1 102 ? 113.906 86.444 77.506 1.00 68.16 102 GLU B C 1
ATOM 2383 O O . GLU B 1 102 ? 113.027 85.964 78.229 1.00 68.16 102 GLU B O 1
ATOM 2389 N N . GLY B 1 103 ? 114.883 85.701 76.984 1.00 69.07 103 GLY B N 1
ATOM 2390 C CA . GLY B 1 103 ? 114.994 84.295 77.334 1.00 69.07 103 GLY B CA 1
ATOM 2391 C C . GLY B 1 103 ? 115.274 84.087 78.808 1.00 69.07 103 GLY B C 1
ATOM 2392 O O . GLY B 1 103 ? 114.657 83.237 79.453 1.00 69.07 103 GLY B O 1
ATOM 2393 N N . GLU B 1 104 ? 116.196 84.864 79.362 1.00 69.09 104 GLU B N 1
ATOM 2394 C CA . GLU B 1 104 ? 116.440 84.851 80.796 1.00 69.09 104 GLU B CA 1
ATOM 2395 C C . GLU B 1 104 ? 115.409 85.673 81.555 1.00 69.09 104 GLU B C 1
ATOM 2396 O O . GLU B 1 104 ? 115.544 85.863 82.768 1.00 69.09 104 GLU B O 1
ATOM 2402 N N . GLY B 1 105 ? 114.379 86.158 80.864 1.00 68.13 105 GLY B N 1
ATOM 2403 C CA . GLY B 1 105 ? 113.322 86.884 81.544 1.00 68.13 105 GLY B CA 1
ATOM 2404 C C . GLY B 1 105 ? 112.584 86.022 82.547 1.00 68.13 105 GLY B C 1
ATOM 2405 O O . GLY B 1 105 ? 112.349 86.433 83.681 1.00 68.13 105 GLY B O 1
ATOM 2406 N N . GLY B 1 106 ? 112.221 84.811 82.149 1.00 69.96 106 GLY B N 1
ATOM 2407 C CA . GLY B 1 106 ? 111.547 83.915 83.064 1.00 69.96 106 GLY B CA 1
ATOM 2408 C C . GLY B 1 106 ? 110.147 83.555 82.624 1.00 69.96 106 GLY B C 1
ATOM 2409 O O . GLY B 1 106 ? 109.285 83.253 83.452 1.00 69.96 106 GLY B O 1
ATOM 2410 N N . GLY B 1 107 ? 109.905 83.585 81.322 1.00 72.40 107 GLY B N 1
ATOM 2411 C CA . GLY B 1 107 ? 108.602 83.226 80.808 1.00 72.40 107 GLY B CA 1
ATOM 2412 C C . GLY B 1 107 ? 107.609 84.361 80.907 1.00 72.40 107 GLY B C 1
ATOM 2413 O O . GLY B 1 107 ? 107.524 85.030 81.939 1.00 72.40 107 GLY B O 1
ATOM 2414 N N . LEU B 1 108 ? 106.850 84.580 79.839 1.00 71.57 108 LEU B N 1
ATOM 2415 C CA . LEU B 1 108 ? 105.896 85.677 79.816 1.00 71.57 108 LEU B CA 1
ATOM 2416 C C . LEU B 1 108 ? 104.807 85.469 80.857 1.00 71.57 108 LEU B C 1
ATOM 2417 O O . LEU B 1 108 ? 104.294 84.362 81.034 1.00 71.57 108 LEU B O 1
ATOM 2422 N N . ASP B 1 109 ? 104.456 86.545 81.548 1.00 74.84 109 ASP B N 1
ATOM 2423 C CA . ASP B 1 109 ? 103.404 86.531 82.551 1.00 74.84 109 ASP B CA 1
ATOM 2424 C C . ASP B 1 109 ? 102.158 87.128 81.913 1.00 74.84 109 ASP B C 1
ATOM 2425 O O . ASP B 1 109 ? 102.151 88.303 81.536 1.00 74.84 109 ASP B O 1
ATOM 2430 N N . GLU B 1 110 ? 101.107 86.320 81.795 1.00 78.79 110 GLU B N 1
ATOM 2431 C CA . GLU B 1 110 ? 99.907 86.787 81.116 1.00 78.79 110 GLU B CA 1
ATOM 2432 C C . GLU B 1 110 ? 99.119 87.759 81.981 1.00 78.79 110 GLU B C 1
ATOM 2433 O O . GLU B 1 110 ? 98.442 88.648 81.453 1.00 78.79 110 GLU B O 1
ATOM 2439 N N . GLU B 1 111 ? 99.202 87.614 83.304 1.00 75.93 111 GLU B N 1
ATOM 2440 C CA . GLU B 1 111 ? 98.465 88.502 84.196 1.00 75.93 111 GLU B CA 1
ATOM 2441 C C . GLU B 1 111 ? 98.981 89.931 84.101 1.00 75.93 111 GLU B C 1
ATOM 2442 O O . GLU B 1 111 ? 98.197 90.885 84.097 1.00 75.93 111 GLU B O 1
ATOM 2448 N N . THR B 1 112 ? 100.301 90.097 84.018 1.00 70.81 112 THR B N 1
ATOM 2449 C CA . THR B 1 112 ? 100.896 91.423 83.896 1.00 70.81 112 THR B CA 1
ATOM 2450 C C . THR B 1 112 ? 100.866 91.910 82.454 1.00 70.81 112 THR B C 1
ATOM 2451 O O . THR B 1 112 ? 100.314 92.972 82.156 1.00 70.81 112 THR B O 1
ATOM 2455 N N . GLY B 1 113 ? 101.461 91.146 81.549 1.00 70.13 113 GLY B N 1
ATOM 2456 C CA . GLY B 1 113 ? 101.486 91.520 80.153 1.00 70.13 113 GLY B CA 1
ATOM 2457 C C . GLY B 1 113 ? 102.871 91.405 79.562 1.00 70.13 113 GLY B C 1
ATOM 2458 O O . GLY B 1 113 ? 103.047 91.520 78.347 1.00 70.13 113 GLY B O 1
ATOM 2459 N N . ASP B 1 114 ? 103.865 91.167 80.411 1.00 67.38 114 ASP B N 1
ATOM 2460 C CA . ASP B 1 114 ? 105.241 91.062 79.960 1.00 67.38 114 ASP B CA 1
ATOM 2461 C C . ASP B 1 114 ? 105.916 89.923 80.712 1.00 67.38 114 ASP B C 1
ATOM 2462 O O . ASP B 1 114 ? 105.261 89.115 81.373 1.00 67.38 114 ASP B O 1
ATOM 2467 N N . VAL B 1 115 ? 107.243 89.868 80.612 1.00 66.83 115 VAL B N 1
ATOM 2468 C CA . VAL B 1 115 ? 107.989 88.753 81.170 1.00 66.83 115 VAL B CA 1
ATOM 2469 C C . VAL B 1 115 ? 107.884 88.758 82.687 1.00 66.83 115 VAL B C 1
ATOM 2470 O O . VAL B 1 115 ? 107.775 89.809 83.327 1.00 66.83 115 VAL B O 1
ATOM 2474 N N . LYS B 1 116 ? 107.902 87.565 83.266 1.00 68.06 116 LYS B N 1
ATOM 2475 C CA . LYS B 1 116 ? 108.160 87.435 84.683 1.00 68.06 116 LYS B CA 1
ATOM 2476 C C . LYS B 1 116 ? 109.558 87.970 84.978 1.00 68.06 116 LYS B C 1
ATOM 2477 O O . LYS B 1 116 ? 110.363 88.193 84.077 1.00 68.06 116 LYS B O 1
ATOM 2483 N N . TYR B 1 117 ? 109.844 88.186 86.258 1.00 65.72 117 TYR B N 1
ATOM 2484 C CA . TYR B 1 117 ? 111.124 88.754 86.676 1.00 65.72 117 TYR B CA 1
ATOM 2485 C C . TYR B 1 117 ? 111.410 90.072 85.967 1.00 65.72 117 TYR B C 1
ATOM 2486 O O . TYR B 1 117 ? 112.560 90.387 85.661 1.00 65.72 117 TYR B O 1
ATOM 2495 N N . ARG B 1 118 ? 110.364 90.847 85.698 1.00 55.57 118 ARG B N 1
ATOM 2496 C CA . ARG B 1 118 ? 110.491 92.116 85.001 1.00 55.57 118 ARG B CA 1
ATOM 2497 C C . ARG B 1 118 ? 111.089 93.209 85.865 1.00 55.57 118 ARG B C 1
ATOM 2498 O O . ARG B 1 118 ? 111.387 94.286 85.347 1.00 55.57 118 ARG B O 1
ATOM 2506 N N . SER B 1 119 ? 111.262 92.970 87.157 1.00 55.93 119 SER B N 1
ATOM 2507 C CA . SER B 1 119 ? 111.762 93.965 88.093 1.00 55.93 119 SER B CA 1
ATOM 2508 C C . SER B 1 119 ? 112.893 93.392 88.921 1.00 55.93 119 SER B C 1
ATOM 2509 O O . SER B 1 119 ? 112.929 93.535 90.143 1.00 55.93 119 SER B O 1
ATOM 2512 N N . SER B 1 120 ? 113.838 92.724 88.264 1.00 61.22 120 SER B N 1
ATOM 2513 C CA . SER B 1 120 ? 114.873 91.990 88.978 1.00 61.22 120 SER B CA 1
ATOM 2514 C C . SER B 1 120 ? 116.078 92.840 89.353 1.00 61.22 120 SER B C 1
ATOM 2515 O O . SER B 1 120 ? 116.754 92.528 90.338 1.00 61.22 120 SER B O 1
ATOM 2518 N N . THR B 1 121 ? 116.377 93.887 88.585 1.00 62.49 121 THR B N 1
ATOM 2519 C CA . THR B 1 121 ? 117.457 94.833 88.868 1.00 62.49 121 THR B CA 1
ATOM 2520 C C . THR B 1 121 ? 118.835 94.184 88.844 1.00 62.49 121 THR B C 1
ATOM 2521 O O . THR B 1 121 ? 119.833 94.848 89.137 1.00 62.49 121 THR B O 1
ATOM 2525 N N . ASP B 1 122 ? 118.911 92.900 88.505 1.00 66.80 122 ASP B N 1
ATOM 2526 C CA . ASP B 1 122 ? 120.194 92.202 88.491 1.00 66.80 122 ASP B CA 1
ATOM 2527 C C . ASP B 1 122 ? 120.430 91.308 87.285 1.00 66.80 122 ASP B C 1
ATOM 2528 O O . ASP B 1 122 ? 121.592 91.015 86.990 1.00 66.80 122 ASP B O 1
ATOM 2533 N N . ILE B 1 123 ? 119.394 90.849 86.586 1.00 63.79 123 ILE B N 1
ATOM 2534 C CA . ILE B 1 123 ? 119.601 90.023 85.402 1.00 63.79 123 ILE B CA 1
ATOM 2535 C C . ILE B 1 123 ? 120.310 90.818 84.317 1.00 63.79 123 ILE B C 1
ATOM 2536 O O . ILE B 1 123 ? 121.254 90.335 83.685 1.00 63.79 123 ILE B O 1
ATOM 2541 N N . SER B 1 124 ? 119.859 92.045 84.075 1.00 63.92 124 SER B N 1
ATOM 2542 C CA . SER B 1 124 ? 120.488 92.863 83.047 1.00 63.92 124 SER B CA 1
ATOM 2543 C C . SER B 1 124 ? 121.924 93.205 83.417 1.00 63.92 124 SER B C 1
ATOM 2544 O O . SER B 1 124 ? 122.810 93.184 82.559 1.00 63.92 124 SER B O 1
ATOM 2547 N N . ALA B 1 125 ? 122.174 93.522 84.689 1.00 64.53 125 ALA B N 1
ATOM 2548 C CA . ALA B 1 125 ? 123.529 93.834 85.127 1.00 64.53 125 ALA B CA 1
ATOM 2549 C C . ALA B 1 125 ? 124.424 92.608 85.137 1.00 64.53 125 ALA B C 1
ATOM 2550 O O . ALA B 1 125 ? 125.649 92.749 85.120 1.00 64.53 125 ALA B O 1
ATOM 2552 N N . ARG B 1 126 ? 123.844 91.414 85.172 1.00 67.64 126 ARG B N 1
ATOM 2553 C CA . ARG B 1 126 ? 124.616 90.186 85.126 1.00 67.64 126 ARG B CA 1
ATOM 2554 C C . ARG B 1 126 ? 124.919 89.725 83.709 1.00 67.64 126 ARG B C 1
ATOM 2555 O O . ARG B 1 126 ? 125.941 89.071 83.500 1.00 67.64 126 ARG B O 1
ATOM 2563 N N . LEU B 1 127 ? 124.074 90.058 82.733 1.00 67.69 127 LEU B N 1
ATOM 2564 C CA . LEU B 1 127 ? 124.287 89.622 81.359 1.00 67.69 127 LEU B CA 1
ATOM 2565 C C . LEU B 1 127 ? 124.897 90.682 80.457 1.00 67.69 127 LEU B C 1
ATOM 2566 O O . LEU B 1 127 ? 125.435 90.332 79.402 1.00 67.69 127 LEU B O 1
ATOM 2571 N N . MET B 1 128 ? 124.816 91.956 80.821 1.00 67.70 128 MET B N 1
ATOM 2572 C CA . MET B 1 128 ? 125.336 93.016 79.971 1.00 67.70 128 MET B CA 1
ATOM 2573 C C . MET B 1 128 ? 126.524 93.745 80.567 1.00 67.70 128 MET B C 1
ATOM 2574 O O . MET B 1 128 ? 127.384 94.203 79.817 1.00 67.70 128 MET B O 1
ATOM 2579 N N . ILE B 1 129 ? 126.599 93.857 81.888 1.00 68.02 129 ILE B N 1
ATOM 2580 C CA . ILE B 1 129 ? 127.736 94.512 82.522 1.00 68.02 129 ILE B CA 1
ATOM 2581 C C . ILE B 1 129 ? 128.821 93.509 82.889 1.00 68.02 129 ILE B C 1
ATOM 2582 O O . ILE B 1 129 ? 130.005 93.758 82.657 1.00 68.02 129 ILE B O 1
ATOM 2587 N N . ASN B 1 130 ? 128.437 92.365 83.461 1.00 71.79 130 ASN B N 1
ATOM 2588 C CA . ASN B 1 130 ? 129.426 91.387 83.904 1.00 71.79 130 ASN B CA 1
ATOM 2589 C C . ASN B 1 130 ? 130.164 90.762 82.728 1.00 71.79 130 ASN B C 1
ATOM 2590 O O . ASN B 1 130 ? 131.399 90.719 82.716 1.00 71.79 130 ASN B O 1
ATOM 2595 N N . GLU B 1 131 ? 129.434 90.268 81.728 1.00 74.87 131 GLU B N 1
ATOM 2596 C CA . GLU B 1 131 ? 130.099 89.741 80.543 1.00 74.87 131 GLU B CA 1
ATOM 2597 C C . GLU B 1 131 ? 130.451 90.821 79.536 1.00 74.87 131 GLU B C 1
ATOM 2598 O O . GLU B 1 131 ? 131.055 90.508 78.505 1.00 74.87 131 GLU B O 1
ATOM 2604 N N . GLY B 1 132 ? 130.089 92.070 79.797 1.00 73.66 132 GLY B N 1
ATOM 2605 C CA . GLY B 1 132 ? 130.497 93.138 78.913 1.00 73.66 132 GLY B CA 1
ATOM 2606 C C . GLY B 1 132 ? 129.792 93.164 77.582 1.00 73.66 132 GLY B C 1
ATOM 2607 O O . GLY B 1 132 ? 130.295 93.784 76.645 1.00 73.66 132 GLY B O 1
ATOM 2608 N N . ARG B 1 133 ? 128.639 92.501 77.465 1.00 71.41 133 ARG B N 1
ATOM 2609 C CA . ARG B 1 133 ? 127.856 92.609 76.240 1.00 71.41 133 ARG B CA 1
ATOM 2610 C C . ARG B 1 133 ? 127.433 94.045 75.987 1.00 71.41 133 ARG B C 1
ATOM 2611 O O . ARG B 1 133 ? 127.317 94.469 74.832 1.00 71.41 133 ARG B O 1
ATOM 2619 N N . ALA B 1 134 ? 127.202 94.808 77.054 1.00 70.67 134 ALA B N 1
ATOM 2620 C CA . ALA B 1 134 ? 126.835 96.206 76.895 1.00 70.67 134 ALA B CA 1
ATOM 2621 C C . ALA B 1 134 ? 127.982 97.015 76.310 1.00 70.67 134 ALA B C 1
ATOM 2622 O O . ALA B 1 134 ? 127.756 97.926 75.511 1.00 70.67 134 ALA B O 1
ATOM 2624 N N . LYS B 1 135 ? 129.220 96.704 76.699 1.00 72.06 135 LYS B N 1
ATOM 2625 C CA . LYS B 1 135 ? 130.365 97.405 76.127 1.00 72.06 135 LYS B CA 1
ATOM 2626 C C . LYS B 1 135 ? 130.509 97.106 74.641 1.00 72.06 135 LYS B C 1
ATOM 2627 O O . LYS B 1 135 ? 130.796 98.006 73.844 1.00 72.06 135 LYS B O 1
ATOM 2633 N N . GLU B 1 136 ? 130.312 95.849 74.245 1.00 73.66 136 GLU B N 1
ATOM 2634 C CA . GLU B 1 136 ? 130.349 95.515 72.825 1.00 73.66 136 GLU B CA 1
ATOM 2635 C C . GLU B 1 136 ? 129.232 96.219 72.069 1.00 73.66 136 GLU B C 1
ATOM 2636 O O . GLU B 1 136 ? 129.439 96.718 70.956 1.00 73.66 136 GLU B O 1
ATOM 2642 N N . LEU B 1 137 ? 128.037 96.270 72.658 1.00 69.93 137 LEU B N 1
ATOM 2643 C CA . LEU B 1 137 ? 126.933 96.987 72.033 1.00 69.93 137 LEU B CA 1
ATOM 2644 C C . LEU B 1 137 ? 127.257 98.464 71.871 1.00 69.93 137 LEU B C 1
ATOM 2645 O O . LEU B 1 137 ? 126.960 99.060 70.833 1.00 69.93 137 LEU B O 1
ATOM 2650 N N . ARG B 1 138 ? 127.857 99.073 72.895 1.00 70.25 138 ARG B N 1
ATOM 2651 C CA . ARG B 1 138 ? 128.229 100.479 72.815 1.00 70.25 138 ARG B CA 1
ATOM 2652 C C . ARG B 1 138 ? 129.269 100.711 71.732 1.00 70.25 138 ARG B C 1
ATOM 2653 O O . ARG B 1 138 ? 129.207 101.707 71.002 1.00 70.25 138 ARG B O 1
ATOM 2661 N N . GLU B 1 139 ? 130.241 99.808 71.621 1.00 75.17 139 GLU B N 1
ATOM 2662 C CA . GLU B 1 139 ? 131.233 99.930 70.561 1.00 75.17 139 GLU B CA 1
ATOM 2663 C C . GLU B 1 139 ? 130.585 99.823 69.190 1.00 75.17 139 GLU B C 1
ATOM 2664 O O . GLU B 1 139 ? 130.946 100.560 68.268 1.00 75.17 139 GLU B O 1
ATOM 2670 N N . VAL B 1 140 ? 129.624 98.910 69.034 1.00 73.19 140 VAL B N 1
ATOM 2671 C CA . VAL B 1 140 ? 128.916 98.797 67.761 1.00 73.19 140 VAL B CA 1
ATOM 2672 C C . VAL B 1 140 ? 128.137 100.073 67.469 1.00 73.19 140 VAL B C 1
ATOM 2673 O O . VAL B 1 140 ? 128.119 100.558 66.333 1.00 73.19 140 VAL B O 1
ATOM 2677 N N . ILE B 1 141 ? 127.480 100.634 68.486 1.00 70.79 141 ILE B N 1
ATOM 2678 C CA . ILE B 1 141 ? 126.718 101.867 68.298 1.00 70.79 141 ILE B CA 1
ATOM 2679 C C . ILE B 1 141 ? 127.636 102.988 67.834 1.00 70.79 141 ILE B C 1
ATOM 2680 O O . ILE B 1 141 ? 127.338 103.705 66.873 1.00 70.79 141 ILE B O 1
ATOM 2685 N N . THR B 1 142 ? 128.771 103.151 68.514 1.00 74.25 142 THR B N 1
ATOM 2686 C CA . THR B 1 142 ? 129.700 104.220 68.168 1.00 74.25 142 THR B CA 1
ATOM 2687 C C . THR B 1 142 ? 130.291 104.012 66.781 1.00 74.25 142 THR B C 1
ATOM 2688 O O . THR B 1 142 ? 130.391 104.960 65.993 1.00 74.25 142 THR B O 1
ATOM 2692 N N . LYS B 1 143 ? 130.675 102.776 66.458 1.00 76.49 143 LYS B N 1
ATOM 2693 C CA . LYS B 1 143 ? 131.242 102.494 65.147 1.00 76.49 143 LYS B CA 1
ATOM 2694 C C . LYS B 1 143 ? 130.232 102.753 64.039 1.00 76.49 143 LYS B C 1
ATOM 2695 O O . LYS B 1 143 ? 130.571 103.348 63.011 1.00 76.49 143 LYS B O 1
ATOM 2701 N N . THR B 1 144 ? 128.985 102.318 64.225 1.00 76.31 144 THR B N 1
ATOM 2702 C CA . THR B 1 144 ? 127.994 102.517 63.178 1.00 76.31 144 THR B CA 1
ATOM 2703 C C . THR B 1 144 ? 127.605 103.983 63.052 1.00 76.31 144 THR B C 1
ATOM 2704 O O . THR B 1 144 ? 127.360 104.454 61.940 1.00 76.31 144 THR B O 1
ATOM 2708 N N . LYS B 1 145 ? 127.586 104.731 64.156 1.00 76.40 145 LYS B N 1
ATOM 2709 C CA . LYS B 1 145 ? 127.336 106.165 64.062 1.00 76.40 145 LYS B CA 1
ATOM 2710 C C . LYS B 1 145 ? 128.450 106.858 63.294 1.00 76.40 145 LYS B C 1
ATOM 2711 O O . LYS B 1 145 ? 128.195 107.701 62.427 1.00 76.40 145 LYS B O 1
ATOM 2717 N N . ALA B 1 146 ? 129.702 106.503 63.596 1.00 79.04 146 ALA B N 1
ATOM 2718 C CA . ALA B 1 146 ? 130.829 107.107 62.897 1.00 79.04 146 ALA B CA 1
ATOM 2719 C C . ALA B 1 146 ? 130.809 106.764 61.415 1.00 79.04 146 ALA B C 1
ATOM 2720 O O . ALA B 1 146 ? 131.051 107.630 60.568 1.00 79.04 146 ALA B O 1
ATOM 2722 N N . GLU B 1 147 ? 130.520 105.507 61.081 1.00 81.92 147 GLU B N 1
ATOM 2723 C CA . GLU B 1 147 ? 130.508 105.105 59.680 1.00 81.92 147 GLU B CA 1
ATOM 2724 C C . GLU B 1 147 ? 129.333 105.714 58.927 1.00 81.92 147 GLU B C 1
ATOM 2725 O O . GLU B 1 147 ? 129.452 106.008 57.734 1.00 81.92 147 GLU B O 1
ATOM 2731 N N . LEU B 1 148 ? 128.193 105.901 59.595 1.00 83.67 148 LEU B N 1
ATOM 2732 C CA . LEU B 1 148 ? 127.084 106.615 58.977 1.00 83.67 148 LEU B CA 1
ATOM 2733 C C . LEU B 1 148 ? 127.454 108.065 58.712 1.00 83.67 148 LEU B C 1
ATOM 2734 O O . LEU B 1 148 ? 127.152 108.607 57.643 1.00 83.67 148 LEU B O 1
ATOM 2739 N N . LEU B 1 149 ? 128.113 108.711 59.676 1.00 86.78 149 LEU B N 1
ATOM 2740 C CA . LEU B 1 149 ? 128.520 110.097 59.487 1.00 86.78 149 LEU B CA 1
ATOM 2741 C C . LEU B 1 149 ? 129.523 110.236 58.353 1.00 86.78 149 LEU B C 1
ATOM 2742 O O . LEU B 1 149 ? 129.586 111.287 57.708 1.00 86.78 149 LEU B O 1
ATOM 2747 N N . THR B 1 150 ? 130.315 109.197 58.094 1.00 88.86 150 THR B N 1
ATOM 2748 C CA . THR B 1 150 ? 131.284 109.268 57.006 1.00 88.86 150 THR B CA 1
ATOM 2749 C C . THR B 1 150 ? 130.591 109.406 55.656 1.00 88.86 150 THR B C 1
ATOM 2750 O O . THR B 1 150 ? 131.052 110.155 54.787 1.00 88.86 150 THR B O 1
ATOM 2754 N N . LEU B 1 151 ? 129.479 108.695 55.462 1.00 91.39 151 LEU B N 1
ATOM 2755 C CA . LEU B 1 151 ? 128.782 108.742 54.182 1.00 91.39 151 LEU B CA 1
ATOM 2756 C C . LEU B 1 151 ? 128.183 110.115 53.908 1.00 91.39 151 LEU B C 1
ATOM 2757 O O . LEU B 1 151 ? 127.991 110.483 52.745 1.00 91.39 151 LEU B O 1
ATOM 2762 N N . THR B 1 152 ? 127.866 110.878 54.953 1.00 94.36 152 THR B N 1
ATOM 2763 C CA . THR B 1 152 ? 127.248 112.188 54.785 1.00 94.36 152 THR B CA 1
ATOM 2764 C C . THR B 1 152 ? 128.136 113.319 55.286 1.00 94.36 152 THR B C 1
ATOM 2765 O O . THR B 1 152 ? 128.508 114.199 54.503 1.00 94.36 152 THR B O 1
ATOM 2769 N N . ASN B 1 153 ? 128.479 113.322 56.576 1.00 97.04 153 ASN B N 1
ATOM 2770 C CA . ASN B 1 153 ? 129.286 114.351 57.226 1.00 97.04 153 ASN B CA 1
ATOM 2771 C C . ASN B 1 153 ? 128.629 115.727 57.210 1.00 97.04 153 ASN B C 1
ATOM 2772 O O . ASN B 1 153 ? 129.207 116.694 57.714 1.00 97.04 153 ASN B O 1
ATOM 2777 N N . ASN B 1 154 ? 127.419 115.827 56.662 1.00 98.44 154 ASN B N 1
ATOM 2778 C CA . ASN B 1 154 ? 126.690 117.088 56.606 1.00 98.44 154 ASN B CA 1
ATOM 2779 C C . ASN B 1 154 ? 125.546 117.126 57.608 1.00 98.44 154 ASN B C 1
ATOM 2780 O O . ASN B 1 154 ? 125.495 118.015 58.461 1.00 98.44 154 ASN B O 1
ATOM 2785 N N . GLU B 1 155 ? 124.620 116.179 57.527 1.00 95.26 155 GLU B N 1
ATOM 2786 C CA . GLU B 1 155 ? 123.523 116.125 58.476 1.00 95.26 155 GLU B CA 1
ATOM 2787 C C . GLU B 1 155 ? 124.000 115.526 59.792 1.00 95.26 155 GLU B C 1
ATOM 2788 O O . GLU B 1 155 ? 125.006 114.816 59.848 1.00 95.26 155 GLU B O 1
ATOM 2794 N N . ILE B 1 156 ? 123.263 115.817 60.855 1.00 93.21 156 ILE B N 1
ATOM 2795 C CA . ILE B 1 156 ? 123.646 115.424 62.203 1.00 93.21 156 ILE B CA 1
ATOM 2796 C C . ILE B 1 156 ? 122.647 114.398 62.719 1.00 93.21 156 ILE B C 1
ATOM 2797 O O . ILE B 1 156 ? 121.431 114.560 62.558 1.00 93.21 156 ILE B O 1
ATOM 2802 N N . ASN B 1 157 ? 123.163 113.316 63.302 1.00 88.44 157 ASN B N 1
ATOM 2803 C CA . ASN B 1 157 ? 122.348 112.168 63.688 1.00 88.44 157 ASN B CA 1
ATOM 2804 C C . ASN B 1 157 ? 122.089 112.218 65.189 1.00 88.44 157 ASN B C 1
ATOM 2805 O O . ASN B 1 157 ? 122.708 111.506 65.977 1.00 88.44 157 ASN B O 1
ATOM 2810 N N . LEU B 1 158 ? 121.122 113.044 65.58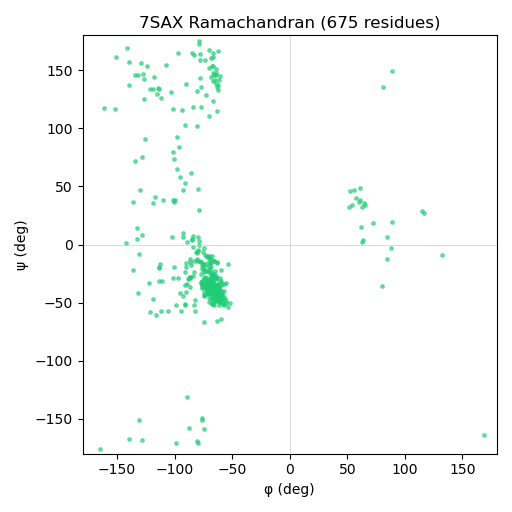7 1.00 90.00 158 LEU B N 1
ATOM 2811 C CA . LEU B 1 158 ? 120.780 113.113 67.003 1.00 90.00 158 LEU B CA 1
ATOM 2812 C C . LEU B 1 158 ? 119.894 111.948 67.405 1.00 90.00 158 LEU B C 1
ATOM 2813 O O . LEU B 1 158 ? 118.869 112.138 68.066 1.00 90.00 158 LEU B O 1
ATOM 2818 N N . THR B 1 159 ? 120.271 110.757 67.014 1.00 79.07 159 THR B N 1
ATOM 2819 C CA . THR B 1 159 ? 119.652 109.572 67.584 1.00 79.07 159 THR B CA 1
ATOM 2820 C C . THR B 1 159 ? 120.673 108.536 68.022 1.00 79.07 159 THR B C 1
ATOM 2821 O O . THR B 1 159 ? 120.542 107.978 69.113 1.00 79.07 159 THR B O 1
ATOM 2825 N N . LEU B 1 160 ? 121.715 108.307 67.232 1.00 74.71 160 LEU B N 1
ATOM 2826 C CA . LEU B 1 160 ? 122.680 107.252 67.520 1.00 74.71 160 LEU B CA 1
ATOM 2827 C C . LEU B 1 160 ? 123.787 107.856 68.363 1.00 74.71 160 LEU B C 1
ATOM 2828 O O . LEU B 1 160 ? 124.663 108.554 67.851 1.00 74.71 160 LEU B O 1
ATOM 2833 N N . GLU B 1 161 ? 123.749 107.589 69.663 1.00 77.91 161 GLU B N 1
ATOM 2834 C CA . GLU B 1 161 ? 124.721 108.183 70.564 1.00 77.91 161 GLU B CA 1
ATOM 2835 C C . GLU B 1 161 ? 124.789 107.410 71.872 1.00 77.91 161 GLU B C 1
ATOM 2836 O O . GLU B 1 161 ? 123.801 107.327 72.606 1.00 77.91 161 GLU B O 1
ATOM 2842 N N . ALA B 1 162 ? 125.952 106.840 72.168 1.00 74.11 162 ALA B N 1
ATOM 2843 C CA . ALA B 1 162 ? 126.195 106.152 73.431 1.00 74.11 162 ALA B CA 1
ATOM 2844 C C . ALA B 1 162 ? 126.957 107.036 74.406 1.00 74.11 162 ALA B C 1
ATOM 2845 O O . ALA B 1 162 ? 127.837 106.570 75.132 1.00 74.11 162 ALA B O 1
ATOM 2847 N N . GLU B 1 163 ? 126.643 108.327 74.420 1.00 78.81 163 GLU B N 1
ATOM 2848 C CA . GLU B 1 163 ? 127.329 109.262 75.298 1.00 78.81 163 GLU B CA 1
ATOM 2849 C C . GLU B 1 163 ? 127.023 108.962 76.759 1.00 78.81 163 GLU B C 1
ATOM 2850 O O . GLU B 1 163 ? 125.893 108.624 77.121 1.00 78.81 163 GLU B O 1
ATOM 2856 N N . ASP B 1 164 ? 128.040 109.090 77.601 1.00 77.33 164 ASP B N 1
ATOM 2857 C CA . ASP B 1 164 ? 127.842 108.917 79.030 1.00 77.33 164 ASP B CA 1
ATOM 2858 C C . ASP B 1 164 ? 127.001 110.065 79.582 1.00 77.33 164 ASP B C 1
ATOM 2859 O O . ASP B 1 164 ? 127.134 111.205 79.129 1.00 77.33 164 ASP B O 1
ATOM 2864 N N . PRO B 1 165 ? 126.132 109.800 80.551 1.00 78.79 165 PRO B N 1
ATOM 2865 C CA . PRO B 1 165 ? 125.328 110.879 81.127 1.00 78.79 165 PRO B CA 1
ATOM 2866 C C . PRO B 1 165 ? 126.181 111.827 81.951 1.00 78.79 165 PRO B C 1
ATOM 2867 O O . PRO B 1 165 ? 127.219 111.450 82.501 1.00 78.79 165 PRO B O 1
ATOM 2871 N N . ALA B 1 166 ? 125.731 113.074 82.028 1.00 81.36 166 ALA B N 1
ATOM 2872 C CA . ALA B 1 166 ? 126.451 114.067 82.806 1.00 81.36 166 ALA B CA 1
ATOM 2873 C C . ALA B 1 166 ? 126.471 113.655 84.275 1.00 81.36 166 ALA B C 1
ATOM 2874 O O . ALA B 1 166 ? 125.455 113.190 84.803 1.00 81.36 166 ALA B O 1
ATOM 2876 N N . PRO B 1 167 ? 127.604 113.802 84.959 1.00 82.98 167 PRO B N 1
ATOM 2877 C CA . PRO B 1 167 ? 127.693 113.327 86.342 1.00 82.98 167 PRO B CA 1
ATOM 2878 C C . PRO B 1 167 ? 126.749 114.090 87.254 1.00 82.98 167 PRO B C 1
ATOM 2879 O O . PRO B 1 167 ? 126.464 115.270 87.046 1.00 82.98 167 PRO B O 1
ATOM 2883 N N . ARG B 1 168 ? 126.245 113.390 88.266 1.00 80.21 168 ARG B N 1
ATOM 2884 C CA . ARG B 1 168 ? 125.347 113.980 89.248 1.00 80.21 168 ARG B CA 1
ATOM 2885 C C . ARG B 1 168 ? 125.706 113.455 90.626 1.00 80.21 168 ARG B C 1
ATOM 2886 O O . ARG B 1 168 ? 125.962 112.258 90.790 1.00 80.21 168 ARG B O 1
ATOM 2894 N N . GLY B 1 169 ? 125.711 114.346 91.611 1.00 90.89 169 GLY B N 1
ATOM 2895 C CA . GLY B 1 169 ? 126.093 113.967 92.958 1.00 90.89 169 GLY B CA 1
ATOM 2896 C C . GLY B 1 169 ? 127.541 113.547 93.083 1.00 90.89 169 GLY B C 1
ATOM 2897 O O . GLY B 1 169 ? 127.858 112.658 93.883 1.00 90.89 169 GLY B O 1
ATOM 2898 N N . GLY B 1 170 ? 128.429 114.156 92.301 1.00 91.07 170 GLY B N 1
ATOM 2899 C CA . GLY B 1 170 ? 129.846 113.869 92.403 1.00 91.07 170 GLY B CA 1
ATOM 2900 C C . GLY B 1 170 ? 130.261 112.596 91.698 1.00 91.07 170 GLY B C 1
ATOM 2901 O O . GLY B 1 170 ? 131.355 112.519 91.133 1.00 91.07 170 GLY B O 1
ATOM 2902 N N . ILE B 1 171 ? 129.394 111.586 91.725 1.00 91.35 171 ILE B N 1
ATOM 2903 C CA . ILE B 1 171 ? 129.705 110.320 91.080 1.00 91.35 171 ILE B CA 1
ATOM 2904 C C . ILE B 1 171 ? 129.501 110.442 89.574 1.00 91.35 171 ILE B C 1
ATOM 2905 O O . ILE B 1 171 ? 128.864 111.370 89.072 1.00 91.35 171 ILE B O 1
ATOM 2910 N N . LYS B 1 172 ? 130.062 109.483 88.847 1.00 89.15 172 LYS B N 1
ATOM 2911 C CA . LYS B 1 172 ? 129.987 109.445 87.397 1.00 89.15 172 LYS B CA 1
ATOM 2912 C C . LYS B 1 172 ? 129.566 108.053 86.960 1.00 89.15 172 LYS B C 1
ATOM 2913 O O . LYS B 1 172 ? 129.929 107.058 87.593 1.00 89.15 172 LYS B O 1
ATOM 2919 N N . LYS B 1 173 ? 128.799 107.991 85.877 1.00 76.82 173 LYS B N 1
ATOM 2920 C CA . LYS B 1 173 ? 128.290 106.742 85.338 1.00 76.82 173 LYS B CA 1
ATOM 2921 C C . LYS B 1 173 ? 128.720 106.603 83.889 1.00 76.82 173 LYS B C 1
ATOM 2922 O O . LYS B 1 173 ? 128.960 107.597 83.200 1.00 76.82 173 LYS B O 1
ATOM 2928 N N . THR B 1 174 ? 128.821 105.363 83.436 1.00 70.90 174 THR B N 1
ATOM 2929 C CA . THR B 1 174 ? 129.040 105.070 82.031 1.00 70.90 174 THR B CA 1
ATOM 2930 C C . THR B 1 174 ? 127.714 104.755 81.354 1.00 70.90 174 THR B C 1
ATOM 2931 O O . THR B 1 174 ? 126.703 104.495 82.007 1.00 70.90 174 THR B O 1
ATOM 2935 N N . TRP B 1 175 ? 127.732 104.783 80.023 1.00 65.83 175 TRP B N 1
ATOM 2936 C CA . TRP B 1 175 ? 126.515 104.538 79.259 1.00 65.83 175 TRP B CA 1
ATOM 2937 C C . TRP B 1 175 ? 125.959 103.154 79.549 1.00 65.83 175 TRP B C 1
ATOM 2938 O O . TRP B 1 175 ? 124.755 102.989 79.760 1.00 65.83 175 TRP B O 1
ATOM 2949 N N . GLU B 1 176 ? 126.825 102.145 79.575 1.00 66.60 176 GLU B N 1
ATOM 2950 C CA . GLU B 1 176 ? 126.361 100.798 79.872 1.00 66.60 176 GLU B CA 1
ATOM 2951 C C . GLU B 1 176 ? 125.879 100.672 81.308 1.00 66.60 176 GLU B C 1
ATOM 2952 O O . GLU B 1 176 ? 124.934 99.928 81.579 1.00 66.60 176 GLU B O 1
ATOM 2958 N N . GLN B 1 177 ? 126.506 101.382 82.237 1.00 65.97 177 GLN B N 1
ATOM 2959 C CA . GLN B 1 177 ? 126.068 101.334 83.622 1.00 65.97 177 GLN B CA 1
ATOM 2960 C C . GLN B 1 177 ? 124.800 102.150 83.836 1.00 65.97 177 GLN B C 1
ATOM 2961 O O . GLN B 1 177 ? 124.094 101.937 84.826 1.00 65.97 177 GLN B O 1
ATOM 2967 N N . ALA B 1 178 ? 124.489 103.063 82.919 1.00 61.91 178 ALA B N 1
ATOM 2968 C CA . ALA B 1 178 ? 123.284 103.875 83.010 1.00 61.91 178 ALA B CA 1
ATOM 2969 C C . ALA B 1 178 ? 122.088 103.232 82.333 1.00 61.91 178 ALA B C 1
ATOM 2970 O O . ALA B 1 178 ? 120.958 103.409 82.798 1.00 61.91 178 ALA B O 1
ATOM 2972 N N . ASN B 1 179 ? 122.304 102.499 81.246 1.00 57.50 179 ASN B N 1
ATOM 2973 C CA . ASN B 1 179 ? 121.211 101.886 80.511 1.00 57.50 179 ASN B CA 1
ATOM 2974 C C . ASN B 1 179 ? 120.882 100.484 80.993 1.00 57.50 179 ASN B C 1
ATOM 2975 O O . ASN B 1 179 ? 119.711 100.098 80.981 1.00 57.50 179 ASN B O 1
ATOM 2980 N N . PHE B 1 180 ? 121.884 99.710 81.411 1.00 57.15 180 PHE B N 1
ATOM 2981 C CA . PHE B 1 180 ? 121.682 98.326 81.819 1.00 57.15 180 PHE B CA 1
ATOM 2982 C C . PHE B 1 180 ? 122.276 98.026 83.186 1.00 57.15 180 PHE B C 1
ATOM 2983 O O . PHE B 1 180 ? 122.304 96.862 83.589 1.00 57.15 180 PHE B O 1
ATOM 2991 N N . GLY B 1 181 ? 122.741 99.034 83.906 1.00 59.99 181 GLY B N 1
ATOM 2992 C CA . GLY B 1 181 ? 123.521 98.826 85.110 1.00 59.99 181 GLY B CA 1
ATOM 2993 C C . GLY B 1 181 ? 122.699 98.411 86.305 1.00 59.99 181 GLY B C 1
ATOM 2994 O O . GLY B 1 181 ? 121.677 97.728 86.187 1.00 59.99 181 GLY B O 1
ATOM 2995 N N . ASP B 1 182 ? 123.164 98.814 87.479 1.00 63.54 182 ASP B N 1
ATOM 2996 C CA . ASP B 1 182 ? 122.481 98.482 88.717 1.00 63.54 182 ASP B CA 1
ATOM 2997 C C . ASP B 1 182 ? 121.259 99.366 88.928 1.00 63.54 182 ASP B C 1
ATOM 2998 O O . ASP B 1 182 ? 121.249 100.545 88.566 1.00 63.54 182 ASP B O 1
ATOM 3003 N N . GLY B 1 183 ? 120.212 98.773 89.490 1.00 57.07 183 GLY B N 1
ATOM 3004 C CA . GLY B 1 183 ? 118.968 99.466 89.702 1.00 57.07 183 GLY B CA 1
ATOM 3005 C C . GLY B 1 183 ? 118.041 99.486 88.510 1.00 57.07 183 GLY B C 1
ATOM 3006 O O . GLY B 1 183 ? 116.868 99.840 88.668 1.00 57.07 183 GLY B O 1
ATOM 3007 N N . ILE B 1 184 ? 118.521 99.111 87.330 1.00 54.11 184 ILE B N 1
ATOM 3008 C CA . ILE B 1 184 ? 117.699 99.100 86.126 1.00 54.11 184 ILE B CA 1
ATOM 3009 C C . ILE B 1 184 ? 116.921 97.793 86.085 1.00 54.11 184 ILE B C 1
ATOM 3010 O O . ILE B 1 184 ? 117.531 96.718 86.036 1.00 54.11 184 ILE B O 1
ATOM 3015 N N . PRO B 1 185 ? 115.594 97.827 86.105 1.00 50.74 185 PRO B N 1
ATOM 3016 C CA . PRO B 1 185 ? 114.826 96.585 86.015 1.00 50.74 185 PRO B CA 1
ATOM 3017 C C . PRO B 1 185 ? 114.994 95.939 84.651 1.00 50.74 185 PRO B C 1
ATOM 3018 O O . PRO B 1 185 ? 115.406 96.569 83.678 1.00 50.74 185 PRO B O 1
ATOM 3022 N N . LEU B 1 186 ? 114.678 94.648 84.592 1.00 50.65 186 LEU B N 1
ATOM 3023 C CA . LEU B 1 186 ? 114.834 93.924 83.338 1.00 50.65 186 LEU B CA 1
ATOM 3024 C C . LEU B 1 186 ? 113.926 94.494 82.259 1.00 50.65 186 LEU B C 1
ATOM 3025 O O . LEU B 1 186 ? 114.314 94.568 81.087 1.00 50.65 186 LEU B O 1
ATOM 3030 N N . THR B 1 187 ? 112.714 94.900 82.627 1.00 47.14 187 THR B N 1
ATOM 3031 C CA . THR B 1 187 ? 111.816 95.486 81.640 1.00 47.14 187 THR B CA 1
ATOM 3032 C C . THR B 1 187 ? 112.361 96.812 81.121 1.00 47.14 187 THR B C 1
ATOM 3033 O O . THR B 1 187 ? 112.236 97.119 79.929 1.00 47.14 187 THR B O 1
ATOM 3037 N N . ALA B 1 188 ? 113.001 97.596 81.991 1.00 46.72 188 ALA B N 1
ATOM 3038 C CA . ALA B 1 188 ? 113.624 98.834 81.546 1.00 46.72 188 ALA B CA 1
ATOM 3039 C C . ALA B 1 188 ? 114.774 98.556 80.593 1.00 46.72 188 ALA B C 1
ATOM 3040 O O . ALA B 1 188 ? 114.990 99.310 79.643 1.00 46.72 188 ALA B O 1
ATOM 3042 N N . ALA B 1 189 ? 115.521 97.476 80.828 1.00 47.27 189 ALA B N 1
ATOM 3043 C CA . ALA B 1 189 ? 116.628 97.133 79.946 1.00 47.27 189 ALA B CA 1
ATOM 3044 C C . ALA B 1 189 ? 116.137 96.670 78.584 1.00 47.27 189 ALA B C 1
ATOM 3045 O O . ALA B 1 189 ? 116.720 97.030 77.554 1.00 47.27 189 ALA B O 1
ATOM 3047 N N . ILE B 1 190 ? 115.074 95.866 78.550 1.00 46.86 190 ILE B N 1
ATOM 3048 C CA . ILE B 1 190 ? 114.501 95.484 77.263 1.00 46.86 190 ILE B CA 1
ATOM 3049 C C . ILE B 1 190 ? 113.984 96.711 76.530 1.00 46.86 190 ILE B C 1
ATOM 3050 O O . ILE B 1 190 ? 114.133 96.836 75.308 1.00 46.86 190 ILE B O 1
ATOM 3055 N N . THR B 1 191 ? 113.369 97.636 77.263 1.00 45.37 191 THR B N 1
ATOM 3056 C CA . THR B 1 191 ? 112.913 98.876 76.655 1.00 45.37 191 THR B CA 1
ATOM 3057 C C . THR B 1 191 ? 114.082 99.698 76.136 1.00 45.37 191 THR B C 1
ATOM 3058 O O . THR B 1 191 ? 113.965 100.373 75.117 1.00 45.37 191 THR B O 1
ATOM 3062 N N . ALA B 1 192 ? 115.215 99.664 76.834 1.00 46.87 192 ALA B N 1
ATOM 3063 C CA . ALA B 1 192 ? 116.394 100.390 76.379 1.00 46.87 192 ALA B CA 1
ATOM 3064 C C . ALA B 1 192 ? 116.946 99.792 75.098 1.00 46.87 192 ALA B C 1
ATOM 3065 O O . ALA B 1 192 ? 117.400 100.520 74.212 1.00 46.87 192 ALA B O 1
ATOM 3067 N N . LEU B 1 193 ? 116.927 98.468 74.986 1.00 50.24 193 LEU B N 1
ATOM 3068 C CA . LEU B 1 193 ? 117.335 97.839 73.734 1.00 50.24 193 LEU B CA 1
ATOM 3069 C C . LEU B 1 193 ? 116.379 98.194 72.602 1.00 50.24 193 LEU B C 1
ATOM 3070 O O . LEU B 1 193 ? 116.812 98.467 71.477 1.00 50.24 193 LEU B O 1
ATOM 3075 N N . GLU B 1 194 ? 115.075 98.210 72.880 1.00 51.68 194 GLU B N 1
ATOM 3076 C CA . GLU B 1 194 ? 114.112 98.658 71.878 1.00 51.68 194 GLU B CA 1
ATOM 3077 C C . GLU B 1 194 ? 114.321 100.123 71.512 1.00 51.68 194 GLU B C 1
ATOM 3078 O O . GLU B 1 194 ? 114.119 100.512 70.358 1.00 51.68 194 GLU B O 1
ATOM 3084 N N . LYS B 1 195 ? 114.723 100.947 72.477 1.00 48.92 195 LYS B N 1
ATOM 3085 C CA . LYS B 1 195 ? 115.054 102.336 72.194 1.00 48.92 195 LYS B CA 1
ATOM 3086 C C . LYS B 1 195 ? 116.267 102.441 71.288 1.00 48.92 195 LYS B C 1
ATOM 3087 O O . LYS B 1 195 ? 116.306 103.289 70.398 1.00 48.92 195 LYS B O 1
ATOM 3093 N N . ILE B 1 196 ? 117.284 101.617 71.529 1.00 52.97 196 ILE B N 1
ATOM 3094 C CA . ILE B 1 196 ? 118.469 101.630 70.678 1.00 52.97 196 ILE B CA 1
ATOM 3095 C C . ILE B 1 196 ? 118.103 101.201 69.267 1.00 52.97 196 ILE B C 1
ATOM 3096 O O . ILE B 1 196 ? 118.599 101.757 68.281 1.00 52.97 196 ILE B O 1
ATOM 3101 N N . ASN B 1 197 ? 117.217 100.214 69.145 1.00 56.10 197 ASN B N 1
ATOM 3102 C CA . ASN B 1 197 ? 116.743 99.809 67.826 1.00 56.10 197 ASN B CA 1
ATOM 3103 C C . ASN B 1 197 ? 116.000 100.944 67.132 1.00 56.10 197 ASN B C 1
ATOM 3104 O O . ASN B 1 197 ? 116.201 101.193 65.937 1.00 56.10 197 ASN B O 1
ATOM 3109 N N . ALA B 1 198 ? 115.137 101.644 67.867 1.00 58.76 198 ALA B N 1
ATOM 3110 C CA . ALA B 1 198 ? 114.410 102.772 67.296 1.00 58.76 198 ALA B CA 1
ATOM 3111 C C . ALA B 1 198 ? 115.353 103.888 66.882 1.00 58.76 198 ALA B C 1
ATOM 3112 O O . ALA B 1 198 ? 115.155 104.525 65.845 1.00 58.76 198 ALA B O 1
ATOM 3114 N N . ASP B 1 199 ? 116.368 104.159 67.698 1.00 62.11 199 ASP B N 1
ATOM 3115 C CA . ASP B 1 199 ? 117.352 105.180 67.367 1.00 62.11 199 ASP B CA 1
ATOM 3116 C C . ASP B 1 199 ? 118.117 104.808 66.108 1.00 62.11 199 ASP B C 1
ATOM 3117 O O . ASP B 1 199 ? 118.381 105.661 65.256 1.00 62.11 199 ASP B O 1
ATOM 3122 N N . ALA B 1 200 ? 118.477 103.532 65.974 1.00 62.88 200 ALA B N 1
ATOM 3123 C CA . ALA B 1 200 ? 119.149 103.077 64.765 1.00 62.88 200 ALA B CA 1
ATOM 3124 C C . ALA B 1 200 ? 118.262 103.250 63.543 1.00 62.88 200 ALA B C 1
ATOM 3125 O O . ALA B 1 200 ? 118.730 103.683 62.487 1.00 62.88 200 ALA B O 1
ATOM 3127 N N . LYS B 1 201 ? 116.978 102.913 63.661 1.00 63.07 201 LYS B N 1
ATOM 3128 C CA . LYS B 1 201 ? 116.081 103.069 62.520 1.00 63.07 201 LYS B CA 1
ATOM 3129 C C . LYS B 1 201 ? 115.864 104.536 62.173 1.00 63.07 201 LYS B C 1
ATOM 3130 O O . LYS B 1 201 ? 115.781 104.894 60.995 1.00 63.07 201 LYS B O 1
ATOM 3136 N N . ASN B 1 202 ? 115.762 105.400 63.182 1.00 63.84 202 ASN B N 1
ATOM 3137 C CA . ASN B 1 202 ? 115.635 106.828 62.919 1.00 63.84 202 ASN B CA 1
ATOM 3138 C C . ASN B 1 202 ? 116.872 107.369 62.222 1.00 63.84 202 ASN B C 1
ATOM 3139 O O . ASN B 1 202 ? 116.765 108.149 61.270 1.00 63.84 202 ASN B O 1
ATOM 3144 N N . ALA B 1 203 ? 118.057 106.968 62.686 1.00 68.85 203 ALA B N 1
ATOM 3145 C CA . ALA B 1 203 ? 119.290 107.406 62.045 1.00 68.85 203 ALA B CA 1
ATOM 3146 C C . ALA B 1 203 ? 119.373 106.904 60.614 1.00 68.85 203 ALA B C 1
ATOM 3147 O O . ALA B 1 203 ? 119.808 107.634 59.718 1.00 68.85 203 ALA B O 1
ATOM 3149 N N . GLU B 1 204 ? 118.966 105.656 60.381 1.00 72.36 204 GLU B N 1
ATOM 3150 C CA . GLU B 1 204 ? 118.964 105.127 59.024 1.00 72.36 204 GLU B CA 1
ATOM 3151 C C . GLU B 1 204 ? 118.009 105.906 58.132 1.00 72.36 204 GLU B C 1
ATOM 3152 O O . GLU B 1 204 ? 118.334 106.211 56.981 1.00 72.36 204 GLU B O 1
ATOM 3158 N N . SER B 1 205 ? 116.825 106.239 58.644 1.00 73.04 205 SER B N 1
ATOM 3159 C CA . SER B 1 205 ? 115.883 107.026 57.857 1.00 73.04 205 SER B CA 1
ATOM 3160 C C . SER B 1 205 ? 116.453 108.398 57.535 1.00 73.04 205 SER B C 1
ATOM 3161 O O . SER B 1 205 ? 116.330 108.879 56.405 1.00 73.04 205 SER B O 1
ATOM 3164 N N . ALA B 1 206 ? 117.090 109.036 58.514 1.00 77.01 206 ALA B N 1
ATOM 3165 C CA . ALA B 1 206 ? 117.670 110.355 58.287 1.00 77.01 206 ALA B CA 1
ATOM 3166 C C . ALA B 1 206 ? 118.761 110.302 57.227 1.00 77.01 206 ALA B C 1
ATOM 3167 O O . ALA B 1 206 ? 118.793 111.131 56.309 1.00 77.01 206 ALA B O 1
ATOM 3169 N N . VAL B 1 207 ? 119.662 109.322 57.326 1.00 80.60 207 VAL B N 1
ATOM 3170 C CA . VAL B 1 207 ? 120.769 109.266 56.378 1.00 80.60 207 VAL B CA 1
ATOM 3171 C C . VAL B 1 207 ? 120.267 108.897 54.990 1.00 80.60 207 VAL B C 1
ATOM 3172 O O . VAL B 1 207 ? 120.757 109.422 53.987 1.00 80.60 207 VAL B O 1
ATOM 3176 N N . VAL B 1 208 ? 119.282 107.999 54.901 1.00 83.96 208 VAL B N 1
ATOM 3177 C CA . VAL B 1 208 ? 118.742 107.636 53.596 1.00 83.96 208 VAL B CA 1
ATOM 3178 C C . VAL B 1 208 ? 118.041 108.827 52.963 1.00 83.96 208 VAL B C 1
ATOM 3179 O O . VAL B 1 208 ? 118.183 109.085 51.762 1.00 83.96 208 VAL B O 1
ATOM 3183 N N . LYS B 1 209 ? 117.276 109.574 53.759 1.00 86.03 209 LYS B N 1
ATOM 3184 C CA . LYS B 1 209 ? 116.608 110.760 53.243 1.00 86.03 209 LYS B CA 1
ATOM 3185 C C . LYS B 1 209 ? 117.621 111.772 52.730 1.00 86.03 209 LYS B C 1
ATOM 3186 O O . LYS B 1 209 ? 117.457 112.330 51.642 1.00 86.03 209 LYS B O 1
ATOM 3192 N N . HIS B 1 210 ? 118.691 112.004 53.492 1.00 91.62 210 HIS B N 1
ATOM 3193 C CA . HIS B 1 210 ? 119.711 112.951 53.050 1.00 91.62 210 HIS B CA 1
ATOM 3194 C C . HIS B 1 210 ? 120.397 112.477 51.774 1.00 91.62 210 HIS B C 1
ATOM 3195 O O . HIS B 1 210 ? 120.610 113.264 50.841 1.00 91.62 210 HIS B O 1
ATOM 3202 N N . ILE B 1 211 ? 120.747 111.192 51.714 1.00 92.16 211 ILE B N 1
ATOM 3203 C CA . ILE B 1 211 ? 121.451 110.659 50.553 1.00 92.16 211 ILE B CA 1
ATOM 3204 C C . ILE B 1 211 ? 120.587 110.786 49.309 1.00 92.16 211 ILE B C 1
ATOM 3205 O O . ILE B 1 211 ? 121.052 111.217 48.248 1.00 92.16 211 ILE B O 1
ATOM 3210 N N . PHE B 1 212 ? 119.309 110.429 49.424 1.00 96.82 212 PHE B N 1
ATOM 3211 C CA . PHE B 1 212 ? 118.408 110.576 48.290 1.00 96.82 212 PHE B CA 1
ATOM 3212 C C . PHE B 1 212 ? 118.150 112.041 47.968 1.00 96.82 212 PHE B C 1
ATOM 3213 O O . PHE B 1 212 ? 117.834 112.375 46.821 1.00 96.82 212 PHE B O 1
ATOM 3221 N N . GLY B 1 213 ? 118.277 112.927 48.959 1.00 98.77 213 GLY B N 1
ATOM 3222 C CA . GLY B 1 213 ? 118.110 114.346 48.715 1.00 98.77 213 GLY B CA 1
ATOM 3223 C C . GLY B 1 213 ? 119.309 115.018 48.092 1.00 98.77 213 GLY B C 1
ATOM 3224 O O . GLY B 1 213 ? 119.188 116.149 47.613 1.00 98.77 213 GLY B O 1
ATOM 3225 N N . LYS B 1 214 ? 120.465 114.352 48.087 1.00 101.85 214 LYS B N 1
ATOM 3226 C CA . LYS B 1 214 ? 121.600 114.879 47.334 1.00 101.85 214 LYS B CA 1
ATOM 3227 C C . LYS B 1 214 ? 121.330 114.940 45.838 1.00 101.85 214 LYS B C 1
ATOM 3228 O O . LYS B 1 214 ? 122.067 115.621 45.117 1.00 101.85 214 LYS B O 1
ATOM 3234 N N . MET B 1 215 ? 120.305 114.252 45.353 1.00 109.39 215 MET B N 1
ATOM 3235 C CA . MET B 1 215 ? 119.910 114.378 43.957 1.00 109.39 215 MET B CA 1
ATOM 3236 C C . MET B 1 215 ? 118.417 114.123 43.787 1.00 109.39 215 MET B C 1
ATOM 3237 O O . MET B 1 215 ? 117.591 114.943 44.188 1.00 109.39 215 MET B O 1
ATOM 3242 N N . PHE C 2 9 ? 102.235 128.405 128.546 1.00 72.35 9 PHE C N 1
ATOM 3243 C CA . PHE C 2 9 ? 101.989 127.128 127.888 1.00 72.35 9 PHE C CA 1
ATOM 3244 C C . PHE C 2 9 ? 102.894 126.040 128.450 1.00 72.35 9 PHE C C 1
ATOM 3245 O O . PHE C 2 9 ? 102.785 125.689 129.623 1.00 72.35 9 PHE C O 1
ATOM 3253 N N . GLY C 2 10 ? 103.783 125.503 127.622 1.00 69.23 10 GLY C N 1
ATOM 3254 C CA . GLY C 2 10 ? 104.688 124.473 128.097 1.00 69.23 10 GLY C CA 1
ATOM 3255 C C . GLY C 2 10 ? 105.412 123.804 126.947 1.00 69.23 10 GLY C C 1
ATOM 3256 O O . GLY C 2 10 ? 105.458 124.330 125.836 1.00 69.23 10 GLY C O 1
ATOM 3257 N N . ILE C 2 11 ? 105.989 122.641 127.244 1.00 62.51 11 ILE C N 1
ATOM 3258 C CA . ILE C 2 11 ? 106.675 121.854 126.227 1.00 62.51 11 ILE C CA 1
ATOM 3259 C C . ILE C 2 11 ? 105.737 120.864 125.548 1.00 62.51 11 ILE C C 1
ATOM 3260 O O . ILE C 2 11 ? 106.000 120.455 124.409 1.00 62.51 11 ILE C O 1
ATOM 3265 N N . ASN C 2 12 ? 104.648 120.475 126.210 1.00 61.18 12 ASN C N 1
ATOM 3266 C CA . ASN C 2 12 ? 103.657 119.607 125.590 1.00 61.18 12 ASN C CA 1
ATOM 3267 C C . ASN C 2 12 ? 102.920 120.339 124.479 1.00 61.18 12 ASN C C 1
ATOM 3268 O O . ASN C 2 12 ? 102.518 119.727 123.481 1.00 61.18 12 ASN C O 1
ATOM 3273 N N . THR C 2 13 ? 102.744 121.651 124.638 1.00 59.83 13 THR C N 1
ATOM 3274 C CA . THR C 2 13 ? 102.146 122.464 123.589 1.00 59.83 13 THR C CA 1
ATOM 3275 C C . THR C 2 13 ? 102.977 122.419 122.321 1.00 59.83 13 THR C C 1
ATOM 3276 O O . THR C 2 13 ? 102.434 122.318 121.216 1.00 59.83 13 THR C O 1
ATOM 3280 N N . LEU C 2 14 ? 104.298 122.500 122.458 1.00 58.40 14 LEU C N 1
ATOM 3281 C CA . LEU C 2 14 ? 105.161 122.415 121.290 1.00 58.40 14 LEU C CA 1
ATOM 3282 C C . LEU C 2 14 ? 105.002 121.075 120.593 1.00 58.40 14 LEU C C 1
ATOM 3283 O O . LEU C 2 14 ? 104.913 121.017 119.363 1.00 58.40 14 LEU C O 1
ATOM 3288 N N . ILE C 2 15 ? 104.933 119.990 121.363 1.00 54.86 15 ILE C N 1
ATOM 3289 C CA . ILE C 2 15 ? 104.785 118.662 120.774 1.00 54.86 15 ILE C CA 1
ATOM 3290 C C . ILE C 2 15 ? 103.473 118.554 120.014 1.00 54.86 15 ILE C C 1
ATOM 3291 O O . ILE C 2 15 ? 103.432 118.056 118.884 1.00 54.86 15 ILE C O 1
ATOM 3296 N N . ASN C 2 16 ? 102.380 119.035 120.608 1.00 53.07 16 ASN C N 1
ATOM 3297 C CA . ASN C 2 16 ? 101.079 118.866 119.968 1.00 53.07 16 ASN C CA 1
ATOM 3298 C C . ASN C 2 16 ? 100.913 119.779 118.760 1.00 53.07 16 ASN C C 1
ATOM 3299 O O . ASN C 2 16 ? 100.324 119.377 117.753 1.00 53.07 16 ASN C O 1
ATOM 3304 N N . TRP C 2 17 ? 101.428 121.004 118.816 1.00 51.63 17 TRP C N 1
ATOM 3305 C CA . TRP C 2 17 ? 101.324 121.849 117.633 1.00 51.63 17 TRP C CA 1
ATOM 3306 C C . TRP C 2 17 ? 102.285 121.395 116.545 1.00 51.63 17 TRP C C 1
ATOM 3307 O O . TRP C 2 17 ? 102.004 121.575 115.355 1.00 51.63 17 TRP C O 1
ATOM 3318 N N . GLY C 2 18 ? 103.401 120.771 116.917 1.00 47.01 18 GLY C N 1
ATOM 3319 C CA . GLY C 2 18 ? 104.200 120.085 115.924 1.00 47.01 18 GLY C CA 1
ATOM 3320 C C . GLY C 2 18 ? 103.446 118.939 115.283 1.00 47.01 18 GLY C C 1
ATOM 3321 O O . GLY C 2 18 ? 103.547 118.716 114.077 1.00 47.01 18 GLY C O 1
ATOM 3322 N N . ALA C 2 19 ? 102.679 118.200 116.082 1.00 44.78 19 ALA C N 1
ATOM 3323 C CA . ALA C 2 19 ? 101.816 117.166 115.524 1.00 44.78 19 ALA C CA 1
ATOM 3324 C C . ALA C 2 19 ? 100.824 117.756 114.539 1.00 44.78 19 ALA C C 1
ATOM 3325 O O . ALA C 2 19 ? 100.565 117.173 113.488 1.00 44.78 19 ALA C O 1
ATOM 3327 N N . THR C 2 20 ? 100.251 118.909 114.872 1.00 43.02 20 THR C N 1
ATOM 3328 C CA . THR C 2 20 ? 99.316 119.569 113.966 1.00 43.02 20 THR C CA 1
ATOM 3329 C C . THR C 2 20 ? 99.990 119.945 112.650 1.00 43.02 20 THR C C 1
ATOM 3330 O O . THR C 2 20 ? 99.438 119.716 111.566 1.00 43.02 20 THR C O 1
ATOM 3334 N N . VAL C 2 21 ? 101.191 120.519 112.724 1.00 40.61 21 VAL C N 1
ATOM 3335 C CA . VAL C 2 21 ? 101.895 120.933 111.512 1.00 40.61 21 VAL C CA 1
ATOM 3336 C C . VAL C 2 21 ? 102.255 119.724 110.657 1.00 40.61 21 VAL C C 1
ATOM 3337 O O . VAL C 2 21 ? 102.114 119.746 109.427 1.00 40.61 21 VAL C O 1
ATOM 3341 N N . VAL C 2 22 ? 102.720 118.649 111.293 1.00 40.19 22 VAL C N 1
ATOM 3342 C CA . VAL C 2 22 ? 103.079 117.444 110.554 1.00 40.19 22 VAL C CA 1
ATOM 3343 C C . VAL C 2 22 ? 101.844 116.802 109.934 1.00 40.19 22 VAL C C 1
ATOM 3344 O O . VAL C 2 22 ? 101.891 116.315 108.802 1.00 40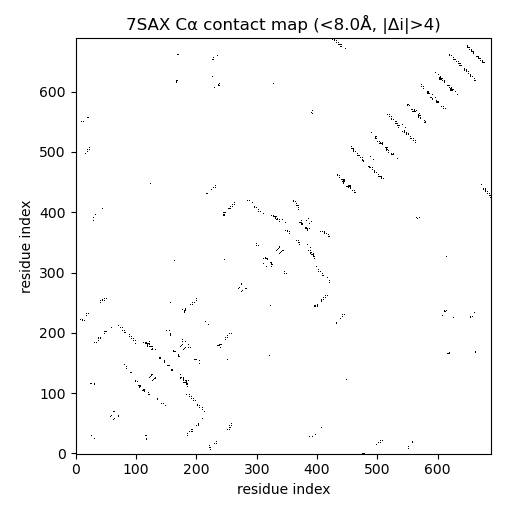.19 22 VAL C O 1
ATOM 3348 N N . ILE C 2 23 ? 100.722 116.794 110.656 1.00 39.19 23 ILE C N 1
ATOM 3349 C CA . ILE C 2 23 ? 99.479 116.248 110.117 1.00 39.19 23 ILE C CA 1
ATOM 3350 C C . ILE C 2 23 ? 99.047 117.025 108.884 1.00 39.19 23 ILE C C 1
ATOM 3351 O O . ILE C 2 23 ? 98.636 116.442 107.877 1.00 39.19 23 ILE C O 1
ATOM 3356 N N . ILE C 2 24 ? 99.119 118.353 108.946 1.00 39.50 24 ILE C N 1
ATOM 3357 C CA . ILE C 2 24 ? 98.703 119.158 107.801 1.00 39.50 24 ILE C CA 1
ATOM 3358 C C . ILE C 2 24 ? 99.629 118.929 106.614 1.00 39.50 24 ILE C C 1
ATOM 3359 O O . ILE C 2 24 ? 99.177 118.832 105.466 1.00 39.50 24 ILE C O 1
ATOM 3364 N N . GLY C 2 25 ? 100.936 118.839 106.860 1.00 40.01 25 GLY C N 1
ATOM 3365 C CA . GLY C 2 25 ? 101.852 118.534 105.773 1.00 40.01 25 GLY C CA 1
ATOM 3366 C C . GLY C 2 25 ? 101.575 117.187 105.138 1.00 40.01 25 GLY C C 1
ATOM 3367 O O . GLY C 2 25 ? 101.559 117.059 103.914 1.00 40.01 25 GLY C O 1
ATOM 3368 N N . LEU C 2 26 ? 101.335 116.166 105.964 1.00 40.08 26 LEU C N 1
ATOM 3369 C CA . LEU C 2 26 ? 101.020 114.838 105.445 1.00 40.08 26 LEU C CA 1
ATOM 3370 C C . LEU C 2 26 ? 99.722 114.845 104.653 1.00 40.08 26 LEU C C 1
ATOM 3371 O O . LEU C 2 26 ? 99.603 114.150 103.643 1.00 40.08 26 LEU C O 1
ATOM 3376 N N . MET C 2 27 ? 98.725 115.596 105.115 1.00 41.61 27 MET C N 1
ATOM 3377 C CA . MET C 2 27 ? 97.466 115.680 104.387 1.00 41.61 27 MET C CA 1
ATOM 3378 C C . MET C 2 27 ? 97.658 116.330 103.030 1.00 41.61 27 MET C C 1
ATOM 3379 O O . MET C 2 27 ? 97.096 115.873 102.032 1.00 41.61 27 MET C O 1
ATOM 3384 N N . PHE C 2 28 ? 98.440 117.404 102.970 1.00 41.20 28 PHE C N 1
ATOM 3385 C CA . PHE C 2 28 ? 98.694 118.030 101.678 1.00 41.20 28 PHE C CA 1
ATOM 3386 C C . PHE C 2 28 ? 99.521 117.133 100.774 1.00 41.20 28 PHE C C 1
ATOM 3387 O O . PHE C 2 28 ? 99.402 117.213 99.550 1.00 41.20 28 PHE C O 1
ATOM 3395 N N . LYS C 2 29 ? 100.375 116.291 101.349 1.00 40.12 29 LYS C N 1
ATOM 3396 C CA . LYS C 2 29 ? 101.170 115.382 100.534 1.00 40.12 29 LYS C CA 1
ATOM 3397 C C . LYS C 2 29 ? 100.337 114.231 99.984 1.00 40.12 29 LYS C C 1
ATOM 3398 O O . LYS C 2 29 ? 100.469 113.877 98.810 1.00 40.12 29 LYS C O 1
ATOM 3404 N N . ILE C 2 30 ? 99.477 113.639 100.815 1.00 38.28 30 ILE C N 1
ATOM 3405 C CA . ILE C 2 30 ? 98.731 112.451 100.415 1.00 38.28 30 ILE C CA 1
ATOM 3406 C C . ILE C 2 30 ? 97.668 112.796 99.386 1.00 38.28 30 ILE C C 1
ATOM 3407 O O . ILE C 2 30 ? 97.469 112.062 98.414 1.00 38.28 30 ILE C O 1
ATOM 3412 N N . LEU C 2 31 ? 96.959 113.899 99.582 1.00 39.14 31 LEU C N 1
ATOM 3413 C CA . LEU C 2 31 ? 95.900 114.300 98.669 1.00 39.14 31 LEU C CA 1
ATOM 3414 C C . LEU C 2 31 ? 96.417 115.085 97.479 1.00 39.14 31 LEU C C 1
ATOM 3415 O O . LEU C 2 31 ? 95.611 115.547 96.670 1.00 39.14 31 LEU C O 1
ATOM 3420 N N . HIS C 2 32 ? 97.730 115.254 97.361 1.00 40.68 32 HIS C N 1
ATOM 3421 C CA . HIS C 2 32 ? 98.343 115.987 96.259 1.00 40.68 32 HIS C CA 1
ATOM 3422 C C . HIS C 2 32 ? 97.779 117.398 96.147 1.00 40.68 32 HIS C C 1
ATOM 3423 O O . HIS C 2 32 ? 97.420 117.860 95.069 1.00 40.68 32 HIS C O 1
ATOM 3430 N N . LEU C 2 33 ? 97.693 118.085 97.275 1.00 40.28 33 LEU C N 1
ATOM 3431 C CA . LEU C 2 33 ? 97.226 119.456 97.223 1.00 40.28 33 LEU C CA 1
ATOM 3432 C C . LEU C 2 33 ? 98.356 120.369 96.759 1.00 40.28 33 LEU C C 1
ATOM 3433 O O . LEU C 2 33 ? 99.501 119.947 96.607 1.00 40.28 33 LEU C O 1
ATOM 3438 N N . LYS C 2 34 ? 98.020 121.639 96.525 1.00 45.43 34 LYS C N 1
ATOM 3439 C CA . LYS C 2 34 ? 98.928 122.530 95.807 1.00 45.43 34 LYS C CA 1
ATOM 3440 C C . LYS C 2 34 ? 100.255 122.718 96.526 1.00 45.43 34 LYS C C 1
ATOM 3441 O O . LYS C 2 34 ? 101.316 122.700 95.894 1.00 45.43 34 LYS C O 1
ATOM 3447 N N . GLY C 2 35 ? 100.227 122.916 97.832 1.00 48.26 35 GLY C N 1
ATOM 3448 C CA . GLY C 2 35 ? 101.465 123.139 98.545 1.00 48.26 35 GLY C CA 1
ATOM 3449 C C . GLY C 2 35 ? 102.116 121.904 99.122 1.00 48.26 35 GLY C C 1
ATOM 3450 O O . GLY C 2 35 ? 103.077 122.029 99.886 1.00 48.26 35 GLY C O 1
ATOM 3451 N N . GLY C 2 36 ? 101.633 120.714 98.782 1.00 45.76 36 GLY C N 1
ATOM 3452 C CA . GLY C 2 36 ? 102.107 119.506 99.423 1.00 45.76 36 GLY C CA 1
ATOM 3453 C C . GLY C 2 36 ? 103.538 119.142 99.115 1.00 45.76 36 GLY C C 1
ATOM 3454 O O . GLY C 2 36 ? 104.079 118.244 99.766 1.00 45.76 36 GLY C O 1
ATOM 3455 N N . GLU C 2 37 ? 104.164 119.809 98.152 1.00 49.51 37 GLU C N 1
ATOM 3456 C CA . GLU C 2 37 ? 105.530 119.470 97.781 1.00 49.51 37 GLU C CA 1
ATOM 3457 C C . GLU C 2 37 ? 106.548 119.939 98.810 1.00 49.51 37 GLU C C 1
ATOM 3458 O O . GLU C 2 37 ? 107.547 119.252 99.034 1.00 49.51 37 GLU C O 1
ATOM 3464 N N . TRP C 2 38 ? 106.325 121.098 99.433 1.00 48.54 38 TRP C N 1
ATOM 3465 C CA . TRP C 2 38 ? 107.245 121.638 100.423 1.00 48.54 38 TRP C CA 1
ATOM 3466 C C . TRP C 2 38 ? 106.682 121.674 101.832 1.00 48.54 38 TRP C C 1
ATOM 3467 O O . TRP C 2 38 ? 107.455 121.825 102.783 1.00 48.54 38 TRP C O 1
ATOM 3478 N N . MET C 2 39 ? 105.367 121.563 102.000 1.00 48.60 39 MET C N 1
ATOM 3479 C CA . MET C 2 39 ? 104.843 121.445 103.351 1.00 48.60 39 MET C CA 1
ATOM 3480 C C . MET C 2 39 ? 105.287 120.152 104.006 1.00 48.60 39 MET C C 1
ATOM 3481 O O . MET C 2 39 ? 105.383 120.094 105.234 1.00 48.60 39 MET C O 1
ATOM 3486 N N . ILE C 2 40 ? 105.591 119.124 103.217 1.00 47.18 40 ILE C N 1
ATOM 3487 C CA . ILE C 2 40 ? 106.187 117.933 103.802 1.00 47.18 40 ILE C CA 1
ATOM 3488 C C . ILE C 2 40 ? 107.581 118.244 104.327 1.00 47.18 40 ILE C C 1
ATOM 3489 O O . ILE C 2 40 ? 107.989 117.712 105.361 1.00 47.18 40 ILE C O 1
ATOM 3494 N N . GLY C 2 41 ? 108.324 119.123 103.652 1.00 47.90 41 GLY C N 1
ATOM 3495 C CA . GLY C 2 41 ? 109.610 119.546 104.181 1.00 47.90 41 GLY C CA 1
ATOM 3496 C C . GLY C 2 41 ? 109.477 120.370 105.446 1.00 47.90 41 GLY C C 1
ATOM 3497 O O . GLY C 2 41 ? 110.293 120.258 106.360 1.00 47.90 41 GLY C O 1
ATOM 3498 N N . VAL C 2 42 ? 108.455 121.220 105.510 1.00 47.08 42 VAL C N 1
ATOM 3499 C CA . VAL C 2 42 ? 108.207 121.981 106.735 1.00 47.08 42 VAL C CA 1
ATOM 3500 C C . VAL C 2 42 ? 107.864 121.042 107.886 1.00 47.08 42 VAL C C 1
ATOM 3501 O O . VAL C 2 42 ? 108.357 121.202 109.010 1.00 47.08 42 VAL C O 1
ATOM 3505 N N . GLY C 2 43 ? 107.014 120.051 107.627 1.00 46.49 43 GLY C N 1
ATOM 3506 C CA . GLY C 2 43 ? 106.720 119.054 108.639 1.00 46.49 43 GLY C CA 1
ATOM 3507 C C . GLY C 2 43 ? 107.932 118.241 109.042 1.00 46.49 43 GLY C C 1
ATOM 3508 O O . GLY C 2 43 ? 108.066 117.862 110.202 1.00 46.49 43 GLY C O 1
ATOM 3509 N N . LEU C 2 44 ? 108.828 117.962 108.095 1.00 45.91 44 LEU C N 1
ATOM 3510 C CA . LEU C 2 44 ? 110.073 117.279 108.429 1.00 45.91 44 LEU C CA 1
ATOM 3511 C C . LEU C 2 44 ? 110.964 118.144 109.309 1.00 45.91 44 LEU C C 1
ATOM 3512 O O . LEU C 2 44 ? 111.616 117.637 110.224 1.00 45.91 44 LEU C O 1
ATOM 3517 N N . ALA C 2 45 ? 111.019 119.448 109.041 1.00 45.39 45 ALA C N 1
ATOM 3518 C CA . ALA C 2 45 ? 111.757 120.349 109.921 1.00 45.39 45 ALA C CA 1
ATOM 3519 C C . ALA C 2 45 ? 111.180 120.327 111.324 1.00 45.39 45 ALA C C 1
ATOM 3520 O O . ALA C 2 45 ? 111.920 120.261 112.313 1.00 45.39 45 ALA C O 1
ATOM 3522 N N . VAL C 2 46 ? 109.854 120.368 111.427 1.00 47.07 46 VAL C N 1
ATOM 3523 C CA . VAL C 2 46 ? 109.212 120.303 112.735 1.00 47.07 46 VAL C CA 1
ATOM 3524 C C . VAL C 2 46 ? 109.528 118.982 113.420 1.00 47.07 46 VAL C C 1
ATOM 3525 O O . VAL C 2 46 ? 109.773 118.936 114.629 1.00 47.07 46 VAL C O 1
ATOM 3529 N N . GLU C 2 47 ? 109.537 117.888 112.664 1.00 49.45 47 GLU C N 1
ATOM 3530 C CA . GLU C 2 47 ? 109.773 116.593 113.284 1.00 49.45 47 GLU C CA 1
ATOM 3531 C C . GLU C 2 47 ? 111.218 116.448 113.735 1.00 49.45 47 GLU C C 1
ATOM 3532 O O . GLU C 2 47 ? 111.489 115.806 114.754 1.00 49.45 47 GLU C O 1
ATOM 3538 N N . ALA C 2 48 ? 112.156 117.041 112.997 1.00 47.45 48 ALA C N 1
ATOM 3539 C CA . ALA C 2 48 ? 113.534 117.112 113.468 1.00 47.45 48 ALA C CA 1
ATOM 3540 C C . ALA C 2 48 ? 113.623 117.911 114.757 1.00 47.45 48 ALA C C 1
ATOM 3541 O O . ALA C 2 48 ? 114.356 117.541 115.681 1.00 47.45 48 ALA C O 1
ATOM 3543 N N . LEU C 2 49 ? 112.878 119.012 114.838 1.00 49.71 49 LEU C N 1
ATOM 3544 C CA . LEU C 2 49 ? 112.880 119.799 116.063 1.00 49.71 49 LEU C CA 1
ATOM 3545 C C . LEU C 2 49 ? 112.340 118.998 117.242 1.00 49.71 49 LEU C C 1
ATOM 3546 O O . LEU C 2 49 ? 112.869 119.092 118.352 1.00 49.71 49 LEU C O 1
ATOM 3551 N N . LEU C 2 50 ? 111.280 118.217 117.033 1.00 51.53 50 LEU C N 1
ATOM 3552 C CA . LEU C 2 50 ? 110.785 117.387 118.133 1.00 51.53 50 LEU C CA 1
ATOM 3553 C C . LEU C 2 50 ? 111.714 116.231 118.469 1.00 51.53 50 LEU C C 1
ATOM 3554 O O . LEU C 2 50 ? 111.774 115.829 119.629 1.00 51.53 50 LEU C O 1
ATOM 3559 N N . PHE C 2 51 ? 112.436 115.673 117.500 1.00 49.70 51 PHE C N 1
ATOM 3560 C CA . PHE C 2 51 ? 113.460 114.696 117.858 1.00 49.70 51 PHE C CA 1
ATOM 3561 C C . PHE C 2 51 ? 114.530 115.325 118.736 1.00 49.70 51 PHE C C 1
ATOM 3562 O O . PHE C 2 51 ? 114.957 114.731 119.728 1.00 49.70 51 PHE C O 1
ATOM 3570 N N . PHE C 2 52 ? 114.956 116.539 118.397 1.00 54.74 52 PHE C N 1
ATOM 3571 C CA . PHE C 2 52 ? 115.930 117.264 119.210 1.00 54.74 52 PHE C CA 1
ATOM 3572 C C . PHE C 2 52 ? 115.395 117.526 120.619 1.00 54.74 52 PHE C C 1
ATOM 3573 O O . PHE C 2 52 ? 116.065 117.249 121.628 1.00 54.74 52 PHE C O 1
ATOM 3581 N N . ILE C 2 53 ? 114.173 118.049 120.705 1.00 57.83 53 ILE C N 1
ATOM 3582 C CA . ILE C 2 53 ? 113.579 118.382 121.993 1.00 57.83 53 ILE C CA 1
ATOM 3583 C C . ILE C 2 53 ? 113.384 117.132 122.837 1.00 57.83 53 ILE C C 1
ATOM 3584 O O . ILE C 2 53 ? 113.627 117.144 124.047 1.00 57.83 53 ILE C O 1
ATOM 3589 N N . MET C 2 54 ? 112.924 116.040 122.226 1.00 65.02 54 MET C N 1
ATOM 3590 C CA . MET C 2 54 ? 112.772 114.789 122.950 1.00 65.02 54 MET C CA 1
ATOM 3591 C C . MET C 2 54 ? 114.110 114.207 123.358 1.00 65.02 54 MET C C 1
ATOM 3592 O O . MET C 2 54 ? 114.186 113.543 124.391 1.00 65.02 54 MET C O 1
ATOM 3597 N N . GLY C 2 55 ? 115.164 114.448 122.582 1.00 62.79 55 GLY C N 1
ATOM 3598 C CA . GLY C 2 55 ? 116.488 114.050 123.019 1.00 62.79 55 GLY C CA 1
ATOM 3599 C C . GLY C 2 55 ? 116.896 114.750 124.295 1.00 62.79 55 GLY C C 1
ATOM 3600 O O . GLY C 2 55 ? 117.500 114.143 125.180 1.00 62.79 55 GLY C O 1
ATOM 3601 N N . PHE C 2 56 ? 116.574 116.038 124.410 1.00 65.95 56 PHE C N 1
ATOM 3602 C CA . PHE C 2 56 ? 116.796 116.714 125.690 1.00 65.95 56 PHE C CA 1
ATOM 3603 C C . PHE C 2 56 ? 115.893 116.164 126.790 1.00 65.95 56 PHE C C 1
ATOM 3604 O O . PHE C 2 56 ? 116.367 115.814 127.875 1.00 65.95 56 PHE C O 1
ATOM 3612 N N . MET C 2 57 ? 114.588 116.082 126.530 1.00 72.39 57 MET C N 1
ATOM 3613 C CA . MET C 2 57 ? 113.631 115.697 127.565 1.00 72.39 57 MET C CA 1
ATOM 3614 C C . MET C 2 57 ? 113.825 114.270 128.051 1.00 72.39 57 MET C C 1
ATOM 3615 O O . MET C 2 57 ? 113.396 113.944 129.161 1.00 72.39 57 MET C O 1
ATOM 3620 N N . GLN C 2 58 ? 114.443 113.410 127.250 1.00 76.13 58 GLN C N 1
ATOM 3621 C CA . GLN C 2 58 ? 114.701 112.042 127.662 1.00 76.13 58 GLN C CA 1
ATOM 3622 C C . GLN C 2 58 ? 115.880 111.940 128.619 1.00 76.13 58 GLN C C 1
ATOM 3623 O O . GLN C 2 58 ? 116.029 110.917 129.295 1.00 76.13 58 GLN C O 1
ATOM 3629 N N . ALA C 2 59 ? 116.698 112.984 128.713 1.00 83.48 59 ALA C N 1
ATOM 3630 C CA . ALA C 2 59 ? 117.857 112.993 129.590 1.00 83.48 59 ALA C CA 1
ATOM 3631 C C . ALA C 2 59 ? 117.518 113.326 131.034 1.00 83.48 59 ALA C C 1
ATOM 3632 O O . ALA C 2 59 ? 118.410 113.267 131.885 1.00 83.48 59 ALA C O 1
ATOM 3634 N N . GLU C 2 60 ? 116.272 113.689 131.330 1.00 91.61 60 GLU C N 1
ATOM 3635 C CA . GLU C 2 60 ? 115.894 114.001 132.701 1.00 91.61 60 GLU C CA 1
ATOM 3636 C C . GLU C 2 60 ? 116.064 112.782 133.594 1.00 91.61 60 GLU C C 1
ATOM 3637 O O . GLU C 2 60 ? 115.638 111.678 133.246 1.00 91.61 60 GLU C O 1
ATOM 3643 N N . GLN C 2 61 ? 116.684 112.985 134.751 1.00 99.73 61 GLN C N 1
ATOM 3644 C CA . GLN C 2 61 ? 116.894 111.893 135.689 1.00 99.73 61 GLN C CA 1
ATOM 3645 C C . GLN C 2 61 ? 115.602 111.593 136.434 1.00 99.73 61 GLN C C 1
ATOM 3646 O O . GLN C 2 61 ? 115.079 112.451 137.151 1.00 99.73 61 GLN C O 1
ATOM 3652 N N . GLU C 2 62 ? 115.089 110.379 136.271 1.00 107.69 62 GLU C N 1
ATOM 3653 C CA . GLU C 2 62 ? 113.956 109.955 137.070 1.00 107.69 62 GLU C CA 1
ATOM 3654 C C . GLU C 2 62 ? 114.370 109.849 138.536 1.00 107.69 62 GLU C C 1
ATOM 3655 O O . GLU C 2 62 ? 115.510 109.492 138.843 1.00 107.69 62 GLU C O 1
ATOM 3661 N N . PRO C 2 63 ? 113.467 110.167 139.460 1.00 114.90 63 PRO C N 1
ATOM 3662 C CA . PRO C 2 63 ? 113.812 110.087 140.886 1.00 114.90 63 PRO C CA 1
ATOM 3663 C C . PRO C 2 63 ? 114.130 108.656 141.286 1.00 114.90 63 PRO C C 1
ATOM 3664 O O . PRO C 2 63 ? 113.268 107.776 141.249 1.00 114.90 63 PRO C O 1
ATOM 3668 N N . ASP C 2 64 ? 115.383 108.426 141.664 1.00 122.57 64 ASP C N 1
ATOM 3669 C CA . ASP C 2 64 ? 115.808 107.090 14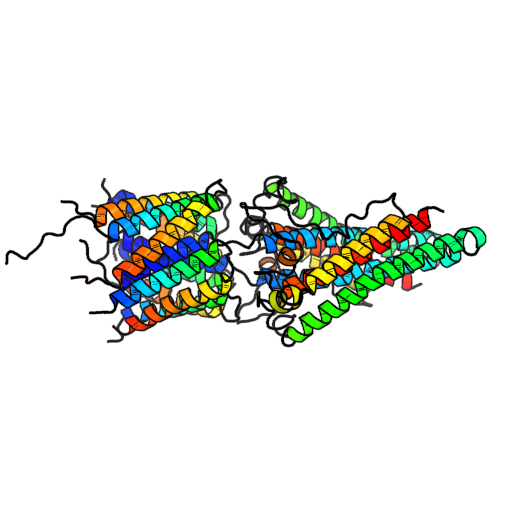2.051 1.00 122.57 64 ASP C CA 1
ATOM 3670 C C . ASP C 2 64 ? 115.231 106.729 143.412 1.00 122.57 64 ASP C C 1
ATOM 3671 O O . ASP C 2 64 ? 115.353 107.492 144.374 1.00 122.57 64 ASP C O 1
ATOM 3676 N N . TRP C 2 65 ? 114.592 105.566 143.492 1.00 122.12 65 TRP C N 1
ATOM 3677 C CA . TRP C 2 65 ? 114.057 105.050 144.745 1.00 122.12 65 TRP C CA 1
ATOM 3678 C C . TRP C 2 65 ? 114.978 103.999 145.351 1.00 122.12 65 TRP C C 1
ATOM 3679 O O . TRP C 2 65 ? 114.526 103.017 145.940 1.00 122.12 65 TRP C O 1
ATOM 3690 N N . THR C 2 66 ? 116.288 104.193 145.207 1.00 126.29 66 THR C N 1
ATOM 3691 C CA . THR C 2 66 ? 117.232 103.381 145.961 1.00 126.29 66 THR C CA 1
ATOM 3692 C C . THR C 2 66 ? 117.202 103.701 147.447 1.00 126.29 66 THR C C 1
ATOM 3693 O O . THR C 2 66 ? 117.788 102.954 148.237 1.00 126.29 66 THR C O 1
ATOM 3697 N N . ARG C 2 67 ? 116.542 104.788 147.839 1.00 127.35 67 ARG C N 1
ATOM 3698 C CA . ARG C 2 67 ? 116.454 105.189 149.241 1.00 127.35 67 ARG C CA 1
ATOM 3699 C C . ARG C 2 67 ? 115.161 104.660 149.866 1.00 127.35 67 ARG C C 1
ATOM 3700 O O . ARG C 2 67 ? 114.322 105.403 150.371 1.00 127.35 67 ARG C O 1
ATOM 3708 N N . VAL C 2 68 ? 115.015 103.339 149.817 1.00 127.10 68 VAL C N 1
ATOM 3709 C CA . VAL C 2 68 ? 113.865 102.670 150.413 1.00 127.10 68 VAL C CA 1
ATOM 3710 C C . VAL C 2 68 ? 114.236 101.235 150.762 1.00 127.10 68 VAL C C 1
ATOM 3711 O O . VAL C 2 68 ? 115.235 100.705 150.274 1.00 127.10 68 VAL C O 1
ATOM 3715 N N . LYS D 2 6 ? 119.673 118.329 136.798 1.00 96.44 6 LYS D N 1
ATOM 3716 C CA . LYS D 2 6 ? 118.985 117.044 136.830 1.00 96.44 6 LYS D CA 1
ATOM 3717 C C . LYS D 2 6 ? 118.979 116.395 135.451 1.00 96.44 6 LYS D C 1
ATOM 3718 O O . LYS D 2 6 ? 118.139 115.548 135.157 1.00 96.44 6 LYS D O 1
ATOM 3724 N N . PHE D 2 7 ? 119.922 116.801 134.609 1.00 93.38 7 PHE D N 1
ATOM 3725 C CA . PHE D 2 7 ? 120.057 116.281 133.256 1.00 93.38 7 PHE D CA 1
ATOM 3726 C C . PHE D 2 7 ? 121.334 115.464 133.159 1.00 93.38 7 PHE D C 1
ATOM 3727 O O . PHE D 2 7 ? 122.416 115.956 133.495 1.00 93.38 7 PHE D O 1
ATOM 3735 N N . LYS D 2 8 ? 121.212 114.223 132.697 1.00 88.68 8 LYS D N 1
ATOM 3736 C CA . LYS D 2 8 ? 122.367 113.386 132.399 1.00 88.68 8 LYS D CA 1
ATOM 3737 C C . LYS D 2 8 ? 122.235 112.876 130.973 1.00 88.68 8 LYS D C 1
ATOM 3738 O O . LYS D 2 8 ? 121.205 112.304 130.605 1.00 88.68 8 LYS D O 1
ATOM 3744 N N . PHE D 2 9 ? 123.261 113.112 130.165 1.00 77.41 9 PHE D N 1
ATOM 3745 C CA . PHE D 2 9 ? 123.229 112.702 128.772 1.00 77.41 9 PHE D CA 1
ATOM 3746 C C . PHE D 2 9 ? 123.795 111.300 128.628 1.00 77.41 9 PHE D C 1
ATOM 3747 O O . PHE D 2 9 ? 124.804 110.956 129.248 1.00 77.41 9 PHE D O 1
ATOM 3755 N N . GLY D 2 10 ? 123.140 110.492 127.808 1.00 68.07 10 GLY D N 1
ATOM 3756 C CA . GLY D 2 10 ? 123.533 109.117 127.615 1.00 68.07 10 GLY D CA 1
ATOM 3757 C C . GLY D 2 10 ? 123.619 108.775 126.143 1.00 68.07 10 GLY D C 1
ATOM 3758 O O . GLY D 2 10 ? 123.897 109.620 125.297 1.00 68.07 10 GLY D O 1
ATOM 3759 N N . ILE D 2 11 ? 123.377 107.501 125.851 1.00 62.57 11 ILE D N 1
ATOM 3760 C CA . ILE D 2 11 ? 123.398 107.032 124.476 1.00 62.57 11 ILE D CA 1
ATOM 3761 C C . ILE D 2 11 ? 122.073 107.290 123.771 1.00 62.57 11 ILE D C 1
ATOM 3762 O O . ILE D 2 11 ? 122.048 107.397 122.539 1.00 62.57 11 ILE D O 1
ATOM 3767 N N . ASN D 2 12 ? 120.975 107.414 124.518 1.00 64.04 12 ASN D N 1
ATOM 3768 C CA . ASN D 2 12 ? 119.675 107.639 123.898 1.00 64.04 12 ASN D CA 1
ATOM 3769 C C . ASN D 2 12 ? 119.547 109.061 123.366 1.00 64.04 12 ASN D C 1
ATOM 3770 O O . ASN D 2 12 ? 119.026 109.276 122.264 1.00 64.04 12 ASN D O 1
ATOM 3775 N N . THR D 2 13 ? 120.000 110.045 124.142 1.00 61.33 13 THR D N 1
ATOM 3776 C CA . THR D 2 13 ? 120.000 111.420 123.662 1.00 61.33 13 THR D CA 1
ATOM 3777 C C . THR D 2 13 ? 120.785 111.533 122.368 1.00 61.33 13 THR D C 1
ATOM 3778 O O . THR D 2 13 ? 120.378 112.236 121.433 1.00 61.33 13 THR D O 1
ATOM 3782 N N . LEU D 2 14 ? 121.905 110.823 122.288 1.00 56.75 14 LEU D N 1
ATOM 3783 C CA . LEU D 2 14 ? 122.727 110.878 121.093 1.00 56.75 14 LEU D CA 1
ATOM 3784 C C . LEU D 2 14 ? 122.023 110.216 119.919 1.00 56.75 14 LEU D C 1
ATOM 3785 O O . LEU D 2 14 ? 122.191 110.643 118.774 1.00 56.75 14 LEU D O 1
ATOM 3790 N N . ILE D 2 15 ? 121.197 109.206 120.190 1.00 55.38 15 ILE D N 1
ATOM 3791 C CA . ILE D 2 15 ? 120.384 108.589 119.145 1.00 55.38 15 ILE D CA 1
ATOM 3792 C C . ILE D 2 15 ? 119.367 109.577 118.601 1.00 55.38 15 ILE D C 1
ATOM 3793 O O . ILE D 2 15 ? 119.178 109.697 117.386 1.00 55.38 15 ILE D O 1
ATOM 3798 N N . ASN D 2 16 ? 118.670 110.277 119.495 1.00 54.76 16 ASN D N 1
ATOM 3799 C CA . ASN D 2 16 ? 117.666 111.229 119.039 1.00 54.76 16 ASN D CA 1
ATOM 3800 C C . ASN D 2 16 ? 118.307 112.357 118.247 1.00 54.76 16 ASN D C 1
ATOM 3801 O O . ASN D 2 16 ? 117.744 112.831 117.256 1.00 54.76 16 ASN D O 1
ATOM 3806 N N . TRP D 2 17 ? 119.495 112.794 118.654 1.00 55.12 17 TRP D N 1
ATOM 3807 C CA . TRP D 2 17 ? 120.167 113.838 117.893 1.00 55.12 17 TRP D CA 1
ATOM 3808 C C . TRP D 2 17 ? 120.672 113.327 116.549 1.00 55.12 17 TRP D C 1
ATOM 3809 O O . TRP D 2 17 ? 120.647 114.067 115.556 1.00 55.12 17 TRP D O 1
ATOM 3820 N N . GLY D 2 18 ? 121.122 112.076 116.480 1.00 50.29 18 GLY D N 1
ATOM 3821 C CA . GLY D 2 18 ? 121.422 111.497 115.183 1.00 50.29 18 GLY D CA 1
ATOM 3822 C C . GLY D 2 18 ? 120.203 111.463 114.284 1.00 50.29 18 GLY D C 1
ATOM 3823 O O . GLY D 2 18 ? 120.289 111.740 113.086 1.00 50.29 18 GLY D O 1
ATOM 3824 N N . ALA D 2 19 ? 119.046 111.136 114.858 1.00 48.95 19 ALA D N 1
ATOM 3825 C CA . ALA D 2 19 ? 117.800 111.172 114.101 1.00 48.95 19 ALA D CA 1
ATOM 3826 C C . ALA D 2 19 ? 117.496 112.579 113.614 1.00 48.95 19 ALA D C 1
ATOM 3827 O O . ALA D 2 19 ? 117.017 112.764 112.493 1.00 48.95 19 ALA D O 1
ATOM 3829 N N . THR D 2 20 ? 117.753 113.581 114.453 1.00 47.70 20 THR D N 1
ATOM 3830 C CA . THR D 2 20 ? 117.585 114.969 114.036 1.00 47.70 20 THR D CA 1
ATOM 3831 C C . THR D 2 20 ? 118.443 115.284 112.820 1.00 47.70 20 THR D C 1
ATOM 3832 O O . THR D 2 20 ? 117.987 115.942 111.878 1.00 47.70 20 THR D O 1
ATOM 3836 N N . VAL D 2 21 ? 119.693 114.821 112.826 1.00 48.03 21 VAL D N 1
ATOM 3837 C CA . VAL D 2 21 ? 120.573 115.048 111.680 1.00 48.03 21 VAL D CA 1
ATOM 3838 C C . VAL D 2 21 ? 120.026 114.360 110.434 1.00 48.03 21 VAL D C 1
ATOM 3839 O O . VAL D 2 21 ? 120.010 114.940 109.340 1.00 48.03 21 VAL D O 1
ATOM 3843 N N . VAL D 2 22 ? 119.563 113.118 110.580 1.00 45.67 22 VAL D N 1
ATOM 3844 C CA . VAL D 2 22 ? 119.006 112.397 109.438 1.00 45.67 22 VAL D CA 1
ATOM 3845 C C . VAL D 2 22 ? 117.808 113.138 108.871 1.00 45.67 22 VAL D C 1
ATOM 3846 O O . VAL D 2 22 ? 117.634 113.228 107.654 1.00 45.67 22 VAL D O 1
ATOM 3850 N N . ILE D 2 23 ? 116.946 113.657 109.745 1.00 45.00 23 ILE D N 1
ATOM 3851 C CA . ILE D 2 23 ? 115.723 114.302 109.287 1.00 45.00 23 ILE D CA 1
ATOM 3852 C C . ILE D 2 23 ? 116.017 115.645 108.645 1.00 45.00 23 ILE D C 1
ATOM 3853 O O . ILE D 2 23 ? 115.329 116.051 107.704 1.00 45.00 23 ILE D O 1
ATOM 3858 N N . ILE D 2 24 ? 117.032 116.360 109.126 1.00 46.81 24 ILE D N 1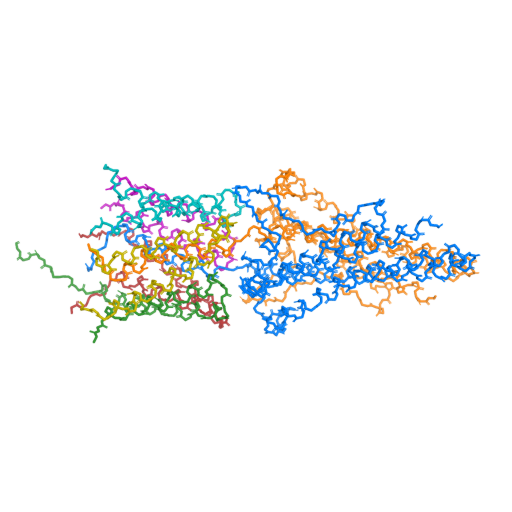
ATOM 3859 C CA . ILE D 2 24 ? 117.459 117.568 108.429 1.00 46.81 24 ILE D CA 1
ATOM 3860 C C . ILE D 2 24 ? 117.979 117.215 107.045 1.00 46.81 24 ILE D C 1
ATOM 3861 O O . ILE D 2 24 ? 117.715 117.921 106.066 1.00 46.81 24 ILE D O 1
ATOM 3866 N N . GLY D 2 25 ? 118.707 116.107 106.935 1.00 46.61 25 GLY D N 1
ATOM 3867 C CA . GLY D 2 25 ? 119.122 115.648 105.621 1.00 46.61 25 GLY D CA 1
ATOM 3868 C C . GLY D 2 25 ? 117.947 115.318 104.722 1.00 46.61 25 GLY D C 1
ATOM 3869 O O . GLY D 2 25 ? 117.957 115.628 103.531 1.00 46.61 25 GLY D O 1
ATOM 3870 N N . LEU D 2 26 ? 116.921 114.677 105.282 1.00 43.79 26 LEU D N 1
ATOM 3871 C CA . LEU D 2 26 ? 115.728 114.342 104.509 1.00 43.79 26 LEU D CA 1
ATOM 3872 C C . LEU D 2 26 ? 115.014 115.595 104.028 1.00 43.79 26 LEU D C 1
ATOM 3873 O O . LEU D 2 26 ? 114.546 115.654 102.888 1.00 43.79 26 LEU D O 1
ATOM 3878 N N . MET D 2 27 ? 114.906 116.600 104.893 1.00 47.55 27 MET D N 1
ATOM 3879 C CA . MET D 2 27 ? 114.314 117.870 104.497 1.00 47.55 27 MET D CA 1
ATOM 3880 C C . MET D 2 27 ? 115.113 118.522 103.381 1.00 47.55 27 MET D C 1
ATOM 3881 O O . MET D 2 27 ? 114.540 119.081 102.442 1.00 47.55 27 MET D O 1
ATOM 3886 N N . PHE D 2 28 ? 116.442 118.471 103.472 1.00 50.84 28 PHE D N 1
ATOM 3887 C CA . PHE D 2 28 ? 117.271 119.030 102.412 1.00 50.84 28 PHE D CA 1
ATOM 3888 C C . PHE D 2 28 ? 117.095 118.275 101.106 1.00 50.84 28 PHE D C 1
ATOM 3889 O O . PHE D 2 28 ? 117.172 118.875 100.032 1.00 50.84 28 PHE D O 1
ATOM 3897 N N . LYS D 2 29 ? 116.886 116.964 101.174 1.00 48.43 29 LYS D N 1
ATOM 3898 C CA . LYS D 2 29 ? 116.671 116.191 99.956 1.00 48.43 29 LYS D CA 1
ATOM 3899 C C . LYS D 2 29 ? 115.309 116.487 99.344 1.00 48.43 29 LYS D C 1
ATOM 3900 O O . LYS D 2 29 ? 115.178 116.561 98.118 1.00 48.43 29 LYS D O 1
ATOM 3906 N N . ILE D 2 30 ? 114.281 116.645 100.179 1.00 47.82 30 ILE D N 1
ATOM 3907 C CA . ILE D 2 30 ? 112.937 116.915 99.677 1.00 47.82 30 ILE D CA 1
ATOM 3908 C C . ILE D 2 30 ? 112.835 118.323 99.108 1.00 47.82 30 ILE D C 1
ATOM 3909 O O . ILE D 2 30 ? 112.190 118.544 98.078 1.00 47.82 30 ILE D O 1
ATOM 3914 N N . LEU D 2 31 ? 113.460 119.294 99.758 1.00 50.22 31 LEU D N 1
ATOM 3915 C CA . LEU D 2 31 ? 113.430 120.670 99.290 1.00 50.22 31 LEU D CA 1
ATOM 3916 C C . LEU D 2 31 ? 114.502 120.962 98.254 1.00 50.22 31 LEU D C 1
ATOM 3917 O O . LEU D 2 31 ? 114.651 122.118 97.849 1.00 50.22 31 LEU D O 1
ATOM 3922 N N . HIS D 2 32 ? 115.253 119.949 97.828 1.00 54.27 32 HIS D N 1
ATOM 3923 C CA . HIS D 2 32 ? 116.244 120.079 96.761 1.00 54.27 32 HIS D CA 1
ATOM 3924 C C . HIS D 2 32 ? 117.317 121.103 97.104 1.00 54.27 32 HIS D C 1
ATOM 3925 O O . HIS D 2 32 ? 117.809 121.826 96.237 1.00 54.27 32 HIS D O 1
ATOM 3932 N N . LEU D 2 33 ? 117.691 121.161 98.375 1.00 56.67 33 LEU D N 1
ATOM 3933 C CA . LEU D 2 33 ? 118.827 121.965 98.782 1.00 56.67 33 LEU D CA 1
ATOM 3934 C C . LEU D 2 33 ? 120.115 121.211 98.455 1.00 56.67 33 LEU D C 1
ATOM 3935 O O . LEU D 2 33 ? 120.095 120.063 98.005 1.00 56.67 33 LEU D O 1
ATOM 3940 N N . LYS D 2 34 ? 121.257 121.859 98.679 1.00 64.85 34 LYS D N 1
ATOM 3941 C CA . LYS D 2 34 ? 122.515 121.317 98.177 1.00 64.85 34 LYS D CA 1
ATOM 3942 C C . LYS D 2 34 ? 122.990 120.116 98.990 1.00 64.85 34 LYS D C 1
ATOM 3943 O O . LYS D 2 34 ? 123.031 118.991 98.485 1.00 64.85 34 LYS D O 1
ATOM 3949 N N . GLY D 2 35 ? 123.347 120.331 100.252 1.00 60.86 35 GLY D N 1
ATOM 3950 C CA . GLY D 2 35 ? 123.998 119.285 101.016 1.00 60.86 35 GLY D CA 1
ATOM 3951 C C . GLY D 2 35 ? 123.058 118.314 101.696 1.00 60.86 35 GLY D C 1
ATOM 3952 O O . GLY D 2 35 ? 123.067 118.194 102.923 1.00 60.86 35 GLY D O 1
ATOM 3953 N N . GLY D 2 36 ? 122.261 117.595 100.914 1.00 58.63 36 GLY D N 1
ATOM 3954 C CA . GLY D 2 36 ? 121.237 116.742 101.482 1.00 58.63 36 GLY D CA 1
ATOM 3955 C C . GLY D 2 36 ? 121.658 115.316 101.760 1.00 58.63 36 GLY D C 1
ATOM 3956 O O . GLY D 2 36 ? 121.476 114.822 102.874 1.00 58.63 36 GLY D O 1
ATOM 3957 N N . GLU D 2 37 ? 122.220 114.640 100.757 1.00 60.60 37 GLU D N 1
ATOM 3958 C CA . GLU D 2 37 ? 122.595 113.241 100.924 1.00 60.60 37 GLU D CA 1
ATOM 3959 C C . GLU D 2 37 ? 123.758 113.050 101.885 1.00 60.60 37 GLU D C 1
ATOM 3960 O O . GLU D 2 37 ? 123.884 111.972 102.474 1.00 60.60 37 GLU D O 1
ATOM 3966 N N . TRP D 2 38 ? 124.606 114.060 102.066 1.00 58.54 38 TRP D N 1
ATOM 3967 C CA . TRP D 2 38 ? 125.711 113.912 103.005 1.00 58.54 38 TRP D CA 1
ATOM 3968 C C . TRP D 2 38 ? 125.197 113.723 104.425 1.00 58.54 38 TRP D C 1
ATOM 3969 O O . TRP D 2 38 ? 125.634 112.812 105.138 1.00 58.54 38 TRP D O 1
ATOM 3980 N N . MET D 2 39 ? 124.257 114.569 104.855 1.00 55.33 39 MET D N 1
ATOM 3981 C CA . MET D 2 39 ? 123.700 114.411 106.194 1.00 55.33 39 MET D CA 1
ATOM 3982 C C . MET D 2 39 ? 122.879 113.140 106.312 1.00 55.33 39 MET D C 1
ATOM 3983 O O . MET D 2 39 ? 122.913 112.480 107.350 1.00 55.33 39 MET D O 1
ATOM 3988 N N . ILE D 2 40 ? 122.145 112.768 105.263 1.00 51.01 40 ILE D N 1
ATOM 3989 C CA . ILE D 2 40 ? 121.404 111.511 105.307 1.00 51.01 40 ILE D CA 1
ATOM 3990 C C . ILE D 2 40 ? 122.355 110.357 105.576 1.00 51.01 40 ILE D C 1
ATOM 3991 O O . ILE D 2 40 ? 122.164 109.582 106.516 1.00 51.01 40 ILE D O 1
ATOM 3996 N N . GLY D 2 41 ? 123.424 110.260 104.786 1.00 51.70 41 GLY D N 1
ATOM 3997 C CA . GLY D 2 41 ? 124.347 109.149 104.946 1.00 51.70 41 GLY D CA 1
ATOM 3998 C C . GLY D 2 41 ? 125.054 109.159 106.286 1.00 51.70 41 GLY D C 1
ATOM 3999 O O . GLY D 2 41 ? 125.122 108.137 106.972 1.00 51.70 41 GLY D O 1
ATOM 4000 N N . VAL D 2 42 ? 125.577 110.318 106.688 1.00 53.05 42 VAL D N 1
ATOM 4001 C CA . VAL D 2 42 ? 126.326 110.397 107.938 1.00 53.05 42 VAL D CA 1
ATOM 4002 C C . VAL D 2 42 ? 125.421 110.101 109.124 1.00 53.05 42 VAL D C 1
ATOM 4003 O O . VAL D 2 42 ? 125.760 109.296 109.999 1.00 53.05 42 VAL D O 1
ATOM 4007 N N . GLY D 2 43 ? 124.257 110.746 109.176 1.00 50.79 43 GLY D N 1
ATOM 4008 C CA . GLY D 2 43 ? 123.354 110.527 110.286 1.00 50.79 43 GLY D CA 1
ATOM 4009 C C . GLY D 2 43 ? 122.832 109.109 110.341 1.00 50.79 43 GLY D C 1
ATOM 4010 O O . GLY D 2 43 ? 122.679 108.545 111.420 1.00 50.79 43 GLY D O 1
ATOM 4011 N N . LEU D 2 44 ? 122.541 108.511 109.182 1.00 46.62 44 LEU D N 1
ATOM 4012 C CA . LEU D 2 44 ? 122.039 107.144 109.186 1.00 46.62 44 LEU D CA 1
ATOM 4013 C C . LEU D 2 44 ? 123.118 106.160 109.605 1.00 46.62 44 LEU D C 1
ATOM 4014 O O . LEU D 2 44 ? 122.839 105.212 110.344 1.00 46.62 44 LEU D O 1
ATOM 4019 N N . ALA D 2 45 ? 124.360 106.367 109.160 1.00 48.36 45 ALA D N 1
ATOM 4020 C CA . ALA D 2 45 ? 125.443 105.504 109.614 1.00 48.36 45 ALA D CA 1
ATOM 4021 C C . ALA D 2 45 ? 125.664 105.641 111.112 1.00 48.36 45 ALA D C 1
ATOM 4022 O O . ALA D 2 45 ? 125.846 104.640 111.814 1.00 48.36 45 ALA D O 1
ATOM 4024 N N . VAL D 2 46 ? 125.641 106.871 111.625 1.00 50.48 46 VAL D N 1
ATOM 4025 C CA . VAL D 2 46 ? 125.840 107.081 113.054 1.00 50.48 46 VAL D CA 1
ATOM 4026 C C . VAL D 2 46 ? 124.687 106.486 113.849 1.00 50.48 46 VAL D C 1
ATOM 4027 O O . VAL D 2 46 ? 124.890 105.898 114.914 1.00 50.48 46 VAL D O 1
ATOM 4031 N N . GLU D 2 47 ? 123.461 106.617 113.344 1.00 52.03 47 GLU D N 1
ATOM 4032 C CA . GLU D 2 47 ? 122.307 106.033 114.015 1.00 52.03 47 GLU D CA 1
ATOM 4033 C C . GLU D 2 47 ? 122.389 104.514 114.035 1.00 52.03 47 GLU D C 1
ATOM 4034 O O . GLU D 2 47 ? 122.086 103.884 115.053 1.00 52.03 47 GLU D O 1
ATOM 4040 N N . ALA D 2 48 ? 122.798 103.908 112.920 1.00 49.01 48 ALA D N 1
ATOM 4041 C CA . ALA D 2 48 ? 122.964 102.461 112.884 1.00 49.01 48 ALA D CA 1
ATOM 4042 C C . ALA D 2 48 ? 124.038 102.009 113.858 1.00 49.01 48 ALA D C 1
ATOM 4043 O O . ALA D 2 48 ? 123.868 101.009 114.561 1.00 49.01 48 ALA D O 1
ATOM 4045 N N . LEU D 2 49 ? 125.153 102.733 113.916 1.00 51.72 49 LEU D N 1
ATOM 4046 C CA . LEU D 2 49 ? 126.214 102.369 114.847 1.00 51.72 49 LEU D CA 1
ATOM 4047 C C . LEU D 2 49 ? 125.758 102.507 116.293 1.00 51.72 49 LEU D C 1
ATOM 4048 O O . LEU D 2 49 ? 126.078 101.658 117.131 1.00 51.72 49 LEU D O 1
ATOM 4053 N N . LEU D 2 50 ? 125.019 103.570 116.611 1.00 51.95 50 LEU D N 1
ATOM 4054 C CA . LEU D 2 50 ? 124.548 103.757 117.978 1.00 51.95 50 LEU D CA 1
ATOM 4055 C C . LEU D 2 50 ? 123.514 102.711 118.363 1.00 51.95 50 LEU D C 1
ATOM 4056 O O . LEU D 2 50 ? 123.472 102.283 119.520 1.00 51.95 50 LEU D O 1
ATOM 4061 N N . PHE D 2 51 ? 122.661 102.303 117.423 1.00 51.93 51 PHE D N 1
ATOM 4062 C CA . PHE D 2 51 ? 121.722 101.226 117.706 1.00 51.93 51 PHE D CA 1
ATOM 4063 C C . PHE D 2 51 ? 122.447 99.904 117.889 1.00 51.93 51 PHE D C 1
ATOM 4064 O O . PHE D 2 51 ? 122.056 99.087 118.727 1.00 51.93 51 PHE D O 1
ATOM 4072 N N . PHE D 2 52 ? 123.506 99.678 117.115 1.00 56.33 52 PHE D N 1
ATOM 4073 C CA . PHE D 2 52 ? 124.309 98.475 117.289 1.00 56.33 52 PHE D CA 1
ATOM 4074 C C . PHE D 2 52 ? 124.952 98.441 118.666 1.00 56.33 52 PHE D C 1
ATOM 4075 O O . PHE D 2 52 ? 125.044 97.379 119.290 1.00 56.33 52 PHE D O 1
ATOM 4083 N N . ILE D 2 53 ? 125.409 99.593 119.155 1.00 58.17 53 ILE D N 1
ATOM 4084 C CA . ILE D 2 53 ? 126.118 99.630 120.428 1.00 58.17 53 ILE D CA 1
ATOM 4085 C C . ILE D 2 53 ? 125.201 99.220 121.571 1.00 58.17 53 ILE D C 1
ATOM 4086 O O . ILE D 2 53 ? 125.595 98.440 122.443 1.00 58.17 53 ILE D O 1
ATOM 4091 N N . MET D 2 54 ? 123.962 99.719 121.585 1.00 62.34 54 MET D N 1
ATOM 4092 C CA . MET D 2 54 ? 123.100 99.450 122.732 1.00 62.34 54 MET D CA 1
ATOM 4093 C C . MET D 2 54 ? 122.700 97.992 122.832 1.00 62.34 54 MET D C 1
ATOM 4094 O O . MET D 2 54 ? 122.202 97.574 123.881 1.00 62.34 54 MET D O 1
ATOM 4099 N N . GLY D 2 55 ? 122.866 97.215 121.765 1.00 63.97 55 GLY D N 1
ATOM 4100 C CA . GLY D 2 55 ? 122.676 95.786 121.897 1.00 63.97 55 GLY D CA 1
ATOM 4101 C C . GLY D 2 55 ? 123.555 95.220 122.990 1.00 63.97 55 GLY D C 1
ATOM 4102 O O . GLY D 2 55 ? 123.169 94.288 123.698 1.00 63.97 55 GLY D O 1
ATOM 4103 N N . PHE D 2 56 ? 124.736 95.804 123.162 1.00 66.36 56 PHE D N 1
ATOM 4104 C CA . PHE D 2 56 ? 125.700 95.361 124.160 1.00 66.36 56 PHE D CA 1
ATOM 4105 C C . PHE D 2 56 ? 125.509 96.148 125.457 1.00 66.36 56 PHE D C 1
ATOM 4106 O O . PHE D 2 56 ? 126.455 96.651 126.057 1.00 66.36 56 PHE D O 1
ATOM 4114 N N . MET D 2 57 ? 124.254 96.257 125.886 1.00 74.15 57 MET D N 1
ATOM 4115 C CA . MET D 2 57 ? 123.931 97.062 127.056 1.00 74.15 57 MET D CA 1
ATOM 4116 C C . MET D 2 57 ? 122.700 96.500 127.747 1.00 74.15 57 MET D C 1
ATOM 4117 O O . MET D 2 57 ? 121.921 95.744 127.162 1.00 74.15 57 MET D O 1
ATOM 4122 N N . GLN D 2 58 ? 122.534 96.886 129.007 1.00 90.49 58 GLN D N 1
ATOM 4123 C CA . GLN D 2 58 ? 121.406 96.474 129.827 1.00 90.49 58 GLN D CA 1
ATOM 4124 C C . GLN D 2 58 ? 120.588 97.690 130.234 1.00 90.49 58 GLN D C 1
ATOM 4125 O O . GLN D 2 58 ? 121.139 98.767 130.476 1.00 90.49 58 GLN D O 1
ATOM 4131 N N . ALA D 2 59 ? 119.271 97.513 130.304 1.00 98.76 59 ALA D N 1
ATOM 4132 C CA . ALA D 2 59 ? 118.354 98.557 130.739 1.00 98.76 59 ALA D CA 1
ATOM 4133 C C . ALA D 2 59 ? 117.578 98.064 131.952 1.00 98.76 59 ALA D C 1
ATOM 4134 O O . ALA D 2 59 ? 117.085 96.932 131.959 1.00 98.76 59 ALA D O 1
ATOM 4136 N N . GLU D 2 60 ? 117.475 98.911 132.970 1.00 104.00 60 GLU D N 1
ATOM 4137 C CA . GLU D 2 60 ? 116.797 98.542 134.208 1.00 104.00 60 GLU D CA 1
ATOM 4138 C C . GLU D 2 60 ? 115.473 99.283 134.356 1.00 104.00 60 GLU D C 1
ATOM 4139 O O . GLU D 2 60 ? 114.474 98.710 134.791 1.00 104.00 60 GLU D O 1
ATOM 4145 N N . LYS E 2 8 ? 122.176 90.037 130.267 1.00 84.65 8 LYS E N 1
ATOM 4146 C CA . LYS E 2 8 ? 122.169 89.091 129.158 1.00 84.65 8 LYS E CA 1
ATOM 4147 C C . LYS E 2 8 ? 121.653 89.755 127.887 1.00 84.65 8 LYS E C 1
ATOM 4148 O O . LYS E 2 8 ? 121.479 90.971 127.838 1.00 84.65 8 LYS E O 1
ATOM 4154 N N . PHE E 2 9 ? 121.416 88.949 126.855 1.00 76.72 9 PHE E N 1
ATOM 4155 C CA . PHE E 2 9 ? 120.905 89.443 125.579 1.00 76.72 9 PHE E CA 1
ATOM 4156 C C . PHE E 2 9 ? 119.402 89.212 125.560 1.00 76.72 9 PHE E C 1
ATOM 4157 O O . PHE E 2 9 ? 118.920 88.152 125.166 1.00 76.72 9 PHE E O 1
ATOM 4165 N N . GLY E 2 10 ? 118.650 90.218 125.991 1.00 69.49 10 GLY E N 1
ATOM 4166 C CA . GLY E 2 10 ? 117.208 90.131 126.076 1.00 69.49 10 GLY E CA 1
ATOM 4167 C C . GLY E 2 10 ? 116.526 90.517 124.783 1.00 69.49 10 GLY E C 1
ATOM 4168 O O . GLY E 2 10 ? 117.109 90.464 123.698 1.00 69.49 10 GLY E O 1
ATOM 4169 N N . ILE E 2 11 ? 115.257 90.909 124.905 1.00 64.09 11 ILE E N 1
ATOM 4170 C CA . ILE E 2 11 ? 114.503 91.347 123.737 1.00 64.09 11 ILE E CA 1
ATOM 4171 C C . ILE E 2 11 ? 114.919 92.735 123.277 1.00 64.09 11 ILE E C 1
ATOM 4172 O O . ILE E 2 11 ? 114.710 93.081 122.109 1.00 64.09 11 ILE E O 1
ATOM 4177 N N . ASN E 2 12 ? 115.510 93.545 124.156 1.00 62.01 12 ASN E N 1
ATOM 4178 C CA . ASN E 2 12 ? 115.994 94.850 123.728 1.00 62.01 12 ASN E CA 1
ATOM 4179 C C . ASN E 2 12 ? 117.139 94.720 122.736 1.00 62.01 12 ASN E C 1
ATOM 4180 O O . ASN E 2 12 ? 117.260 95.534 121.814 1.00 62.01 12 ASN E O 1
ATOM 4185 N N . THR E 2 13 ? 117.985 93.704 122.904 1.00 60.49 13 THR E N 1
ATOM 4186 C CA . THR E 2 13 ? 119.068 93.487 121.954 1.00 60.49 13 THR E CA 1
ATOM 4187 C C . THR E 2 13 ? 118.526 93.186 120.567 1.00 60.49 13 THR E C 1
ATOM 4188 O O . THR E 2 13 ? 119.043 93.696 119.568 1.00 60.49 13 THR E O 1
ATOM 4192 N N . LEU E 2 14 ? 117.483 92.362 120.486 1.00 55.10 14 LEU E N 1
ATOM 4193 C CA . LEU E 2 14 ? 116.885 92.063 119.191 1.00 55.10 14 LEU E CA 1
ATOM 4194 C C . LEU E 2 14 ? 116.298 93.311 118.557 1.00 55.10 14 LEU E C 1
ATOM 4195 O O . LEU E 2 14 ? 116.442 93.525 117.351 1.00 55.10 14 LEU E O 1
ATOM 4200 N N . ILE E 2 15 ? 115.639 94.152 119.354 1.00 54.01 15 ILE E N 1
ATOM 4201 C CA . ILE E 2 15 ? 115.068 95.385 118.823 1.00 54.01 15 ILE E CA 1
ATOM 4202 C C . ILE E 2 15 ? 116.165 96.277 118.267 1.00 54.01 15 ILE E C 1
ATOM 4203 O O . ILE E 2 15 ? 116.046 96.825 117.169 1.00 54.01 15 ILE E O 1
ATOM 4208 N N . ASN E 2 16 ? 117.256 96.426 119.015 1.00 54.73 16 ASN E N 1
ATOM 4209 C CA . ASN E 2 16 ? 118.312 97.337 118.594 1.00 54.73 16 ASN E CA 1
ATOM 4210 C C . ASN E 2 16 ? 119.051 96.817 117.368 1.00 54.73 16 ASN E C 1
ATOM 4211 O O . ASN E 2 16 ? 119.415 97.595 116.481 1.00 54.73 16 ASN E O 1
ATOM 4216 N N . TRP E 2 17 ? 119.282 95.511 117.285 1.00 53.21 17 TRP E N 1
ATOM 4217 C CA . TRP E 2 17 ? 119.968 94.997 116.110 1.00 53.21 17 TRP E CA 1
ATOM 4218 C C . TRP E 2 17 ? 119.057 94.952 114.892 1.00 53.21 17 TRP E C 1
ATOM 4219 O O . TRP E 2 17 ? 119.518 95.189 113.772 1.00 53.21 17 TRP E O 1
ATOM 4230 N N . GLY E 2 18 ? 117.765 94.689 115.072 1.00 49.57 18 GLY E N 1
ATOM 4231 C CA . GLY E 2 18 ? 116.839 94.888 113.976 1.00 49.57 18 GLY E CA 1
ATOM 4232 C C . GLY E 2 18 ? 116.806 96.333 113.525 1.00 49.57 18 GLY E C 1
ATOM 4233 O O . GLY E 2 18 ? 116.680 96.620 112.335 1.00 49.57 18 GLY E O 1
ATOM 4234 N N . ALA E 2 19 ? 116.935 97.262 114.473 1.00 46.51 19 ALA E N 1
ATOM 4235 C CA . ALA E 2 19 ? 116.984 98.674 114.128 1.00 46.51 19 ALA E CA 1
ATOM 4236 C C . ALA E 2 19 ? 118.214 98.999 113.302 1.00 46.51 19 ALA E C 1
ATOM 4237 O O . ALA E 2 19 ? 118.125 99.723 112.308 1.00 46.51 19 ALA E O 1
ATOM 4239 N N . THR E 2 20 ? 119.374 98.472 113.688 1.00 45.52 20 THR E N 1
ATOM 4240 C CA . THR E 2 20 ? 120.575 98.777 112.917 1.00 45.52 20 THR E CA 1
ATOM 4241 C C . THR E 2 20 ? 120.515 98.140 111.532 1.00 45.52 20 THR E C 1
ATOM 4242 O O . THR E 2 20 ? 120.946 98.751 110.547 1.00 45.52 20 THR E O 1
ATOM 4246 N N . VAL E 2 21 ? 119.928 96.945 111.420 1.00 42.46 21 VAL E N 1
ATOM 4247 C CA . VAL E 2 21 ? 119.812 96.298 110.115 1.00 42.46 21 VAL E CA 1
ATOM 4248 C C . VAL E 2 21 ? 118.862 97.074 109.210 1.00 42.46 21 VAL E C 1
ATOM 4249 O O . VAL E 2 21 ? 119.163 97.329 108.038 1.00 42.46 21 VAL E O 1
ATOM 4253 N N . VAL E 2 22 ? 117.699 97.463 109.737 1.00 43.16 22 VAL E N 1
ATOM 4254 C CA . VAL E 2 22 ? 116.741 98.191 108.914 1.00 43.16 22 VAL E CA 1
ATOM 4255 C C . VAL E 2 22 ? 117.259 99.581 108.575 1.00 43.16 22 VAL E C 1
ATOM 4256 O O . VAL E 2 22 ? 116.969 100.107 107.498 1.00 43.16 22 VAL E O 1
ATOM 4260 N N . ILE E 2 23 ? 118.051 100.192 109.457 1.00 43.24 23 ILE E N 1
ATOM 4261 C CA . ILE E 2 23 ? 118.598 101.510 109.166 1.00 43.24 23 ILE E CA 1
ATOM 4262 C C . ILE E 2 23 ? 119.677 101.426 108.093 1.00 43.24 23 ILE E C 1
ATOM 4263 O O . ILE E 2 23 ? 119.770 102.299 107.227 1.00 43.24 23 ILE E O 1
ATOM 4268 N N . ILE E 2 24 ? 120.506 100.382 108.120 1.00 43.51 24 ILE E N 1
ATOM 4269 C CA . ILE E 2 24 ? 121.477 100.198 107.044 1.00 43.51 24 ILE E CA 1
ATOM 4270 C C . ILE E 2 24 ? 120.765 99.949 105.720 1.00 43.51 24 ILE E C 1
ATOM 4271 O O . ILE E 2 24 ? 121.137 100.511 104.679 1.00 43.51 24 ILE E O 1
ATOM 4276 N N . GLY E 2 25 ? 119.734 99.106 105.732 1.00 43.74 25 GLY E N 1
ATOM 4277 C CA . GLY E 2 25 ? 118.960 98.896 104.521 1.00 43.74 25 GLY E CA 1
ATOM 4278 C C . GLY E 2 25 ? 118.331 100.175 104.004 1.00 43.74 25 GLY E C 1
ATOM 4279 O O . GLY E 2 25 ? 118.310 100.426 102.799 1.00 43.74 25 GLY E O 1
ATOM 4280 N N . LEU E 2 26 ? 117.814 101.002 104.909 1.00 42.35 26 LEU E N 1
ATOM 4281 C CA . LEU E 2 26 ? 117.235 102.278 104.514 1.00 42.35 26 LEU E CA 1
ATOM 4282 C C . LEU E 2 26 ? 118.285 103.208 103.930 1.00 42.35 26 LEU E C 1
ATOM 4283 O O . LEU E 2 26 ? 118.019 103.919 102.957 1.00 42.35 26 LEU E O 1
ATOM 4288 N N . MET E 2 27 ? 119.477 103.231 104.522 1.00 45.31 27 MET E N 1
ATOM 4289 C CA . MET E 2 27 ? 120.548 104.070 104.001 1.00 45.31 27 MET E CA 1
ATOM 4290 C C . MET E 2 27 ? 120.929 103.659 102.593 1.00 45.31 27 MET E C 1
ATOM 4291 O O . MET E 2 27 ? 121.220 104.508 101.748 1.00 45.31 27 MET E O 1
ATOM 4296 N N . PHE E 2 28 ? 120.948 102.359 102.324 1.00 44.51 28 PHE E N 1
ATOM 4297 C CA . PHE E 2 28 ? 121.250 101.915 100.971 1.00 44.51 28 PHE E CA 1
ATOM 4298 C C . PHE E 2 28 ? 120.091 102.148 100.015 1.00 44.51 28 PHE E C 1
ATOM 4299 O O . PHE E 2 28 ? 120.316 102.336 98.818 1.00 44.51 28 PHE E O 1
ATOM 4307 N N . LYS E 2 29 ? 118.854 102.138 100.511 1.00 42.78 29 LYS E N 1
ATOM 4308 C CA . LYS E 2 29 ? 117.710 102.369 99.635 1.00 42.78 29 LYS E CA 1
ATOM 4309 C C . LYS E 2 29 ? 117.588 103.836 99.239 1.00 42.78 29 LYS E C 1
ATOM 4310 O O . LYS E 2 29 ? 117.346 104.146 98.069 1.00 42.78 29 LYS E O 1
ATOM 4316 N N . ILE E 2 30 ? 117.742 104.752 100.198 1.00 43.37 30 ILE E N 1
ATOM 4317 C CA . ILE E 2 30 ? 117.563 106.174 99.915 1.00 43.37 30 ILE E CA 1
ATOM 4318 C C . ILE E 2 30 ? 118.669 106.686 99.004 1.00 43.37 30 ILE E C 1
ATOM 4319 O O . ILE E 2 30 ? 118.412 107.398 98.028 1.00 43.37 30 ILE E O 1
ATOM 4324 N N . LEU E 2 31 ? 119.917 106.349 99.319 1.00 44.88 31 LEU E N 1
ATOM 4325 C CA . LEU E 2 31 ? 121.060 106.865 98.583 1.00 44.88 31 LEU E CA 1
ATOM 4326 C C . LEU E 2 31 ? 121.311 106.131 97.277 1.00 44.88 31 LEU E C 1
ATOM 4327 O O . LEU E 2 31 ? 122.204 106.536 96.528 1.00 44.88 31 LEU E O 1
ATOM 4332 N N . HIS E 2 32 ? 120.557 105.072 96.993 1.00 45.38 32 HIS E N 1
ATOM 4333 C CA . HIS E 2 32 ? 120.678 104.314 95.751 1.00 45.38 32 HIS E CA 1
ATOM 4334 C C . HIS E 2 32 ? 122.067 103.700 95.619 1.00 45.38 32 HIS E C 1
ATOM 4335 O O . HIS E 2 32 ? 122.720 103.794 94.580 1.00 45.38 32 HIS E O 1
ATOM 4342 N N . LEU E 2 33 ? 122.512 103.054 96.687 1.00 45.53 33 LEU E N 1
ATOM 4343 C CA . LEU E 2 33 ? 123.805 102.391 96.694 1.00 45.53 33 LEU E CA 1
ATOM 4344 C C . LEU E 2 33 ? 123.671 101.043 95.993 1.00 45.53 33 LEU E C 1
ATOM 4345 O O . LEU E 2 33 ? 122.647 100.736 95.379 1.00 45.53 33 LEU E O 1
ATOM 4350 N N . LYS E 2 34 ? 124.712 100.220 96.077 1.00 50.31 34 LYS E N 1
ATOM 4351 C CA . LYS E 2 34 ? 124.814 99.021 95.257 1.00 50.31 34 LYS E CA 1
ATOM 4352 C C . LYS E 2 34 ? 123.662 98.054 95.476 1.00 50.31 34 LYS E C 1
ATOM 4353 O O . LYS E 2 34 ? 122.877 97.805 94.558 1.00 50.31 34 LYS E O 1
ATOM 4359 N N . GLY E 2 35 ? 123.544 97.504 96.674 1.00 46.97 35 GLY E N 1
ATOM 4360 C CA . GLY E 2 35 ? 122.501 96.534 96.920 1.00 46.97 35 GLY E CA 1
ATOM 4361 C C . GLY E 2 35 ? 121.325 97.119 97.664 1.00 46.97 35 GLY E C 1
ATOM 4362 O O . GLY E 2 35 ? 120.732 96.457 98.514 1.00 46.97 35 GLY E O 1
ATOM 4363 N N . GLY E 2 36 ? 120.967 98.358 97.344 1.00 47.72 36 GLY E N 1
ATOM 4364 C CA . GLY E 2 36 ? 119.938 99.035 98.111 1.00 47.72 36 GLY E CA 1
ATOM 4365 C C . GLY E 2 36 ? 118.587 98.355 98.030 1.00 47.72 36 GLY E C 1
ATOM 4366 O O . GLY E 2 36 ? 117.833 98.342 99.003 1.00 47.72 36 GLY E O 1
ATOM 4367 N N . GLU E 2 37 ? 118.264 97.776 96.874 1.00 50.35 37 GLU E N 1
ATOM 4368 C CA . GLU E 2 37 ? 116.898 97.323 96.641 1.00 50.35 37 GLU E CA 1
ATOM 4369 C C . GLU E 2 37 ? 116.521 96.151 97.539 1.00 50.35 37 GLU E C 1
ATOM 4370 O O . GLU E 2 37 ? 115.423 96.127 98.099 1.00 50.35 37 GLU E O 1
ATOM 4376 N N . TRP E 2 38 ? 117.403 95.167 97.687 1.00 48.25 38 TRP E N 1
ATOM 4377 C CA . TRP E 2 38 ? 117.071 94.006 98.500 1.00 48.25 38 TRP E CA 1
ATOM 4378 C C . TRP E 2 38 ? 117.367 94.206 99.974 1.00 48.25 38 TRP E C 1
ATOM 4379 O O . TRP E 2 38 ? 116.842 93.457 100.800 1.00 48.25 38 TRP E O 1
ATOM 4390 N N . MET E 2 39 ? 118.193 95.188 100.330 1.00 49.21 39 MET E N 1
ATOM 4391 C CA . MET E 2 39 ? 118.501 95.403 101.736 1.00 49.21 39 MET E CA 1
ATOM 4392 C C . MET E 2 39 ? 117.346 96.051 102.474 1.00 49.21 39 MET E C 1
ATOM 4393 O O . MET E 2 39 ? 117.143 95.771 103.658 1.00 49.21 39 MET E O 1
ATOM 4398 N N . ILE E 2 40 ? 116.585 96.918 101.807 1.00 47.48 40 ILE E N 1
ATOM 4399 C CA . ILE E 2 40 ? 115.371 97.425 102.421 1.00 47.48 40 ILE E CA 1
ATOM 4400 C C . ILE E 2 40 ? 114.354 96.311 102.600 1.00 47.48 40 ILE E C 1
ATOM 4401 O O . ILE E 2 40 ? 113.529 96.376 103.513 1.00 47.48 40 ILE E O 1
ATOM 4406 N N . GLY E 2 41 ? 114.397 95.279 101.764 1.00 46.63 41 GLY E N 1
ATOM 4407 C CA . GLY E 2 41 ? 113.565 94.111 101.961 1.00 46.63 41 GLY E CA 1
ATOM 4408 C C . GLY E 2 41 ? 113.976 93.281 103.159 1.00 46.63 41 GLY E C 1
ATOM 4409 O O . GLY E 2 41 ? 113.130 92.869 103.952 1.00 46.63 41 GLY E O 1
ATOM 4410 N N . VAL E 2 42 ? 115.274 93.026 103.306 1.00 47.14 42 VAL E N 1
ATOM 4411 C CA . VAL E 2 42 ? 115.745 92.282 104.469 1.00 47.14 42 VAL E CA 1
ATOM 4412 C C . VAL E 2 42 ? 115.556 93.102 105.735 1.00 47.14 42 VAL E C 1
ATOM 4413 O O . VAL E 2 42 ? 115.168 92.571 106.781 1.00 47.14 42 VAL E O 1
ATOM 4417 N N . GLY E 2 43 ? 115.830 94.402 105.668 1.00 45.46 43 GLY E N 1
ATOM 4418 C CA . GLY E 2 43 ? 115.639 95.244 106.834 1.00 45.46 43 GLY E CA 1
ATOM 4419 C C . GLY E 2 43 ? 114.192 95.319 107.272 1.00 45.46 43 GLY E C 1
ATOM 4420 O O . GLY E 2 43 ? 113.894 95.283 108.466 1.00 45.46 43 GLY E O 1
ATOM 4421 N N . LEU E 2 44 ? 113.271 95.427 106.315 1.00 44.47 44 LEU E N 1
ATOM 4422 C CA . LEU E 2 44 ? 111.857 95.496 106.661 1.00 44.47 44 LEU E CA 1
ATOM 4423 C C . LEU E 2 44 ? 111.334 94.159 107.157 1.00 44.47 44 LEU E C 1
ATOM 4424 O O . LEU E 2 44 ? 110.415 94.124 107.977 1.00 44.47 44 LEU E O 1
ATOM 4429 N N . ALA E 2 45 ? 111.893 93.052 106.667 1.00 45.40 45 ALA E N 1
ATOM 4430 C CA . ALA E 2 45 ? 111.468 91.741 107.141 1.00 45.40 45 ALA E CA 1
ATOM 4431 C C . ALA E 2 45 ? 111.886 91.502 108.582 1.00 45.40 45 ALA E C 1
ATOM 4432 O O . ALA E 2 45 ? 111.184 90.803 109.316 1.00 45.40 45 ALA E O 1
ATOM 4434 N N . VAL E 2 46 ? 113.018 92.060 109.008 1.00 47.15 46 VAL E N 1
ATOM 4435 C CA . VAL E 2 46 ? 113.443 91.892 110.392 1.00 47.15 46 VAL E CA 1
ATOM 4436 C C . VAL E 2 46 ? 112.540 92.679 111.334 1.00 47.15 46 VAL E C 1
ATOM 4437 O O . VAL E 2 46 ? 112.167 92.192 112.406 1.00 47.15 46 VAL E O 1
ATOM 4441 N N . GLU E 2 47 ? 112.173 93.905 110.958 1.00 49.50 47 GLU E N 1
ATOM 4442 C CA . GLU E 2 47 ? 111.247 94.670 111.788 1.00 49.50 47 GLU E CA 1
ATOM 4443 C C . GLU E 2 47 ? 109.880 94.000 111.848 1.00 49.50 47 GLU E C 1
ATOM 4444 O O . GLU E 2 47 ? 109.253 93.945 112.915 1.00 49.50 47 GLU E O 1
ATOM 4450 N N . ALA E 2 48 ? 109.406 93.474 110.716 1.00 46.29 48 ALA E N 1
ATOM 4451 C CA . ALA E 2 48 ? 108.151 92.734 110.711 1.00 46.29 48 ALA E CA 1
ATOM 4452 C C . ALA E 2 48 ? 108.241 91.503 111.595 1.00 46.29 48 ALA E C 1
ATOM 4453 O O . ALA E 2 48 ? 107.295 91.175 112.318 1.00 46.29 48 ALA E O 1
ATOM 4455 N N . LEU E 2 49 ? 109.377 90.811 111.556 1.00 48.70 49 LEU E N 1
ATOM 4456 C CA . LEU E 2 49 ? 109.561 89.641 112.401 1.00 48.70 49 LEU E CA 1
ATOM 4457 C C . LEU E 2 49 ? 109.553 90.013 113.874 1.00 48.70 49 LEU E C 1
ATOM 4458 O O . LEU E 2 49 ? 108.998 89.282 114.693 1.00 48.70 49 LEU E O 1
ATOM 4463 N N . LEU E 2 50 ? 110.175 91.134 114.235 1.00 50.41 50 LEU E N 1
ATOM 4464 C CA . LEU E 2 50 ? 110.165 91.565 115.631 1.00 50.41 50 LEU E CA 1
ATOM 4465 C C . LEU E 2 50 ? 108.756 91.910 116.091 1.00 50.41 50 LEU E C 1
ATOM 4466 O O . LEU E 2 50 ? 108.345 91.549 117.205 1.00 50.41 50 LEU E O 1
ATOM 4471 N N . PHE E 2 51 ? 108.001 92.611 115.244 1.00 47.79 51 PHE E N 1
ATOM 4472 C CA . PHE E 2 51 ? 106.614 92.923 115.568 1.00 47.79 51 PHE E CA 1
ATOM 4473 C C . PHE E 2 51 ? 105.805 91.652 115.756 1.00 47.79 51 PHE E C 1
ATOM 4474 O O . PHE E 2 51 ? 104.979 91.562 116.668 1.00 47.79 51 PHE E O 1
ATOM 4482 N N . PHE E 2 52 ? 106.030 90.656 114.903 1.00 50.36 52 PHE E N 1
ATOM 4483 C CA . PHE E 2 52 ? 105.373 89.367 115.079 1.00 50.36 52 PHE E CA 1
ATOM 4484 C C . PHE E 2 52 ? 105.792 88.716 116.387 1.00 50.36 52 PHE E C 1
ATOM 4485 O O . PHE E 2 52 ? 104.968 88.128 117.093 1.00 50.36 52 PHE E O 1
ATOM 4493 N N . ILE E 2 53 ? 107.078 88.814 116.726 1.00 53.68 53 ILE E N 1
ATOM 4494 C CA . ILE E 2 53 ? 107.612 88.092 117.876 1.00 53.68 53 ILE E CA 1
ATOM 4495 C C . ILE E 2 53 ? 107.010 88.614 119.167 1.00 53.68 53 ILE E C 1
ATOM 4496 O O . ILE E 2 53 ? 106.487 87.841 119.975 1.00 53.68 53 ILE E O 1
ATOM 4501 N N . MET E 2 54 ? 107.055 89.930 119.388 1.00 60.75 54 MET E N 1
ATOM 4502 C CA . MET E 2 54 ? 106.520 90.376 120.672 1.00 60.75 54 MET E CA 1
ATOM 4503 C C . MET E 2 54 ? 105.014 90.563 120.643 1.00 60.75 54 MET E C 1
ATOM 4504 O O . MET E 2 54 ? 104.449 91.072 121.613 1.00 60.75 54 MET E O 1
ATOM 4509 N N . GLY E 2 55 ? 104.354 90.177 119.558 1.00 59.76 55 GLY E N 1
ATOM 4510 C CA . GLY E 2 55 ? 102.945 89.896 119.695 1.00 59.76 55 GLY E CA 1
ATOM 4511 C C . GLY E 2 55 ? 102.652 88.734 120.614 1.00 59.76 55 GLY E C 1
ATOM 4512 O O . GLY E 2 55 ? 101.506 88.581 121.048 1.00 59.76 55 GLY E O 1
ATOM 4513 N N . PHE E 2 56 ? 103.661 87.926 120.928 1.00 61.04 56 PHE E N 1
ATOM 4514 C CA . PHE E 2 56 ? 103.539 86.782 121.817 1.00 61.04 56 PHE E CA 1
ATOM 4515 C C . PHE E 2 56 ? 103.776 87.137 123.276 1.00 61.04 56 PHE E C 1
ATOM 4516 O O . PHE E 2 56 ? 103.754 86.244 124.126 1.00 61.04 56 PHE E O 1
ATOM 4524 N N . MET E 2 57 ? 104.011 88.405 123.588 1.00 65.70 57 MET E N 1
ATOM 4525 C CA . MET E 2 57 ? 104.287 88.805 124.963 1.00 65.70 57 MET E CA 1
ATOM 4526 C C . MET E 2 57 ? 103.193 89.698 125.532 1.00 65.70 57 MET E C 1
ATOM 4527 O O . MET E 2 57 ? 103.145 89.941 126.738 1.00 65.70 57 MET E O 1
ATOM 4532 N N . LYS F 2 8 ? 99.229 84.699 126.393 1.00 84.45 8 LYS F N 1
ATOM 4533 C CA . LYS F 2 8 ? 98.324 85.808 126.669 1.00 84.45 8 LYS F CA 1
ATOM 4534 C C . LYS F 2 8 ? 97.368 86.039 125.502 1.00 84.45 8 LYS F C 1
ATOM 4535 O O . LYS F 2 8 ? 96.160 85.847 125.637 1.00 84.45 8 LYS F O 1
ATOM 4541 N N . PHE F 2 9 ? 97.924 86.450 124.361 1.00 77.65 9 PHE F N 1
ATOM 4542 C CA . PHE F 2 9 ? 97.153 86.683 123.137 1.00 77.65 9 PHE F CA 1
ATOM 4543 C C . PHE F 2 9 ? 96.039 87.702 123.358 1.00 77.65 9 PHE F C 1
ATOM 4544 O O . PHE F 2 9 ? 94.930 87.560 122.838 1.00 77.65 9 PHE F O 1
ATOM 4552 N N . GLY F 2 10 ? 96.341 88.747 124.121 1.00 73.97 10 GLY F N 1
ATOM 4553 C CA . GLY F 2 10 ? 95.368 89.769 124.453 1.00 73.97 10 GLY F CA 1
ATOM 4554 C C . GLY F 2 10 ? 95.103 90.722 123.311 1.00 73.97 10 GLY F C 1
ATOM 4555 O O . GLY F 2 10 ? 95.205 90.368 122.132 1.00 73.97 10 GLY F O 1
ATOM 4556 N N . ILE F 2 11 ? 94.747 91.957 123.664 1.00 68.67 11 ILE F N 1
ATOM 4557 C CA . ILE F 2 11 ? 94.480 92.965 122.648 1.00 68.67 11 ILE F CA 1
ATOM 4558 C C . ILE F 2 11 ? 95.773 93.492 122.048 1.00 68.67 11 ILE F C 1
ATOM 4559 O O . ILE F 2 11 ? 95.761 94.039 120.940 1.00 68.67 11 ILE F O 1
ATOM 4564 N N . ASN F 2 12 ? 96.894 93.337 122.757 1.00 67.24 12 ASN F N 1
ATOM 4565 C CA . ASN F 2 12 ? 98.175 93.813 122.253 1.00 67.24 12 ASN F CA 1
ATOM 4566 C C . ASN F 2 12 ? 98.716 92.914 121.155 1.00 67.24 12 ASN F C 1
ATOM 4567 O O . ASN F 2 12 ? 99.540 93.353 120.348 1.00 67.24 12 ASN F O 1
ATOM 4572 N N . THR F 2 13 ? 98.287 91.654 121.115 1.00 62.34 13 THR F N 1
ATOM 4573 C CA . THR F 2 13 ? 98.734 90.773 120.045 1.00 62.34 13 THR F CA 1
ATOM 4574 C C . THR F 2 13 ? 98.208 91.240 118.699 1.00 62.34 13 THR F C 1
ATOM 4575 O O . THR F 2 13 ? 98.921 91.174 117.694 1.00 62.34 13 THR F O 1
ATOM 4579 N N . LEU F 2 14 ? 96.967 91.717 118.655 1.00 60.04 14 LEU F N 1
ATOM 4580 C CA . LEU F 2 14 ? 96.418 92.183 117.389 1.00 60.04 14 LEU F CA 1
ATOM 4581 C C . LEU F 2 14 ? 97.131 93.432 116.893 1.00 60.04 14 LEU F C 1
ATOM 4582 O O . LEU F 2 14 ? 97.391 93.556 115.695 1.00 60.04 14 LEU F O 1
ATOM 4587 N N . ILE F 2 15 ? 97.462 94.369 117.784 1.00 58.87 15 ILE F N 1
ATOM 4588 C CA . ILE F 2 15 ? 98.097 95.593 117.311 1.00 58.87 15 ILE F CA 1
ATOM 4589 C C . ILE F 2 15 ? 99.536 95.353 116.885 1.00 58.87 15 ILE F C 1
ATOM 4590 O O . ILE F 2 15 ? 100.113 96.186 116.181 1.00 58.87 15 ILE F O 1
ATOM 4595 N N . ASN F 2 16 ? 100.136 94.235 117.287 1.00 54.71 16 ASN F N 1
ATOM 4596 C CA . ASN F 2 16 ? 101.470 93.889 116.817 1.00 54.71 16 ASN F CA 1
ATOM 4597 C C . ASN F 2 16 ? 101.431 93.058 115.544 1.00 54.71 16 ASN F C 1
ATOM 4598 O O . ASN F 2 16 ? 102.230 93.283 114.632 1.00 54.71 16 ASN F O 1
ATOM 4603 N N . TRP F 2 17 ? 100.512 92.101 115.451 1.00 53.54 17 TRP F N 1
ATOM 4604 C CA . TRP F 2 17 ? 100.417 91.317 114.229 1.00 53.54 17 TRP F CA 1
ATOM 4605 C C . TRP F 2 17 ? 99.844 92.134 113.083 1.00 53.54 17 TRP F C 1
ATOM 4606 O O . TRP F 2 17 ? 100.174 91.878 111.923 1.00 53.54 17 TRP F O 1
ATOM 4617 N N . GLY F 2 18 ? 99.007 93.127 113.373 1.00 49.38 18 GLY F N 1
ATOM 4618 C CA . GLY F 2 18 ? 98.605 94.049 112.331 1.00 49.38 18 GLY F CA 1
ATOM 4619 C C . GLY F 2 18 ? 99.778 94.839 111.796 1.00 49.38 18 GLY F C 1
ATOM 4620 O O . GLY F 2 18 ? 99.893 95.056 110.590 1.00 49.38 18 GLY F O 1
ATOM 4621 N N . ALA F 2 19 ? 100.673 95.268 112.688 1.00 46.46 19 ALA F N 1
ATOM 4622 C CA . ALA F 2 19 ? 101.887 95.943 112.251 1.00 46.46 19 ALA F CA 1
ATOM 4623 C C . ALA F 2 19 ? 102.755 95.017 111.415 1.00 46.46 19 ALA F C 1
ATOM 4624 O O . ALA F 2 19 ? 103.303 95.429 110.392 1.00 46.46 19 ALA F O 1
ATOM 4626 N N . THR F 2 20 ? 102.882 93.759 111.830 1.00 44.63 20 THR F N 1
ATOM 4627 C CA . THR F 2 20 ? 103.632 92.785 111.042 1.00 44.63 20 THR F CA 1
ATOM 4628 C C . THR F 2 20 ? 103.051 92.644 109.645 1.00 44.63 20 THR F C 1
ATOM 4629 O O . THR F 2 20 ? 103.782 92.652 108.651 1.00 44.63 20 THR F O 1
ATOM 4633 N N . VAL F 2 21 ? 101.729 92.515 109.552 1.00 43.38 21 VAL F N 1
ATOM 4634 C CA . VAL F 2 21 ? 101.086 92.320 108.259 1.00 43.38 21 VAL F CA 1
ATOM 4635 C C . VAL F 2 21 ? 101.266 93.543 107.376 1.00 43.38 21 VAL F C 1
ATOM 4636 O O . VAL F 2 21 ? 101.582 93.425 106.186 1.00 43.38 21 VAL F O 1
ATOM 4640 N N . VAL F 2 22 ? 101.080 94.738 107.934 1.00 42.11 22 VAL F N 1
ATOM 4641 C CA . VAL F 2 22 ? 101.158 95.922 107.090 1.00 42.11 22 VAL F CA 1
ATOM 4642 C C . VAL F 2 22 ? 102.604 96.190 106.688 1.00 42.11 22 VAL F C 1
ATOM 4643 O O . VAL F 2 22 ? 102.865 96.691 105.591 1.00 42.11 22 VAL F O 1
ATOM 4647 N N . ILE F 2 23 ? 103.569 95.828 107.537 1.00 41.38 23 ILE F N 1
ATOM 4648 C CA . ILE F 2 23 ? 104.975 95.989 107.182 1.00 41.38 23 ILE F CA 1
ATOM 4649 C C . ILE F 2 23 ? 105.380 94.999 106.104 1.00 41.38 23 ILE F C 1
ATOM 4650 O O . ILE F 2 23 ? 106.145 95.334 105.198 1.00 41.38 23 ILE F O 1
ATOM 4655 N N . ILE F 2 24 ? 104.896 93.760 106.185 1.00 42.85 24 ILE F N 1
ATOM 4656 C CA . ILE F 2 24 ? 105.186 92.806 105.121 1.00 42.85 24 ILE F CA 1
ATOM 4657 C C . ILE F 2 24 ? 104.554 93.271 103.820 1.00 42.85 24 ILE F C 1
ATOM 4658 O O . ILE F 2 24 ? 105.134 93.117 102.741 1.00 42.85 24 ILE F O 1
ATOM 4663 N N . GLY F 2 25 ? 103.362 93.858 103.896 1.00 43.34 25 GLY F N 1
ATOM 4664 C CA . GLY F 2 25 ? 102.764 94.433 102.705 1.00 43.34 25 GLY F CA 1
ATOM 4665 C C . GLY F 2 25 ? 103.583 95.573 102.133 1.00 43.34 25 GLY F C 1
ATOM 4666 O O . GLY F 2 25 ? 103.721 95.700 100.917 1.00 43.34 25 GLY F O 1
ATOM 4667 N N . LEU F 2 26 ? 104.129 96.423 103.003 1.00 40.87 26 LEU F N 1
ATOM 4668 C CA . LEU F 2 26 ? 104.996 97.503 102.543 1.00 40.87 26 LEU F CA 1
ATOM 4669 C C . LEU F 2 26 ? 106.251 96.956 101.879 1.00 40.87 26 LEU F C 1
ATOM 4670 O O . LEU F 2 26 ? 106.690 97.467 100.843 1.00 40.87 26 LEU F O 1
ATOM 4675 N N . MET F 2 27 ? 106.838 95.913 102.462 1.00 44.76 27 MET F N 1
ATOM 4676 C CA . MET F 2 27 ? 107.991 95.259 101.856 1.00 44.76 27 MET F CA 1
ATOM 4677 C C . MET F 2 27 ? 107.652 94.714 100.479 1.00 44.76 27 MET F C 1
ATOM 4678 O O . MET F 2 27 ? 108.423 94.872 99.530 1.00 44.76 27 MET F O 1
ATOM 4683 N N . PHE F 2 28 ? 106.500 94.053 100.356 1.00 43.29 28 PHE F N 1
ATOM 4684 C CA . PHE F 2 28 ? 106.086 93.509 99.068 1.00 43.29 28 PHE F CA 1
ATOM 4685 C C . PHE F 2 28 ? 105.865 94.610 98.046 1.00 43.29 28 PHE F C 1
ATOM 4686 O O . PHE F 2 28 ? 106.202 94.454 96.870 1.00 43.29 28 PHE F O 1
ATOM 4694 N N . LYS F 2 29 ? 105.277 95.724 98.467 1.00 41.60 29 LYS F N 1
ATOM 4695 C CA . LYS F 2 29 ? 105.002 96.803 97.533 1.00 41.60 29 LYS F CA 1
ATOM 4696 C C . LYS F 2 29 ? 106.271 97.514 97.097 1.00 41.60 29 LYS F C 1
ATOM 4697 O O . LYS F 2 29 ? 106.353 97.976 95.957 1.00 41.60 29 LYS F O 1
ATOM 4703 N N . ILE F 2 30 ? 107.262 97.616 97.984 1.00 40.77 30 ILE F N 1
ATOM 4704 C CA . ILE F 2 30 ? 108.534 98.226 97.612 1.00 40.77 30 ILE F CA 1
ATOM 4705 C C . ILE F 2 30 ? 109.286 97.345 96.625 1.00 40.77 30 ILE F C 1
ATOM 4706 O O . ILE F 2 30 ? 109.871 97.836 95.655 1.00 40.77 30 ILE F O 1
ATOM 4711 N N . LEU F 2 31 ? 109.278 96.036 96.848 1.00 44.08 31 LEU F N 1
ATOM 4712 C CA . LEU F 2 31 ? 109.965 95.101 95.970 1.00 44.08 31 LEU F CA 1
ATOM 4713 C C . LEU F 2 31 ? 109.185 94.800 94.702 1.00 44.08 31 LEU F C 1
ATOM 4714 O O . LEU F 2 31 ? 109.660 94.015 93.879 1.00 44.08 31 LEU F O 1
ATOM 4719 N N . HIS F 2 32 ? 108.007 95.395 94.535 1.00 45.20 32 HIS F N 1
ATOM 4720 C CA . HIS F 2 32 ? 107.158 95.193 93.365 1.00 45.20 32 HIS F CA 1
ATOM 4721 C C . HIS F 2 32 ? 106.694 93.749 93.240 1.00 45.20 32 HIS F C 1
ATOM 4722 O O . HIS F 2 32 ? 106.497 93.243 92.137 1.00 45.20 32 HIS F O 1
ATOM 4729 N N . LEU F 2 33 ? 106.505 93.082 94.371 1.00 45.01 33 LEU F N 1
ATOM 4730 C CA . LEU F 2 33 ? 105.886 91.770 94.382 1.00 45.01 33 LEU F CA 1
ATOM 4731 C C . LEU F 2 33 ? 104.366 91.911 94.362 1.00 45.01 33 LEU F C 1
ATOM 4732 O O . LEU F 2 33 ? 103.812 92.972 94.653 1.00 45.01 33 LEU F O 1
ATOM 4737 N N . LYS F 2 34 ? 103.693 90.817 94.016 1.00 50.56 34 LYS F N 1
ATOM 4738 C CA . LYS F 2 34 ? 102.284 90.864 93.644 1.00 50.56 34 LYS F CA 1
ATOM 4739 C C . LYS F 2 34 ? 101.366 91.328 94.766 1.00 50.56 34 LYS F C 1
ATOM 4740 O O . LYS F 2 34 ? 100.756 92.395 94.669 1.00 50.56 34 LYS F O 1
ATOM 4746 N N . GLY F 2 35 ? 101.255 90.551 95.833 1.00 49.19 35 GLY F N 1
ATOM 4747 C CA . GLY F 2 35 ? 100.212 90.809 96.806 1.00 49.19 35 GLY F CA 1
ATOM 4748 C C . GLY F 2 35 ? 100.497 91.941 97.766 1.00 49.19 35 GLY F C 1
ATOM 4749 O O . GLY F 2 35 ? 100.024 91.924 98.903 1.00 49.19 35 GLY F O 1
ATOM 4750 N N . GLY F 2 36 ? 101.270 92.932 97.326 1.00 46.03 36 GLY F N 1
ATOM 4751 C CA . GLY F 2 36 ? 101.662 94.001 98.228 1.00 46.03 36 GLY F CA 1
ATOM 4752 C C . GLY F 2 36 ? 100.495 94.846 98.694 1.00 46.03 36 GLY F C 1
ATOM 4753 O O . GLY F 2 36 ? 100.356 95.126 99.885 1.00 46.03 36 GLY F O 1
ATOM 4754 N N . GLU F 2 37 ? 99.639 95.263 97.763 1.00 46.81 37 GLU F N 1
ATOM 4755 C CA . GLU F 2 37 ? 98.544 96.159 98.116 1.00 46.81 37 GLU F CA 1
ATOM 4756 C C . GLU F 2 37 ? 97.523 95.464 98.999 1.00 46.81 37 GLU F C 1
ATOM 4757 O O . GLU F 2 37 ? 96.937 96.086 99.889 1.00 46.81 37 GLU F O 1
ATOM 4763 N N . TRP F 2 38 ? 97.292 94.175 98.765 1.00 47.72 38 TRP F N 1
ATOM 4764 C CA . TRP F 2 38 ? 96.250 93.471 99.497 1.00 47.72 38 TRP F CA 1
ATOM 4765 C C . TRP F 2 38 ? 96.635 93.226 100.946 1.00 47.72 38 TRP F C 1
ATOM 4766 O O . TRP F 2 38 ? 95.759 93.184 101.812 1.00 47.72 38 TRP F O 1
ATOM 4777 N N . MET F 2 39 ? 97.921 93.045 101.236 1.00 46.83 39 MET F N 1
ATOM 4778 C CA . MET F 2 39 ? 98.321 92.827 102.620 1.00 46.83 39 MET F CA 1
ATOM 4779 C C . MET F 2 39 ? 98.313 94.125 103.413 1.00 46.83 39 MET F C 1
ATOM 4780 O O . MET F 2 39 ? 97.967 94.128 104.599 1.00 46.83 39 MET F O 1
ATOM 4785 N N . ILE F 2 40 ? 98.696 95.236 102.780 1.00 42.90 40 ILE F N 1
ATOM 4786 C CA . ILE F 2 40 ? 98.537 96.531 103.427 1.00 42.90 40 ILE F CA 1
ATOM 4787 C C . ILE F 2 40 ? 97.077 96.768 103.758 1.00 42.90 40 ILE F C 1
ATOM 4788 O O . ILE F 2 40 ? 96.748 97.290 104.824 1.00 42.90 40 ILE F O 1
ATOM 4793 N N . GLY F 2 41 ? 96.179 96.397 102.846 1.00 43.85 41 GLY F N 1
ATOM 4794 C CA . GLY F 2 41 ? 94.761 96.579 103.100 1.00 43.85 41 GLY F CA 1
ATOM 4795 C C . GLY F 2 41 ? 94.287 95.841 104.336 1.00 43.85 41 GLY F C 1
ATOM 4796 O O . GLY F 2 41 ? 93.582 96.401 105.172 1.00 43.85 41 GLY F O 1
ATOM 4797 N N . VAL F 2 42 ? 94.676 94.576 104.477 1.00 43.26 42 VAL F N 1
ATOM 4798 C CA . VAL F 2 42 ? 94.225 93.792 105.622 1.00 43.26 42 VAL F CA 1
ATOM 4799 C C . VAL F 2 42 ? 94.864 94.298 106.910 1.00 43.26 42 VAL F C 1
ATOM 4800 O O . VAL F 2 42 ? 94.208 94.373 107.957 1.0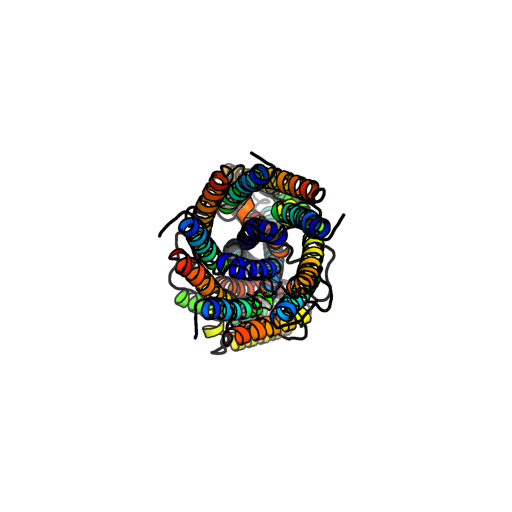0 43.26 42 VAL F O 1
ATOM 4804 N N . GLY F 2 43 ? 96.148 94.650 106.863 1.00 43.52 43 GLY F N 1
ATOM 4805 C CA . GLY F 2 43 ? 96.784 95.203 108.047 1.00 43.52 43 GLY F CA 1
ATOM 4806 C C . GLY F 2 43 ? 96.163 96.515 108.480 1.00 43.52 43 GLY F C 1
ATOM 4807 O O . GLY F 2 43 ? 95.961 96.756 109.670 1.00 43.52 43 GLY F O 1
ATOM 4808 N N . LEU F 2 44 ? 95.840 97.377 107.519 1.00 42.20 44 LEU F N 1
ATOM 4809 C CA . LEU F 2 44 ? 95.178 98.630 107.837 1.00 42.20 44 LEU F CA 1
ATOM 4810 C C . LEU F 2 44 ? 93.762 98.397 108.333 1.00 42.20 44 LEU F C 1
ATOM 4811 O O . LEU F 2 44 ? 93.285 99.143 109.186 1.00 42.20 44 LEU F O 1
ATOM 4816 N N . ALA F 2 45 ? 93.076 97.374 107.824 1.00 45.10 45 ALA F N 1
ATOM 4817 C CA . ALA F 2 45 ? 91.754 97.047 108.344 1.00 45.10 45 ALA F CA 1
ATOM 4818 C C . ALA F 2 45 ? 91.834 96.639 109.802 1.00 45.10 45 ALA F C 1
ATOM 4819 O O . ALA F 2 45 ? 91.051 97.109 110.634 1.00 45.10 45 ALA F O 1
ATOM 4821 N N . VAL F 2 46 ? 92.792 95.779 110.135 1.00 47.65 46 VAL F N 1
ATOM 4822 C CA . VAL F 2 46 ? 92.956 95.374 111.526 1.00 47.65 46 VAL F CA 1
ATOM 4823 C C . VAL F 2 46 ? 93.316 96.574 112.392 1.00 47.65 46 VAL F C 1
ATOM 4824 O O . VAL F 2 46 ? 92.764 96.757 113.481 1.00 47.65 46 VAL F O 1
ATOM 4828 N N . GLU F 2 47 ? 94.231 97.420 111.924 1.00 50.12 47 GLU F N 1
ATOM 4829 C CA . GLU F 2 47 ? 94.646 98.562 112.732 1.00 50.12 47 GLU F CA 1
ATOM 4830 C C . GLU F 2 47 ? 93.507 99.556 112.923 1.00 50.12 47 GLU F C 1
ATOM 4831 O O . GLU F 2 47 ? 93.352 100.121 114.007 1.00 50.12 47 GLU F O 1
ATOM 4837 N N . ALA F 2 48 ? 92.701 99.784 111.887 1.00 48.35 48 ALA F N 1
ATOM 4838 C CA . ALA F 2 48 ? 91.561 100.682 112.017 1.00 48.35 48 ALA F CA 1
ATOM 4839 C C . ALA F 2 48 ? 90.522 100.118 112.970 1.00 48.35 48 ALA F C 1
ATOM 4840 O O . ALA F 2 48 ? 89.942 100.855 113.774 1.00 48.35 48 ALA F O 1
ATOM 4842 N N . LEU F 2 49 ? 90.271 98.813 112.894 1.00 51.26 49 LEU F N 1
ATOM 4843 C CA . LEU F 2 49 ? 89.300 98.206 113.790 1.00 51.26 49 LEU F CA 1
ATOM 4844 C C . LEU F 2 49 ? 89.780 98.235 115.232 1.00 51.26 49 LEU F C 1
ATOM 4845 O O . LEU F 2 49 ? 88.966 98.367 116.149 1.00 51.26 49 LEU F O 1
ATOM 4850 N N . LEU F 2 50 ? 91.088 98.115 115.456 1.00 53.48 50 LEU F N 1
ATOM 4851 C CA . LEU F 2 50 ? 91.623 98.270 116.805 1.00 53.48 50 LEU F CA 1
ATOM 4852 C C . LEU F 2 50 ? 91.587 99.714 117.278 1.00 53.48 50 LEU F C 1
ATOM 4853 O O . LEU F 2 50 ? 91.383 99.964 118.468 1.00 53.48 50 LEU F O 1
ATOM 4858 N N . PHE F 2 51 ? 91.813 100.672 116.384 1.00 51.34 51 PHE F N 1
ATOM 4859 C CA . PHE F 2 51 ? 91.709 102.069 116.782 1.00 51.34 51 PHE F CA 1
ATOM 4860 C C . PHE F 2 51 ? 90.286 102.416 117.177 1.00 51.34 51 PHE F C 1
ATOM 4861 O O . PHE F 2 51 ? 90.069 103.171 118.129 1.00 51.34 51 PHE F O 1
ATOM 4869 N N . PHE F 2 52 ? 89.303 101.881 116.456 1.00 54.56 52 PHE F N 1
ATOM 4870 C CA . PHE F 2 52 ? 87.914 102.096 116.841 1.00 54.56 52 PHE F CA 1
ATOM 4871 C C . PHE F 2 52 ? 87.627 101.504 118.211 1.00 54.56 52 PHE F C 1
ATOM 4872 O O . PHE F 2 52 ? 86.973 102.138 119.043 1.00 54.56 52 PHE F O 1
ATOM 4880 N N . ILE F 2 53 ? 88.115 100.292 118.465 1.00 56.73 53 ILE F N 1
ATOM 4881 C CA . ILE F 2 53 ? 87.819 99.621 119.725 1.00 56.73 53 ILE F CA 1
ATOM 4882 C C . ILE F 2 53 ? 88.451 100.361 120.895 1.00 56.73 53 ILE F C 1
ATOM 4883 O O . ILE F 2 53 ? 87.819 100.543 121.939 1.00 56.73 53 ILE F O 1
ATOM 4888 N N . MET F 2 54 ? 89.701 100.801 120.748 1.00 58.97 54 MET F N 1
ATOM 4889 C CA . MET F 2 54 ? 90.362 101.483 121.855 1.00 58.97 54 MET F CA 1
ATOM 4890 C C . MET F 2 54 ? 89.779 102.860 122.137 1.00 58.97 54 MET F C 1
ATOM 4891 O O . MET F 2 54 ? 90.127 103.461 123.158 1.00 58.97 54 MET F O 1
ATOM 4896 N N . GLY F 2 55 ? 88.915 103.379 121.266 1.00 58.91 55 GLY F N 1
ATOM 4897 C CA . GLY F 2 55 ? 88.167 104.573 121.607 1.00 58.91 55 GLY F CA 1
ATOM 4898 C C . GLY F 2 55 ? 87.121 104.342 122.675 1.00 58.91 55 GLY F C 1
ATOM 4899 O O . GLY F 2 55 ? 86.646 105.306 123.283 1.00 58.91 55 GLY F O 1
ATOM 4900 N N . PHE F 2 56 ? 86.745 103.088 122.906 1.00 60.49 56 PHE F N 1
ATOM 4901 C CA . PHE F 2 56 ? 85.827 102.724 123.980 1.00 60.49 56 PHE F CA 1
ATOM 4902 C C . PHE F 2 56 ? 86.623 102.230 125.186 1.00 60.49 56 PHE F C 1
ATOM 4903 O O . PHE F 2 56 ? 86.551 101.070 125.585 1.00 60.49 56 PHE F O 1
ATOM 4911 N N . MET F 2 57 ? 87.405 103.133 125.765 1.00 68.78 57 MET F N 1
ATOM 4912 C CA . MET F 2 57 ? 88.197 102.786 126.941 1.00 68.78 57 MET F CA 1
ATOM 4913 C C . MET F 2 57 ? 88.178 103.909 127.972 1.00 68.78 57 MET F C 1
ATOM 4914 O O . MET F 2 57 ? 89.219 104.475 128.306 1.00 68.78 57 MET F O 1
ATOM 4919 N N . PHE G 2 9 ? 84.162 109.225 127.241 1.00 64.92 9 PHE G N 1
ATOM 4920 C CA . PHE G 2 9 ? 84.261 109.651 125.850 1.00 64.92 9 PHE G CA 1
ATOM 4921 C C . PHE G 2 9 ? 84.975 110.989 125.745 1.00 64.92 9 PHE G C 1
ATOM 4922 O O . PHE G 2 9 ? 84.449 111.936 125.167 1.00 64.92 9 PHE G O 1
ATOM 4930 N N . GLY G 2 10 ? 86.181 111.060 126.299 1.00 60.97 10 GLY G N 1
ATOM 4931 C CA . GLY G 2 10 ? 86.915 112.308 126.341 1.00 60.97 10 GLY G CA 1
ATOM 4932 C C . GLY G 2 10 ? 87.510 112.719 125.013 1.00 60.97 10 GLY G C 1
ATOM 4933 O O . GLY G 2 10 ? 87.050 112.285 123.955 1.00 60.97 10 GLY G O 1
ATOM 4934 N N . ILE G 2 11 ? 88.532 113.576 125.057 1.00 58.41 11 ILE G N 1
ATOM 4935 C CA . ILE G 2 11 ? 89.220 113.973 123.838 1.00 58.41 11 ILE G CA 1
ATOM 4936 C C . ILE G 2 11 ? 89.993 112.812 123.239 1.00 58.41 11 ILE G C 1
ATOM 4937 O O . ILE G 2 11 ? 90.270 112.814 122.038 1.00 58.41 11 ILE G O 1
ATOM 4942 N N . ASN G 2 12 ? 90.343 111.809 124.047 1.00 57.18 12 ASN G N 1
ATOM 4943 C CA . ASN G 2 12 ? 91.110 110.679 123.537 1.00 57.18 12 ASN G CA 1
ATOM 4944 C C . ASN G 2 12 ? 90.299 109.834 122.569 1.00 57.18 12 ASN G C 1
ATOM 4945 O O . ASN G 2 12 ? 90.863 109.250 121.641 1.00 57.18 12 ASN G O 1
ATOM 4950 N N . THR G 2 13 ? 88.986 109.743 122.772 1.00 54.89 13 THR G N 1
ATOM 4951 C CA . THR G 2 13 ? 88.156 108.961 121.866 1.00 54.89 13 THR G CA 1
ATOM 4952 C C . THR G 2 13 ? 88.186 109.543 120.463 1.00 54.89 13 THR G C 1
ATOM 4953 O O . THR G 2 13 ? 88.307 108.812 119.477 1.00 54.89 13 THR G O 1
ATOM 4957 N N . LEU G 2 14 ? 88.089 110.864 120.351 1.00 51.68 14 LEU G N 1
ATOM 4958 C CA . LEU G 2 14 ? 88.143 111.489 119.040 1.00 51.68 14 LEU G CA 1
ATOM 4959 C C . LEU G 2 14 ? 89.531 111.413 118.430 1.00 51.68 14 LEU G C 1
ATOM 4960 O O . LEU G 2 14 ? 89.661 111.488 117.206 1.00 51.68 14 LEU G O 1
ATOM 4965 N N . ILE G 2 15 ? 90.568 111.279 119.254 1.00 50.23 15 ILE G N 1
ATOM 4966 C CA . ILE G 2 15 ? 91.911 111.062 118.731 1.00 50.23 15 ILE G CA 1
ATOM 4967 C C . ILE G 2 15 ? 92.003 109.702 118.053 1.00 50.23 15 ILE G C 1
ATOM 4968 O O . ILE G 2 15 ? 92.701 109.541 117.049 1.00 50.23 15 ILE G O 1
ATOM 4973 N N . ASN G 2 16 ? 91.308 108.700 118.589 1.00 50.75 16 ASN G N 1
ATOM 4974 C CA . ASN G 2 16 ? 91.344 107.373 117.988 1.00 50.75 16 ASN G CA 1
ATOM 4975 C C . ASN G 2 16 ? 90.371 107.257 116.825 1.00 50.75 16 ASN G C 1
ATOM 4976 O O . ASN G 2 16 ? 90.733 106.765 115.754 1.00 50.75 16 ASN G O 1
ATOM 4981 N N . TRP G 2 17 ? 89.129 107.699 117.015 1.00 49.28 17 TRP G N 1
ATOM 4982 C CA . TRP G 2 17 ? 88.139 107.582 115.951 1.00 49.28 17 TRP G CA 1
ATOM 4983 C C . TRP G 2 17 ? 88.521 108.413 114.742 1.00 49.28 17 TRP G C 1
ATOM 4984 O O . TRP G 2 17 ? 88.265 108.006 113.607 1.00 49.28 17 TRP G O 1
ATOM 4995 N N . GLY G 2 18 ? 89.117 109.582 114.956 1.00 45.44 18 GLY G N 1
ATOM 4996 C CA . GLY G 2 18 ? 89.645 110.337 113.839 1.00 45.44 18 GLY G CA 1
ATOM 4997 C C . GLY G 2 18 ? 90.770 109.635 113.117 1.00 45.44 18 GLY G C 1
ATOM 4998 O O . GLY G 2 18 ? 90.980 109.886 111.930 1.00 45.44 18 GLY G O 1
ATOM 4999 N N . ALA G 2 19 ? 91.507 108.768 113.814 1.00 44.37 19 ALA G N 1
ATOM 5000 C CA . ALA G 2 19 ? 92.517 107.942 113.166 1.00 44.37 19 ALA G CA 1
ATOM 5001 C C . ALA G 2 19 ? 91.897 106.781 112.409 1.00 44.37 19 ALA G C 1
ATOM 5002 O O . ALA G 2 19 ? 92.435 106.366 111.381 1.00 44.37 19 ALA G O 1
ATOM 5004 N N . THR G 2 20 ? 90.780 106.245 112.899 1.00 43.58 20 THR G N 1
ATOM 5005 C CA . THR G 2 20 ? 90.090 105.182 112.179 1.00 43.58 20 THR G CA 1
ATOM 5006 C C . THR G 2 20 ? 89.652 105.650 110.802 1.00 43.58 20 THR G C 1
ATOM 5007 O O . THR G 2 20 ? 89.792 104.919 109.819 1.00 43.58 20 THR G O 1
ATOM 5011 N N . VAL G 2 21 ? 89.125 106.870 110.708 1.00 41.95 21 VAL G N 1
ATOM 5012 C CA . VAL G 2 21 ? 88.714 107.401 109.413 1.00 41.95 21 VAL G CA 1
ATOM 5013 C C . VAL G 2 21 ? 89.911 107.549 108.488 1.00 41.95 21 VAL G C 1
ATOM 5014 O O . VAL G 2 21 ? 89.835 107.226 107.300 1.00 41.95 21 VAL G O 1
ATOM 5018 N N . VAL G 2 22 ? 91.034 108.043 109.011 1.00 41.62 22 VAL G N 1
ATOM 5019 C CA . VAL G 2 22 ? 92.227 108.203 108.185 1.00 41.62 22 VAL G CA 1
ATOM 5020 C C . VAL G 2 22 ? 92.708 106.858 107.675 1.00 41.62 22 VAL G C 1
ATOM 5021 O O . VAL G 2 22 ? 93.086 106.721 106.510 1.00 41.62 22 VAL G O 1
ATOM 5025 N N . ILE G 2 23 ? 92.723 105.849 108.544 1.00 40.22 23 ILE G N 1
ATOM 5026 C CA . ILE G 2 23 ? 93.237 104.542 108.154 1.00 40.22 23 ILE G CA 1
ATOM 5027 C C . ILE G 2 23 ? 92.301 103.863 107.167 1.00 40.22 23 ILE G C 1
ATOM 5028 O O . ILE G 2 23 ? 92.748 103.176 106.246 1.00 40.22 23 ILE G O 1
ATOM 5033 N N . ILE G 2 24 ? 90.993 104.046 107.325 1.00 39.52 24 ILE G N 1
ATOM 5034 C CA . ILE G 2 24 ? 90.060 103.494 106.351 1.00 39.52 24 ILE G CA 1
ATOM 5035 C C . ILE G 2 24 ? 90.200 104.208 105.012 1.00 39.52 24 ILE G C 1
ATOM 5036 O O . ILE G 2 24 ? 90.128 103.583 103.949 1.00 39.52 24 ILE G O 1
ATOM 5041 N N . GLY G 2 25 ? 90.419 105.519 105.035 1.00 40.18 25 GLY G N 1
ATOM 5042 C CA . GLY G 2 25 ? 90.688 106.224 103.796 1.00 40.18 25 GLY G CA 1
ATOM 5043 C C . GLY G 2 25 ? 91.966 105.760 103.132 1.00 40.18 25 GLY G C 1
ATOM 5044 O O . GLY G 2 25 ? 92.037 105.657 101.909 1.00 40.18 25 GLY G O 1
ATOM 5045 N N . LEU G 2 26 ? 92.997 105.484 103.931 1.00 38.12 26 LEU G N 1
ATOM 5046 C CA . LEU G 2 26 ? 94.233 104.934 103.389 1.00 38.12 26 LEU G CA 1
ATOM 5047 C C . LEU G 2 26 ? 93.994 103.568 102.770 1.00 38.12 26 LEU G C 1
ATOM 5048 O O . LEU G 2 26 ? 94.535 103.257 101.706 1.00 38.12 26 LEU G O 1
ATOM 5053 N N . MET G 2 27 ? 93.193 102.736 103.433 1.00 41.97 27 MET G N 1
ATOM 5054 C CA . MET G 2 27 ? 92.809 101.447 102.873 1.00 41.97 27 MET G CA 1
ATOM 5055 C C . MET G 2 27 ? 92.168 101.616 101.509 1.00 41.97 27 MET G C 1
ATOM 5056 O O . MET G 2 27 ? 92.529 100.933 100.549 1.00 41.97 27 MET G O 1
ATOM 5061 N N . PHE G 2 28 ? 91.191 102.513 101.415 1.00 39.52 28 PHE G N 1
ATOM 5062 C CA . PHE G 2 28 ? 90.481 102.704 100.156 1.00 39.52 28 PHE G CA 1
ATOM 5063 C C . PHE G 2 28 ? 91.408 103.235 99.078 1.00 39.52 28 PHE G C 1
ATOM 5064 O O . PHE G 2 28 ? 91.310 102.835 97.916 1.00 39.52 28 PHE G O 1
ATOM 5072 N N . LYS G 2 29 ? 92.298 104.155 99.437 1.00 39.79 29 LYS G N 1
ATOM 5073 C CA . LYS G 2 29 ? 93.221 104.712 98.457 1.00 39.79 29 LYS G CA 1
ATOM 5074 C C . LYS G 2 29 ? 94.200 103.661 97.955 1.00 39.79 29 LYS G C 1
ATOM 5075 O O . LYS G 2 29 ? 94.503 103.610 96.760 1.00 39.79 29 LYS G O 1
ATOM 5081 N N . ILE G 2 30 ? 94.714 102.820 98.852 1.00 37.30 30 ILE G N 1
ATOM 5082 C CA . ILE G 2 30 ? 95.686 101.806 98.459 1.00 37.30 30 ILE G CA 1
ATOM 5083 C C . ILE G 2 30 ? 95.028 100.705 97.639 1.00 37.30 30 ILE G C 1
ATOM 5084 O O . ILE G 2 30 ? 95.582 100.250 96.634 1.00 37.30 30 ILE G O 1
ATOM 5089 N N . LEU G 2 31 ? 93.841 100.267 98.036 1.00 38.06 31 LEU G N 1
ATOM 5090 C CA . LEU G 2 31 ? 93.127 99.239 97.296 1.00 38.06 31 LEU G CA 1
ATOM 5091 C C . LEU G 2 31 ? 92.429 99.776 96.058 1.00 38.06 31 LEU G C 1
ATOM 5092 O O . LEU G 2 31 ? 91.736 99.012 95.386 1.00 38.06 31 LEU G O 1
ATOM 5097 N N . HIS G 2 32 ? 92.588 101.061 95.753 1.00 41.00 32 HIS G N 1
ATOM 5098 C CA . HIS G 2 32 ? 92.001 101.686 94.568 1.00 41.00 32 HIS G CA 1
ATOM 5099 C C . HIS G 2 32 ? 90.480 101.614 94.583 1.00 41.00 32 HIS G C 1
ATOM 5100 O O . HIS G 2 32 ? 89.842 101.431 93.547 1.00 41.00 32 HIS G O 1
ATOM 5107 N N . LEU G 2 33 ? 89.893 101.776 95.760 1.00 42.88 33 LEU G N 1
ATOM 5108 C CA . LEU G 2 33 ? 88.445 101.814 95.879 1.00 42.88 33 LEU G CA 1
ATOM 5109 C C . LEU G 2 33 ? 87.962 103.212 95.497 1.00 42.88 33 LEU G C 1
ATOM 5110 O O . LEU G 2 33 ? 88.715 104.029 94.963 1.00 42.88 33 LEU G O 1
ATOM 5115 N N . LYS G 2 34 ? 86.693 103.512 95.762 1.00 52.91 34 LYS G N 1
ATOM 5116 C CA . LYS G 2 34 ? 86.051 104.643 95.103 1.00 52.91 34 LYS G CA 1
ATOM 5117 C C . LYS G 2 34 ? 86.166 105.953 95.876 1.00 52.91 34 LYS G C 1
ATOM 5118 O O . LYS G 2 34 ? 86.563 106.972 95.305 1.00 52.91 34 LYS G O 1
ATOM 5124 N N . GLY G 2 35 ? 85.814 105.960 97.157 1.00 49.48 35 GLY G N 1
ATOM 5125 C CA . GLY G 2 35 ? 85.695 107.223 97.859 1.00 49.48 35 GLY G CA 1
ATOM 5126 C C . GLY G 2 35 ? 86.645 107.434 99.016 1.00 49.48 35 GLY G C 1
ATOM 5127 O O . GLY G 2 35 ? 86.253 107.973 100.051 1.00 49.48 35 GLY G O 1
ATOM 5128 N N . GLY G 2 36 ? 87.896 107.028 98.858 1.00 49.80 36 GLY G N 1
ATOM 5129 C CA . GLY G 2 36 ? 88.828 107.075 99.963 1.00 49.80 36 GLY G CA 1
ATOM 5130 C C . GLY G 2 36 ? 89.612 108.359 100.086 1.00 49.80 36 GLY G C 1
ATOM 5131 O O . GLY G 2 36 ? 90.207 108.623 101.133 1.00 49.80 36 GLY G O 1
ATOM 5132 N N . GLU G 2 37 ? 89.628 109.169 99.030 1.00 52.84 37 GLU G N 1
ATOM 5133 C CA . GLU G 2 37 ? 90.380 110.415 99.075 1.00 52.84 37 GLU G CA 1
ATOM 5134 C C . GLU G 2 37 ? 89.692 111.469 99.928 1.00 52.84 37 GLU G C 1
ATOM 5135 O O . GLU G 2 37 ? 90.332 112.446 100.319 1.00 52.84 37 GLU G O 1
ATOM 5141 N N . TRP G 2 38 ? 88.409 111.295 100.222 1.00 50.77 38 TRP G N 1
ATOM 5142 C CA . TRP G 2 38 ? 87.678 112.227 101.068 1.00 50.77 38 TRP G CA 1
ATOM 5143 C C . TRP G 2 38 ? 87.811 111.894 102.548 1.00 50.77 38 TRP G C 1
ATOM 5144 O O . TRP G 2 38 ? 87.895 112.810 103.377 1.00 50.77 38 TRP G O 1
ATOM 5155 N N . MET G 2 39 ? 87.843 110.605 102.901 1.00 46.23 39 MET G N 1
ATOM 5156 C CA . MET G 2 39 ? 88.021 110.232 104.300 1.00 46.23 39 MET G CA 1
ATOM 5157 C C . MET G 2 39 ? 89.403 110.605 104.808 1.00 46.23 39 MET G C 1
ATOM 5158 O O . MET G 2 39 ? 89.546 111.004 105.965 1.00 46.23 39 MET G O 1
ATOM 5163 N N . ILE G 2 40 ? 90.436 110.477 103.974 1.00 44.78 40 ILE G N 1
ATOM 5164 C CA . ILE G 2 40 ? 91.764 110.915 104.392 1.00 44.78 40 ILE G CA 1
ATOM 5165 C C . ILE G 2 40 ? 91.731 112.386 104.764 1.00 44.78 40 ILE G C 1
ATOM 5166 O O . ILE G 2 40 ? 92.198 112.785 105.833 1.00 44.78 40 ILE G O 1
ATOM 5171 N N . GLY G 2 41 ? 91.158 113.212 103.891 1.00 44.15 41 GLY G N 1
ATOM 5172 C CA . GLY G 2 41 ? 91.114 114.638 104.161 1.00 44.15 41 GLY G CA 1
ATOM 5173 C C . GLY G 2 41 ? 90.337 114.971 105.418 1.00 44.15 41 GLY G C 1
ATOM 5174 O O . GLY G 2 41 ? 90.809 115.725 106.268 1.00 44.15 41 GLY G O 1
ATOM 5175 N N . VAL G 2 42 ? 89.141 114.402 105.562 1.00 45.62 42 VAL G N 1
ATOM 5176 C CA . VAL G 2 42 ? 88.316 114.734 106.719 1.00 45.62 42 VAL G CA 1
ATOM 5177 C C . VAL G 2 42 ? 88.966 114.241 108.004 1.00 45.62 42 VAL G C 1
ATOM 5178 O O . VAL G 2 42 ? 89.046 114.975 108.995 1.00 45.62 42 VAL G O 1
ATOM 5182 N N . GLY G 2 43 ? 89.442 112.999 108.011 1.00 42.95 43 GLY G N 1
ATOM 5183 C CA . GLY G 2 43 ? 90.050 112.462 109.212 1.00 42.95 43 GLY G CA 1
ATOM 5184 C C . GLY G 2 43 ? 91.321 113.185 109.600 1.00 42.95 43 GLY G C 1
ATOM 5185 O O . GLY G 2 43 ? 91.572 113.413 110.780 1.00 42.95 43 GLY G O 1
ATOM 5186 N N . LEU G 2 44 ? 92.140 113.563 108.618 1.00 42.14 44 LEU G N 1
ATOM 5187 C CA . LEU G 2 44 ? 93.373 114.267 108.941 1.00 42.14 44 LEU G CA 1
ATOM 5188 C C . LEU G 2 44 ? 93.108 115.698 109.375 1.00 42.14 44 LEU G C 1
ATOM 5189 O O . LEU G 2 44 ? 93.819 116.214 110.238 1.00 42.14 44 LEU G O 1
ATOM 5194 N N . ALA G 2 45 ? 92.101 116.359 108.800 1.00 43.34 45 ALA G N 1
ATOM 5195 C CA . ALA G 2 45 ? 91.731 117.681 109.289 1.00 43.34 45 ALA G CA 1
ATOM 5196 C C . ALA G 2 45 ? 91.224 117.608 110.718 1.00 43.34 45 ALA G C 1
ATOM 5197 O O . ALA G 2 45 ? 91.585 118.440 111.556 1.00 43.34 45 ALA G O 1
ATOM 5199 N N . VAL G 2 46 ? 90.393 116.611 111.018 1.00 44.59 46 VAL G N 1
ATOM 5200 C CA . VAL G 2 46 ? 89.923 116.423 112.385 1.00 44.59 46 VAL G CA 1
ATOM 5201 C C . VAL G 2 46 ? 91.088 116.122 113.314 1.00 44.59 46 VAL G C 1
ATOM 5202 O O . VAL G 2 46 ? 91.137 116.608 114.446 1.00 44.59 46 VAL G O 1
ATOM 5206 N N . GLU G 2 47 ? 92.050 115.327 112.850 1.00 47.39 47 GLU G N 1
ATOM 5207 C CA . GLU G 2 47 ? 93.200 114.989 113.679 1.00 47.39 47 GLU G CA 1
ATOM 5208 C C . GLU G 2 47 ? 94.059 116.212 113.960 1.00 47.39 47 GLU G C 1
ATOM 5209 O O . GLU G 2 47 ? 94.517 116.409 115.090 1.00 47.39 47 GLU G O 1
ATOM 5215 N N . ALA G 2 48 ? 94.299 117.036 112.941 1.00 45.48 48 ALA G N 1
ATOM 5216 C CA . ALA G 2 48 ? 95.066 118.259 113.135 1.00 45.48 48 ALA G CA 1
ATOM 5217 C C . ALA G 2 48 ? 94.351 119.204 114.082 1.00 45.48 48 ALA G C 1
ATOM 5218 O O . ALA G 2 48 ? 94.979 119.822 114.946 1.00 45.48 48 ALA G O 1
ATOM 5220 N N . LEU G 2 49 ? 93.035 119.328 113.938 1.00 47.59 49 LEU G N 1
ATOM 5221 C CA . LEU G 2 49 ? 92.278 120.196 114.828 1.00 47.59 49 LEU G CA 1
ATOM 5222 C C . LEU G 2 49 ? 92.314 119.685 116.260 1.00 47.59 49 LEU G C 1
ATOM 5223 O O . LEU G 2 49 ? 92.435 120.476 117.199 1.00 47.59 49 LEU G O 1
ATOM 5228 N N . LEU G 2 50 ? 92.215 118.371 116.453 1.00 48.40 50 LEU G N 1
ATOM 5229 C CA . LEU G 2 50 ? 92.234 117.822 117.802 1.00 48.40 50 LEU G CA 1
ATOM 5230 C C . LEU G 2 50 ? 93.613 117.917 118.434 1.00 48.40 50 LEU G C 1
ATOM 5231 O O . LEU G 2 50 ? 93.721 118.084 119.651 1.00 48.40 50 LEU G O 1
ATOM 5236 N N . PHE G 2 51 ? 94.674 117.783 117.640 1.00 49.38 51 PHE G N 1
ATOM 5237 C CA . PHE G 2 51 ? 96.012 117.974 118.183 1.00 49.38 51 PHE G CA 1
ATOM 5238 C C . PHE G 2 51 ? 96.272 119.436 118.500 1.00 49.38 51 PHE G C 1
ATOM 5239 O O . PHE G 2 51 ? 96.971 119.744 119.468 1.00 49.38 51 PHE G O 1
ATOM 5247 N N . PHE G 2 52 ? 95.721 120.346 117.699 1.00 51.62 52 PHE G N 1
ATOM 5248 C CA . PHE G 2 52 ? 95.819 121.767 118.004 1.00 51.62 52 PHE G CA 1
ATOM 5249 C C . PHE G 2 52 ? 95.111 122.092 119.308 1.00 51.62 52 PHE G C 1
ATOM 5250 O O . PHE G 2 52 ? 95.643 122.818 120.152 1.00 51.62 52 PHE G O 1
ATOM 5258 N N . ILE G 2 53 ? 93.904 121.558 119.488 1.00 53.71 53 ILE G N 1
ATOM 5259 C CA . ILE G 2 53 ? 93.140 121.820 120.702 1.00 53.71 53 ILE G CA 1
ATOM 5260 C C . ILE G 2 53 ? 93.879 121.285 121.916 1.00 53.71 53 ILE G C 1
ATOM 5261 O O . ILE G 2 53 ? 93.969 121.949 122.953 1.00 53.71 53 ILE G O 1
ATOM 5266 N N . MET G 2 54 ? 94.431 120.082 121.799 1.00 57.89 54 MET G N 1
ATOM 5267 C CA . MET G 2 54 ? 95.071 119.413 122.919 1.00 57.89 54 MET G CA 1
ATOM 5268 C C . MET G 2 54 ? 96.349 120.108 123.360 1.00 57.89 54 MET G C 1
ATOM 5269 O O . MET G 2 54 ? 96.850 119.818 124.450 1.00 57.89 54 MET G O 1
ATOM 5274 N N . GLY G 2 55 ? 96.882 121.026 122.554 1.00 58.37 55 GLY G N 1
ATOM 5275 C CA . GLY G 2 55 ? 97.985 121.850 123.009 1.00 58.37 55 GLY G CA 1
ATOM 5276 C C . GLY G 2 55 ? 97.597 122.832 124.091 1.00 58.37 55 GLY G C 1
ATOM 5277 O O . GLY G 2 55 ? 98.474 123.334 124.800 1.00 58.37 55 GLY G O 1
ATOM 5278 N N . PHE G 2 56 ? 96.307 123.119 124.230 1.00 61.47 56 PHE G N 1
ATOM 5279 C CA . PHE G 2 56 ? 95.782 123.961 125.303 1.00 61.47 56 PHE G CA 1
ATOM 5280 C C . PHE G 2 56 ? 95.394 123.129 126.520 1.00 61.47 56 PHE G C 1
ATOM 5281 O O . PHE G 2 56 ? 94.273 123.209 127.013 1.00 61.47 56 PHE G O 1
ATOM 5289 N N . MET G 2 57 ? 96.318 122.310 127.011 1.00 73.42 57 MET G N 1
ATOM 5290 C CA . MET G 2 57 ? 96.054 121.448 128.152 1.00 73.42 57 MET G CA 1
ATOM 5291 C C . MET G 2 57 ? 97.278 121.439 129.055 1.00 73.42 57 MET G C 1
ATOM 5292 O O . MET G 2 57 ? 98.399 121.705 128.616 1.00 73.42 57 MET G O 1
ATOM 5297 N N . GLN G 2 58 ? 97.057 121.119 130.325 1.00 85.87 58 GLN G N 1
ATOM 5298 C CA . GLN G 2 58 ? 98.149 121.076 131.289 1.00 85.87 58 GLN G CA 1
ATOM 5299 C C . GLN G 2 58 ? 99.066 119.890 131.016 1.00 85.87 58 GLN G C 1
ATOM 5300 O O . GLN G 2 58 ? 99.241 119.018 131.866 1.00 85.87 58 GLN G O 1
#

InterPro domains:
  IPR019859 Gliding motility-associated protein GldM [TIGR03517] (1-499)
  IPR022719 Gliding motility-associated protein GldM, C-terminal [PF12080] (399-505)
  IPR022720 Gliding motility-associated protein GldM, N-terminal [PF12081] (32-212)
  IPR048405 Gliding motility-associated protein GldM, first immunoglobulin-like domain [PF21601] (217-314)
  IPR048406 Gliding motility-associated protein GldM, second immunoglobulin-like domain [PF21602] (316-396)

B-factor: mean 62.73, std 20.86, range [33.58, 127.35]

Nearest PDB structures (foldseek):
  7sax-assembly1_G  TM=1.020E+00  e=1.047E-06  Sphingobacterium wenxiniae
  7sax-assembly1_D  TM=9.955E-01  e=3.537E-06  Sphingobacterium wenxiniae
  7sau-assembly1_D  TM=9.595E-01  e=2.443E-03  Schleiferia thermophila str. Yellowstone
  7sat-assembly1_D  TM=9.780E-01  e=7.745E-03  Porphyromonas gingivalis ATCC 33277
  7nsu-assembly1_D  TM=7.531E-01  e=6.081E+00  Escherichia coli